Protein AF-A0A520IDB5-F1 (afdb_monomer_lite)

pLDDT: mean 89.93, std 11.18, range [34.56, 98.62]

Sequence (432 aa):
LSIPVAALWDGRGRLVVNTGCVPLAVQRFAISGLVLDPSRLTLCPVDGALVQINGARVSGGAKIAAAKLGGRLGTTPITLETAGATVRLADRGFAIDGVQTRIGAPERVTRLDFATVTGRMTGQGVAGAFTGGSGQIANVPLLLGEAAGDWTLVNGALNLTGAMGVSDAAPTPRFKPLAARTVTLELVNGTITAAGTLFEPTTNTKVADVTLTHALGAGAGKADLNVPAIAFAKDKLQPDALTPLTFGVIADVNGSVSGEGHIAWNPDGVTSTGVFRTAGTDLAAAFGPVTGIATEIRFTDLLNLQSAPGQVATIRTLNPGIPVTDGTIRYQTLPGARVIDMPTHAPDYAVTEATLEDAWDLALREGVLPRMLLLLNPNNPLGTVYPPHAVAAMVRWCRERNVHLVVDEIYANSVFEGEFNALHFGSQKIVP

Foldseek 3Di:
DDKDWDWDDPVPKKIFIAQAKIKDWDCWDDALQWIWHTDIWIWGKDPRGCWITGHPAIWIWTKTAWDWIWTDRNPKTKIWTFRMKIAIPRQQKIKTAFIWMWIHDPQWTWIWTFGMWMWHQDPFFIKTKTFFIKTDQTPPQKIKTGWIWIWTQGPRKIKTFTKIKIFGNDPQGFWDIWIWHRWIWIDHNQKIWIWTWTALPPQRFTAWTKIKIARRNFSKIKMKTWGPKGFDAQPGDDCCSTGVQCPQFKHGKGWIKTWMKMWIAGPVGIWIKMKMWTFWIWIAGPLGTWTGKTWIFIARGVSQPWTDFFTKIWTQWDCSQHIDGGDIDGDTDDGPDDDQDQDADPDPSDDDPVSVVVSCVVCVVSVHHAAEDEAEAVDPPVSDHHDPVSVVRVVVVCVVSNHHYDYHCVCVVVDDPDDDDFPDDDPDGRDD

Secondary structure (DSSP, 8-state):
-B----EEE-SSSEEEE-SS-EEEEES-EEETTEEEPPEEEEEEEETTBSEEEETTEEE-EEEE-SEEEEEEETTEEEEEEESEEEEETTTTEEEEEEEEEEEEETTEEEEEEEEEEEEEE-SSSEEEEEEEEEEE-TT-SEEEEEEEEEEEEETTEEEEEEEEEEEE-SSS-SS--EEEEEEEEEEETTEEEEEEEEE-TTT--EEEEEEEEEETTTTEEEEEEEEEEEEE-TTS--GGGT-GGGTTTEEEEEEEEEEEEEEEE-SS-EEEEEEEEEEEEEEEETTEEEEEEEEEEEEEETTTTEEPTTEEEEEEEE-SSS-EEEEEEEE---TT---------TTT----HHHHHHHHHHHHHTT----EEEEESS-TTT-PPPPHHHHHHHHHHHHHHTPEEEEE-TTTT----S-----EETTEE---

Radius of gyration: 31.16 Å; chains: 1; bounding box: 77×44×93 Å

Structure (mmCIF, N/CA/C/O backbone):
data_AF-A0A520IDB5-F1
#
_entry.id   AF-A0A520IDB5-F1
#
loop_
_atom_site.group_PDB
_atom_site.id
_atom_site.type_symbol
_atom_site.label_atom_id
_atom_site.label_alt_id
_atom_site.label_comp_id
_atom_site.label_asym_id
_atom_site.label_entity_id
_atom_site.label_seq_id
_atom_site.pdbx_PDB_ins_code
_atom_site.Cartn_x
_atom_site.Cartn_y
_atom_site.Cartn_z
_atom_site.occupancy
_atom_site.B_iso_or_equiv
_atom_site.auth_seq_id
_atom_site.auth_comp_id
_atom_site.auth_asym_id
_atom_site.auth_atom_id
_atom_site.pdbx_PDB_model_num
ATOM 1 N N . LEU A 1 1 ? 11.346 -4.351 -38.348 1.00 87.62 1 LEU A N 1
ATOM 2 C CA . LEU A 1 1 ? 12.115 -3.165 -37.897 1.00 87.62 1 LEU A CA 1
ATOM 3 C C . LEU A 1 1 ? 12.699 -2.498 -39.132 1.00 87.62 1 LEU A C 1
ATOM 5 O O . LEU A 1 1 ? 13.167 -3.229 -39.993 1.00 87.62 1 LEU A O 1
ATOM 9 N N . SER A 1 2 ? 12.665 -1.171 -39.239 1.00 93.12 2 SER A N 1
ATOM 10 C CA . SER A 1 2 ? 13.283 -0.433 -40.347 1.00 93.12 2 SER A CA 1
ATOM 11 C C . SER A 1 2 ? 14.028 0.790 -39.820 1.00 93.12 2 SER A C 1
ATOM 13 O O . SER A 1 2 ? 13.453 1.584 -39.076 1.00 93.12 2 SER A O 1
ATOM 15 N N . ILE A 1 3 ? 15.291 0.934 -40.222 1.00 93.50 3 ILE A N 1
ATOM 16 C CA . ILE A 1 3 ? 16.187 2.032 -39.850 1.00 93.50 3 ILE A CA 1
ATOM 17 C C . ILE A 1 3 ? 17.086 2.376 -41.051 1.00 93.50 3 ILE A C 1
ATOM 19 O O . ILE A 1 3 ? 17.694 1.468 -41.620 1.00 93.50 3 ILE A O 1
ATOM 23 N N . PRO A 1 4 ? 17.188 3.650 -41.466 1.00 93.50 4 PRO A N 1
ATOM 24 C CA . PRO A 1 4 ? 18.184 4.069 -42.448 1.00 93.50 4 PRO A CA 1
ATOM 25 C C . PRO A 1 4 ? 19.602 3.946 -41.881 1.00 93.50 4 PRO A C 1
ATOM 27 O O . PRO A 1 4 ? 19.858 4.334 -40.739 1.00 93.50 4 PRO A O 1
ATOM 30 N N . VAL A 1 5 ? 20.534 3.431 -42.682 1.00 94.06 5 VAL A N 1
ATOM 31 C CA . VAL A 1 5 ? 21.932 3.224 -42.281 1.00 94.06 5 VAL A CA 1
ATOM 32 C C . VAL A 1 5 ? 22.854 3.979 -43.234 1.00 94.06 5 VAL A C 1
ATOM 34 O O . VAL A 1 5 ? 22.904 3.679 -44.422 1.00 94.06 5 VAL A O 1
ATOM 37 N N . ALA A 1 6 ? 23.602 4.936 -42.695 1.00 95.06 6 ALA A N 1
ATOM 38 C CA . ALA A 1 6 ? 24.723 5.606 -43.335 1.00 95.06 6 ALA A CA 1
ATOM 39 C C . ALA A 1 6 ? 26.004 5.221 -42.588 1.00 95.06 6 ALA A C 1
ATOM 41 O O . ALA A 1 6 ? 26.115 5.451 -41.383 1.00 95.06 6 ALA A O 1
ATOM 42 N N . ALA A 1 7 ? 26.961 4.619 -43.291 1.00 95.12 7 ALA A N 1
ATOM 43 C CA . ALA A 1 7 ? 28.196 4.118 -42.702 1.00 95.12 7 ALA A CA 1
ATOM 44 C C . ALA A 1 7 ? 29.429 4.698 -43.406 1.00 95.12 7 ALA A C 1
ATOM 46 O O . ALA A 1 7 ? 29.473 4.779 -44.631 1.00 95.12 7 ALA A O 1
ATOM 47 N N . LEU A 1 8 ? 30.438 5.067 -42.619 1.00 94.50 8 LEU A N 1
ATOM 48 C CA . LEU A 1 8 ? 31.751 5.512 -43.075 1.00 94.50 8 LEU A CA 1
ATOM 49 C C . LEU A 1 8 ? 32.803 4.514 -42.590 1.00 94.50 8 LEU A C 1
ATOM 51 O O . LEU A 1 8 ? 32.948 4.311 -41.383 1.00 94.50 8 LEU A O 1
ATOM 55 N N . TRP A 1 9 ? 33.537 3.905 -43.521 1.00 94.00 9 TRP A N 1
ATOM 56 C CA . TRP A 1 9 ? 34.619 2.963 -43.234 1.00 94.00 9 TRP A CA 1
ATOM 57 C C . TRP A 1 9 ? 35.945 3.499 -43.772 1.00 94.00 9 TRP A C 1
ATOM 59 O O . TRP A 1 9 ? 36.012 3.965 -44.906 1.00 94.00 9 TRP A O 1
ATOM 69 N N . ASP A 1 10 ? 37.003 3.436 -42.964 1.00 92.62 10 ASP A N 1
ATOM 70 C CA . ASP A 1 10 ? 38.340 3.917 -43.342 1.00 92.62 10 ASP A CA 1
ATOM 71 C C . ASP A 1 10 ? 39.193 2.886 -44.104 1.00 92.62 10 ASP A C 1
ATOM 73 O O . ASP A 1 10 ? 40.361 3.146 -44.396 1.00 92.62 10 ASP A O 1
ATOM 77 N N . GLY A 1 11 ? 38.638 1.705 -44.390 1.00 88.19 11 GLY A N 1
ATOM 78 C CA . GLY A 1 11 ? 39.333 0.618 -45.080 1.00 88.19 11 GLY A CA 1
ATOM 79 C C . GLY A 1 11 ? 40.356 -0.140 -44.225 1.00 88.19 11 GLY A C 1
ATOM 80 O O . GLY A 1 11 ? 41.033 -1.021 -44.747 1.00 88.19 11 GLY A O 1
ATOM 81 N N . ARG A 1 12 ? 40.499 0.180 -42.930 1.00 87.12 12 ARG A N 1
ATOM 82 C CA . ARG A 1 12 ? 41.463 -0.471 -42.023 1.00 87.12 12 ARG A CA 1
ATOM 83 C C . ARG A 1 12 ? 40.782 -1.115 -40.828 1.00 87.12 12 ARG A C 1
ATOM 85 O O . ARG A 1 12 ? 40.911 -2.313 -40.610 1.00 87.12 12 ARG A O 1
ATOM 92 N N . GLY A 1 13 ? 40.062 -0.323 -40.044 1.00 87.56 13 GLY A N 1
ATOM 93 C CA . GLY A 1 13 ? 39.527 -0.783 -38.763 1.00 87.56 13 GLY A CA 1
ATOM 94 C C . GLY A 1 13 ? 38.606 0.202 -38.057 1.00 87.56 13 GLY A C 1
ATOM 95 O O . GLY A 1 13 ? 38.203 -0.077 -36.928 1.00 87.56 13 GLY A O 1
ATOM 96 N N . ARG A 1 14 ? 38.275 1.336 -38.691 1.00 94.06 14 ARG A N 1
ATOM 97 C CA . ARG A 1 14 ? 37.324 2.314 -38.166 1.00 94.06 14 ARG A CA 1
ATOM 98 C C . ARG A 1 14 ? 36.040 2.314 -38.981 1.00 94.06 14 ARG A C 1
ATOM 100 O O . ARG A 1 14 ? 36.054 2.709 -40.145 1.00 94.06 14 ARG A O 1
ATOM 107 N N . LEU A 1 15 ? 34.935 1.940 -38.343 1.00 95.44 15 LEU A N 1
ATOM 108 C CA . LEU A 1 15 ? 33.579 2.052 -38.884 1.00 95.44 15 LEU A CA 1
ATOM 109 C C . LEU A 1 15 ? 32.773 3.024 -38.021 1.00 95.44 15 LEU A C 1
ATOM 111 O O . LEU A 1 15 ? 32.737 2.874 -36.803 1.00 95.44 15 LEU A O 1
ATOM 115 N N . VAL A 1 16 ? 32.110 3.993 -38.645 1.00 96.75 16 VAL A N 1
ATOM 116 C CA . VAL A 1 16 ? 31.193 4.927 -37.979 1.00 96.75 16 VAL A CA 1
ATOM 117 C C . VAL A 1 16 ? 29.841 4.843 -38.669 1.00 96.75 16 VAL A C 1
ATOM 119 O O . VAL A 1 16 ? 29.758 5.040 -39.878 1.00 96.75 16 VAL A O 1
ATOM 122 N N . VAL A 1 17 ? 28.787 4.548 -37.916 1.00 97.00 17 VAL A N 1
ATOM 123 C CA . VAL A 1 17 ? 27.424 4.396 -38.432 1.00 97.00 17 VAL A CA 1
ATOM 124 C C . VAL A 1 17 ? 26.522 5.455 -37.819 1.00 97.00 17 VAL A C 1
ATOM 126 O O . VAL A 1 17 ? 26.429 5.544 -36.597 1.00 97.00 17 VAL A O 1
ATOM 129 N N . ASN A 1 18 ? 25.820 6.198 -38.676 1.00 96.38 18 ASN A N 1
ATOM 130 C CA . ASN A 1 18 ? 24.804 7.191 -38.330 1.00 96.38 18 ASN A CA 1
ATOM 131 C C . ASN A 1 18 ? 25.283 8.209 -37.280 1.00 96.38 18 ASN A C 1
ATOM 133 O O . ASN A 1 18 ? 25.067 8.047 -36.080 1.00 96.38 18 ASN A O 1
ATOM 137 N N . THR A 1 19 ? 25.909 9.289 -37.749 1.00 96.44 19 THR A N 1
ATOM 138 C CA . THR A 1 19 ? 26.368 10.419 -36.917 1.00 96.44 19 THR A CA 1
ATOM 139 C C . THR A 1 19 ? 25.282 11.462 -36.638 1.00 96.44 19 THR A C 1
ATOM 141 O O . THR A 1 19 ? 25.468 12.342 -35.801 1.00 96.44 19 THR A O 1
ATOM 144 N N . GLY A 1 20 ? 24.133 11.360 -37.312 1.00 95.81 20 GLY A N 1
ATOM 145 C CA . GLY A 1 20 ? 22.938 12.171 -37.078 1.00 95.81 20 GLY A CA 1
ATOM 146 C C . GLY A 1 20 ? 21.752 11.326 -36.613 1.00 95.81 20 GLY A C 1
ATOM 147 O O . GLY A 1 20 ? 21.796 10.096 -36.654 1.00 95.81 20 GLY A O 1
ATOM 148 N N . CYS A 1 21 ? 20.681 11.990 -36.172 1.00 97.19 21 CYS A N 1
ATOM 149 C CA . CYS A 1 21 ? 19.453 11.299 -35.793 1.00 97.19 21 CYS A CA 1
ATOM 150 C C . CYS A 1 21 ? 18.780 10.654 -37.013 1.00 97.19 21 CYS A C 1
ATOM 152 O O . CYS A 1 21 ? 18.707 11.262 -38.081 1.00 97.19 21 CYS A O 1
ATOM 154 N N . VAL A 1 22 ? 18.245 9.446 -36.842 1.00 97.12 22 VAL A N 1
ATOM 155 C CA . VAL A 1 22 ? 17.566 8.687 -37.901 1.00 97.12 22 VAL A CA 1
ATOM 156 C C . VAL A 1 22 ? 16.197 8.190 -37.433 1.00 97.12 22 VAL A C 1
ATOM 158 O O . VAL A 1 22 ? 16.025 7.879 -36.249 1.00 97.12 22 VAL A O 1
ATOM 161 N N . PRO A 1 23 ? 15.204 8.087 -38.334 1.00 96.75 23 PRO A N 1
ATOM 162 C CA . PRO A 1 23 ? 13.916 7.507 -37.990 1.00 96.75 23 PRO A CA 1
ATOM 163 C C . PRO A 1 23 ? 14.040 5.994 -37.768 1.00 96.75 23 PRO A C 1
ATOM 165 O O . PRO A 1 23 ? 14.716 5.286 -38.515 1.00 96.75 23 PRO A O 1
ATOM 168 N N . LEU A 1 24 ? 13.324 5.493 -36.768 1.00 95.25 24 LEU A N 1
ATOM 169 C CA . LEU A 1 24 ? 13.156 4.083 -36.452 1.00 95.25 24 LEU A CA 1
ATOM 170 C C . LEU A 1 24 ? 11.683 3.719 -36.595 1.00 95.25 24 LEU A C 1
ATOM 172 O O . LEU A 1 24 ? 10.838 4.255 -35.886 1.00 95.25 24 LEU A O 1
ATOM 176 N N . ALA A 1 25 ? 11.373 2.779 -37.481 1.00 95.12 25 ALA A N 1
ATOM 177 C CA . ALA A 1 25 ? 10.036 2.210 -37.588 1.00 95.12 25 ALA A CA 1
ATOM 178 C C . ALA A 1 25 ? 10.019 0.790 -37.012 1.00 95.12 25 ALA A C 1
ATOM 180 O O . ALA A 1 25 ? 10.685 -0.127 -37.510 1.00 95.12 25 ALA A O 1
ATOM 181 N N . VAL A 1 26 ? 9.221 0.596 -35.968 1.00 92.81 26 VAL A N 1
ATOM 182 C CA . VAL A 1 26 ? 8.969 -0.702 -35.346 1.00 92.81 26 VAL A CA 1
ATOM 183 C C . VAL A 1 26 ? 7.606 -1.171 -35.837 1.00 92.81 26 VAL A C 1
ATOM 185 O O . VAL A 1 26 ? 6.590 -0.601 -35.477 1.00 92.81 26 VAL A O 1
ATOM 188 N N . GLN A 1 27 ? 7.568 -2.185 -36.702 1.00 91.38 27 GLN A N 1
ATOM 189 C CA . GLN A 1 27 ? 6.296 -2.724 -37.211 1.00 91.38 27 GLN A CA 1
ATOM 190 C C . GLN A 1 27 ? 5.596 -3.628 -36.196 1.00 91.38 27 GLN A C 1
ATOM 192 O O . GLN A 1 27 ? 4.378 -3.723 -36.187 1.00 91.38 27 GLN A O 1
ATOM 197 N N . ARG A 1 28 ? 6.380 -4.332 -35.381 1.00 88.62 28 ARG A N 1
ATOM 198 C CA . ARG A 1 28 ? 5.905 -5.213 -34.322 1.00 88.62 28 ARG A CA 1
ATOM 199 C C . ARG A 1 28 ? 7.054 -5.443 -33.357 1.00 88.62 28 ARG A C 1
ATOM 201 O O . ARG A 1 28 ? 8.171 -5.722 -33.795 1.00 88.62 28 ARG A O 1
ATOM 208 N N . PHE A 1 29 ? 6.770 -5.349 -32.068 1.00 88.94 29 PHE A N 1
ATOM 209 C CA . PHE A 1 29 ? 7.663 -5.792 -31.004 1.00 88.94 29 PHE A CA 1
ATOM 210 C C . PHE A 1 29 ? 6.879 -6.743 -30.110 1.00 88.94 29 PHE A C 1
ATOM 212 O O . PHE A 1 29 ? 5.757 -6.419 -29.728 1.00 88.94 29 PHE A O 1
ATOM 219 N N . ALA A 1 30 ? 7.429 -7.924 -29.830 1.00 86.56 30 ALA A N 1
ATOM 220 C CA . ALA A 1 30 ? 6.762 -8.920 -29.005 1.00 86.56 30 ALA A CA 1
ATOM 221 C C . ALA A 1 30 ? 7.751 -9.603 -28.057 1.00 86.56 30 ALA A C 1
ATOM 223 O O . ALA A 1 30 ? 8.787 -10.090 -28.507 1.00 86.56 30 ALA A O 1
ATOM 224 N N . ILE A 1 31 ? 7.427 -9.644 -26.763 1.00 77.50 31 ILE A N 1
ATOM 225 C CA . ILE A 1 31 ? 8.242 -10.287 -25.724 1.00 77.50 31 ILE A CA 1
ATOM 226 C C . ILE A 1 31 ? 7.355 -10.782 -24.578 1.00 77.50 31 ILE A C 1
ATOM 228 O O . ILE A 1 31 ? 6.526 -10.027 -24.087 1.00 77.50 31 ILE A O 1
ATOM 232 N N . SER A 1 32 ? 7.501 -12.045 -24.163 1.00 70.31 32 SER A N 1
ATOM 233 C CA . SER A 1 32 ? 6.821 -12.630 -22.987 1.00 70.31 32 SER A CA 1
ATOM 234 C C . SER A 1 32 ? 5.332 -12.242 -22.820 1.00 70.31 32 SER A C 1
ATOM 236 O O . SER A 1 32 ? 4.884 -11.920 -21.724 1.00 70.31 32 SER A O 1
ATOM 238 N N . GLY A 1 33 ? 4.557 -12.244 -23.914 1.00 74.56 33 GLY A N 1
ATOM 239 C CA . GLY A 1 33 ? 3.121 -11.912 -23.923 1.00 74.56 33 GLY A CA 1
ATOM 240 C C . GLY A 1 33 ? 2.771 -10.437 -24.173 1.00 74.56 33 GLY A C 1
ATOM 241 O O . GLY A 1 33 ? 1.615 -10.141 -24.476 1.00 74.56 33 GLY A O 1
ATOM 242 N N . LEU A 1 34 ? 3.743 -9.523 -24.113 1.00 84.44 34 LEU A N 1
ATOM 243 C CA . LEU A 1 34 ? 3.610 -8.143 -24.580 1.00 84.44 34 LEU A CA 1
ATOM 244 C C . LEU A 1 34 ? 3.713 -8.110 -26.106 1.00 84.44 34 LEU A C 1
ATOM 246 O O . LEU A 1 34 ? 4.654 -8.666 -26.669 1.00 84.44 34 LEU A O 1
ATOM 250 N N . VAL A 1 35 ? 2.787 -7.424 -26.768 1.00 91.69 35 VAL A N 1
ATOM 251 C CA . VAL A 1 35 ? 2.831 -7.097 -28.195 1.00 91.69 35 VAL A CA 1
ATOM 252 C C . VAL A 1 35 ? 2.554 -5.608 -28.344 1.00 91.69 35 VAL A C 1
ATOM 254 O O . VAL A 1 35 ? 1.466 -5.152 -28.009 1.00 91.69 35 VAL A O 1
ATOM 257 N N . LEU A 1 36 ? 3.528 -4.851 -28.840 1.00 94.25 36 LEU A N 1
ATOM 258 C CA . LEU A 1 36 ? 3.369 -3.422 -29.101 1.00 94.25 36 LEU A CA 1
ATOM 259 C C . LEU A 1 36 ? 2.875 -3.174 -30.522 1.00 94.25 36 LEU A C 1
ATOM 261 O O . LEU A 1 36 ? 3.291 -3.859 -31.467 1.00 94.25 36 LEU A O 1
ATOM 265 N N . ASP A 1 37 ? 2.025 -2.162 -30.643 1.00 95.00 37 ASP A N 1
ATOM 266 C CA . ASP A 1 37 ? 1.517 -1.665 -31.912 1.00 95.00 37 ASP A CA 1
ATOM 267 C C . ASP A 1 37 ? 2.653 -1.054 -32.752 1.00 95.00 37 ASP A C 1
ATOM 269 O O . ASP A 1 37 ? 3.706 -0.673 -32.216 1.00 95.00 37 ASP A O 1
ATOM 273 N N . PRO A 1 38 ? 2.469 -0.938 -34.080 1.00 95.12 38 PRO A N 1
ATOM 274 C CA . PRO A 1 38 ? 3.435 -0.264 -34.928 1.00 95.12 38 PRO A CA 1
ATOM 275 C C . PRO A 1 38 ? 3.738 1.154 -34.427 1.00 95.12 38 PRO A C 1
ATOM 277 O O . PRO A 1 38 ? 2.831 1.956 -34.211 1.00 95.12 38 PRO A O 1
ATOM 280 N N . SER A 1 39 ? 5.020 1.489 -34.291 1.00 94.06 39 SER A N 1
ATOM 281 C CA . SER A 1 39 ? 5.464 2.787 -33.781 1.00 94.06 39 SER A CA 1
ATOM 282 C C . SER A 1 39 ? 6.595 3.380 -34.617 1.00 94.06 39 SER A C 1
ATOM 284 O O . SER A 1 39 ? 7.355 2.680 -35.298 1.00 94.06 39 SER A O 1
ATOM 286 N N . ARG A 1 40 ? 6.686 4.712 -34.592 1.00 95.00 40 ARG A N 1
ATOM 287 C CA . ARG A 1 40 ? 7.774 5.481 -35.198 1.00 95.00 40 ARG A CA 1
ATOM 288 C C . ARG A 1 40 ? 8.467 6.280 -34.110 1.00 95.00 40 ARG A C 1
ATOM 290 O O . ARG A 1 40 ? 7.823 7.038 -33.396 1.00 95.00 40 ARG A O 1
ATOM 297 N N . LEU A 1 41 ? 9.772 6.094 -34.009 1.00 95.56 41 LEU A N 1
ATOM 298 C CA . LEU A 1 41 ? 10.647 6.739 -33.041 1.00 95.56 41 LEU A CA 1
ATOM 299 C C . LEU A 1 41 ? 11.799 7.413 -33.789 1.00 95.56 41 LEU A C 1
ATOM 301 O O . LEU A 1 41 ? 12.029 7.147 -34.969 1.00 95.56 41 LEU A O 1
ATOM 305 N N . THR A 1 42 ? 12.553 8.253 -33.093 1.00 96.69 42 THR A N 1
ATOM 306 C CA . THR A 1 42 ? 13.788 8.843 -33.615 1.00 96.69 42 THR A CA 1
ATOM 307 C C . THR A 1 42 ? 14.944 8.372 -32.750 1.00 96.69 42 THR A C 1
ATOM 309 O O . THR A 1 42 ? 14.926 8.582 -31.538 1.00 96.69 42 THR A O 1
ATOM 312 N N . LEU A 1 43 ? 15.942 7.735 -33.366 1.00 96.50 43 LEU A N 1
ATOM 313 C CA . LEU A 1 43 ? 17.192 7.380 -32.701 1.00 96.50 43 LEU A CA 1
ATOM 314 C C . LEU A 1 43 ? 18.203 8.487 -32.941 1.00 96.50 43 LEU A C 1
ATOM 316 O O . LEU A 1 43 ? 18.587 8.735 -34.082 1.00 96.50 43 LEU A O 1
ATOM 320 N N . CYS A 1 44 ? 18.661 9.121 -31.873 1.00 97.69 44 CYS A N 1
ATOM 321 C CA . CYS A 1 44 ? 19.757 10.073 -31.935 1.00 97.69 44 CYS A CA 1
ATOM 322 C C . CYS A 1 44 ? 21.042 9.440 -31.392 1.00 97.69 44 CYS A C 1
ATOM 324 O O . CYS A 1 44 ? 20.987 8.752 -30.374 1.00 97.69 44 CYS A O 1
ATOM 326 N N . PRO A 1 45 ? 22.195 9.667 -32.033 1.00 97.12 45 PRO A N 1
ATOM 327 C CA . PRO A 1 45 ? 23.454 9.090 -31.595 1.00 97.12 45 PRO A CA 1
ATOM 328 C C . PRO A 1 45 ? 23.902 9.616 -30.237 1.00 97.12 45 PRO A C 1
ATOM 330 O O . PRO A 1 45 ? 23.677 10.774 -29.876 1.00 97.12 45 PRO A O 1
ATOM 333 N N . VAL A 1 46 ? 24.572 8.733 -29.508 1.00 94.56 46 VAL A N 1
ATOM 334 C CA . VAL A 1 46 ? 25.287 9.017 -28.267 1.00 94.56 46 VAL A CA 1
ATOM 335 C C . VAL A 1 46 ? 26.776 8.883 -28.561 1.00 94.56 46 VAL A C 1
ATOM 337 O O . VAL A 1 46 ? 27.182 8.007 -29.316 1.00 94.56 46 VAL A O 1
ATOM 340 N N . ASP A 1 47 ? 27.593 9.775 -28.004 1.00 89.69 47 ASP A N 1
ATOM 341 C CA . ASP A 1 47 ? 29.043 9.811 -28.243 1.00 89.69 47 ASP A CA 1
ATOM 342 C C . ASP A 1 47 ? 29.416 9.952 -29.742 1.00 89.69 47 ASP A C 1
ATOM 344 O O . ASP A 1 47 ? 30.441 9.457 -30.200 1.00 89.69 47 ASP A O 1
ATOM 348 N N . GLY A 1 48 ? 28.572 10.648 -30.517 1.00 91.94 48 GLY A N 1
ATOM 349 C CA . GLY A 1 48 ? 28.846 11.058 -31.902 1.00 91.94 48 GLY A CA 1
ATOM 350 C C . GLY A 1 48 ? 28.402 10.088 -33.004 1.00 91.94 48 GLY A C 1
ATOM 351 O O . GLY A 1 48 ? 28.349 10.499 -34.162 1.00 91.94 48 GLY A O 1
ATOM 352 N N . ALA A 1 49 ? 28.039 8.842 -32.681 1.00 96.44 49 ALA A N 1
ATOM 353 C CA . ALA A 1 49 ? 27.527 7.869 -33.653 1.00 96.44 49 ALA A CA 1
ATOM 354 C C . ALA A 1 49 ? 26.629 6.805 -33.003 1.00 96.44 49 ALA A C 1
ATOM 356 O O . ALA A 1 49 ? 26.795 6.482 -31.827 1.00 96.44 49 ALA A O 1
ATOM 357 N N . LEU A 1 50 ? 25.703 6.210 -33.768 1.00 96.56 50 LEU A N 1
ATOM 358 C CA . LEU A 1 50 ? 24.914 5.076 -33.267 1.00 96.56 50 LEU A CA 1
ATOM 359 C C . LEU A 1 50 ? 25.797 3.861 -32.994 1.00 96.56 50 LEU A C 1
ATOM 361 O O . LEU A 1 50 ? 25.617 3.178 -31.991 1.00 96.56 50 LEU A O 1
ATOM 365 N N . VAL A 1 51 ? 26.750 3.601 -33.891 1.00 96.56 51 VAL A N 1
ATOM 366 C CA . VAL A 1 51 ? 27.755 2.550 -33.731 1.00 96.56 51 VAL A CA 1
ATOM 367 C C . VAL A 1 51 ? 29.099 3.100 -34.173 1.00 96.56 51 VAL A C 1
ATOM 369 O O . VAL A 1 51 ? 29.226 3.640 -35.272 1.00 96.56 51 VAL A O 1
ATOM 372 N N . GLN A 1 52 ? 30.115 2.910 -33.342 1.00 96.12 52 GLN A N 1
ATOM 373 C CA . GLN A 1 52 ? 31.501 3.127 -33.713 1.00 96.12 52 GLN A CA 1
ATOM 374 C C . GLN A 1 52 ? 32.311 1.871 -33.406 1.00 96.12 52 GLN A C 1
ATOM 376 O O . GLN A 1 52 ? 32.246 1.330 -32.305 1.00 96.12 52 GLN A O 1
ATOM 381 N N . ILE A 1 53 ? 33.085 1.415 -34.384 1.00 95.25 53 ILE A N 1
ATOM 382 C CA . ILE A 1 53 ? 34.033 0.313 -34.235 1.00 95.25 53 ILE A CA 1
ATOM 383 C C . ILE A 1 53 ? 35.422 0.885 -34.478 1.00 95.25 53 ILE A C 1
ATOM 385 O O . ILE A 1 53 ? 35.645 1.493 -35.520 1.00 95.25 53 ILE A O 1
ATOM 389 N N . ASN A 1 54 ? 36.335 0.703 -33.524 1.00 93.31 54 ASN A N 1
ATOM 390 C CA . ASN A 1 54 ? 37.753 1.040 -33.655 1.00 93.31 54 ASN A CA 1
ATOM 391 C C . ASN A 1 54 ? 38.576 -0.203 -33.282 1.00 93.31 54 ASN A C 1
ATOM 393 O O . ASN A 1 54 ? 38.776 -0.493 -32.098 1.00 93.31 54 ASN A O 1
ATOM 397 N N . GLY A 1 55 ? 39.018 -0.968 -34.281 1.00 90.31 55 GLY A N 1
ATOM 398 C CA . GLY A 1 55 ? 39.621 -2.283 -34.052 1.00 90.31 55 GLY A CA 1
ATOM 399 C C . GLY A 1 55 ? 38.621 -3.233 -33.382 1.00 90.31 55 GLY A C 1
ATOM 400 O O . GLY A 1 55 ? 37.529 -3.441 -33.897 1.00 90.31 55 GLY A O 1
ATOM 401 N N . ALA A 1 56 ? 38.969 -3.783 -32.215 1.00 88.75 56 ALA A N 1
ATOM 402 C CA . ALA A 1 56 ? 38.083 -4.664 -31.441 1.00 88.75 56 ALA A CA 1
ATOM 403 C C . ALA A 1 56 ? 37.080 -3.916 -30.538 1.00 88.75 56 ALA A C 1
ATOM 405 O O . ALA A 1 56 ? 36.201 -4.536 -29.939 1.00 88.75 56 ALA A O 1
ATOM 406 N N . ARG A 1 57 ? 37.214 -2.591 -30.392 1.00 92.69 57 ARG A N 1
ATOM 407 C CA . ARG A 1 57 ? 36.374 -1.800 -29.488 1.00 92.69 57 ARG A CA 1
ATOM 408 C C . ARG A 1 57 ? 35.101 -1.352 -30.194 1.00 92.69 57 ARG A C 1
ATOM 410 O O . ARG A 1 57 ? 35.179 -0.689 -31.225 1.00 92.69 57 ARG A O 1
ATOM 417 N N . VAL A 1 58 ? 33.955 -1.639 -29.580 1.00 93.94 58 VAL A N 1
ATOM 418 C CA . VAL A 1 58 ? 32.645 -1.111 -29.981 1.00 93.94 58 VAL A CA 1
ATOM 419 C C . VAL A 1 58 ? 32.227 -0.013 -29.002 1.00 93.94 58 VAL A C 1
ATOM 421 O O . VAL A 1 58 ? 32.337 -0.179 -27.788 1.00 93.94 58 VAL A O 1
ATOM 424 N N . SER A 1 59 ? 31.778 1.122 -29.524 1.00 95.44 59 SER A N 1
ATOM 425 C CA . SER A 1 59 ? 31.279 2.271 -28.765 1.00 95.44 59 SER A CA 1
ATOM 426 C C . SER A 1 59 ? 30.130 2.960 -29.506 1.00 95.44 59 SER A C 1
ATOM 428 O O . SER A 1 59 ? 29.676 2.484 -30.548 1.00 95.44 59 SER A O 1
ATOM 430 N N . GLY A 1 60 ? 29.656 4.077 -28.960 1.00 96.19 60 GLY A N 1
ATOM 431 C CA . GLY A 1 60 ? 28.455 4.758 -29.428 1.00 96.19 60 GLY A CA 1
ATOM 432 C C . GLY A 1 60 ? 27.212 4.269 -28.695 1.00 96.19 60 GLY A C 1
ATOM 433 O O . GLY A 1 60 ? 27.283 3.570 -27.675 1.00 96.19 60 GLY A O 1
ATOM 434 N N . GLY A 1 61 ? 26.062 4.654 -29.220 1.00 97.06 61 GLY A N 1
ATOM 435 C CA . GLY A 1 61 ? 24.781 4.331 -28.622 1.00 97.06 61 GLY A CA 1
ATOM 436 C C . GLY A 1 61 ? 23.653 5.145 -29.221 1.00 97.06 61 GLY A C 1
ATOM 437 O O . GLY A 1 61 ? 23.853 5.964 -30.118 1.00 97.06 61 GLY A O 1
ATOM 438 N N . ALA A 1 62 ? 22.455 4.935 -28.697 1.00 97.25 62 ALA A N 1
ATOM 439 C CA . ALA A 1 62 ? 21.264 5.621 -29.159 1.00 97.25 62 ALA A CA 1
ATOM 440 C C . ALA A 1 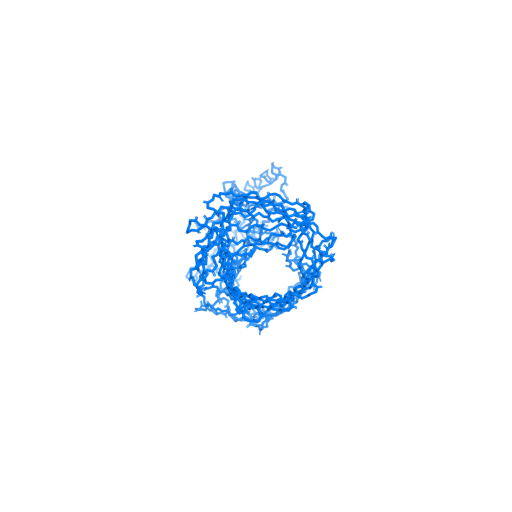62 ? 20.497 6.206 -27.979 1.00 97.25 62 ALA A C 1
ATOM 442 O O . ALA A 1 62 ? 20.371 5.565 -26.938 1.00 97.25 62 ALA A O 1
ATOM 443 N N . LYS A 1 63 ? 19.942 7.399 -28.172 1.00 97.56 63 LYS A N 1
ATOM 444 C CA . LYS A 1 63 ? 18.926 7.980 -27.305 1.00 97.56 63 LYS A CA 1
ATOM 445 C C . LYS A 1 63 ? 17.611 8.133 -28.058 1.00 97.56 63 LYS A C 1
ATOM 447 O O . LYS A 1 63 ? 17.602 8.479 -29.242 1.00 97.56 63 LYS A O 1
ATOM 452 N N . ILE A 1 64 ? 16.521 7.905 -27.347 1.00 96.75 64 ILE A N 1
ATOM 453 C CA . ILE A 1 64 ? 15.145 8.154 -27.764 1.00 96.75 64 ILE A CA 1
ATOM 454 C C . ILE A 1 64 ? 14.610 9.233 -26.826 1.00 96.75 64 ILE A C 1
ATOM 456 O O . ILE A 1 64 ? 14.850 9.177 -25.620 1.00 96.75 64 ILE A O 1
ATOM 460 N N . ALA A 1 65 ? 13.934 10.235 -27.386 1.00 96.12 65 ALA A N 1
ATOM 461 C CA . ALA A 1 65 ? 13.222 11.241 -26.600 1.00 96.12 65 ALA A CA 1
ATOM 462 C C . ALA A 1 65 ? 11.968 10.633 -25.942 1.00 96.12 65 ALA A C 1
ATOM 464 O O . ALA A 1 65 ? 11.765 9.419 -25.977 1.00 96.12 65 ALA A O 1
ATOM 465 N N . ALA A 1 66 ? 11.107 11.472 -25.372 1.00 96.75 66 ALA A N 1
ATOM 466 C CA . ALA A 1 66 ? 9.839 11.006 -24.836 1.00 96.75 66 ALA A CA 1
ATOM 467 C C . ALA A 1 66 ? 9.040 10.224 -25.892 1.00 96.75 66 ALA A C 1
ATOM 469 O O . ALA A 1 66 ? 8.957 10.625 -27.058 1.00 96.75 66 ALA A O 1
ATOM 470 N N . ALA A 1 67 ? 8.472 9.094 -25.482 1.00 95.88 67 ALA A N 1
ATOM 471 C CA . ALA A 1 67 ? 7.755 8.191 -26.370 1.00 95.88 67 ALA A CA 1
ATOM 472 C C . ALA A 1 67 ? 6.514 7.628 -25.683 1.00 95.88 67 ALA A C 1
ATOM 474 O O . ALA A 1 67 ? 6.519 7.360 -24.484 1.00 95.88 67 ALA A O 1
ATOM 475 N N . LYS A 1 68 ? 5.466 7.411 -26.481 1.00 96.31 68 LYS A N 1
ATOM 476 C CA . LYS A 1 68 ? 4.226 6.751 -26.080 1.00 96.31 68 LYS A CA 1
ATOM 477 C C . LYS A 1 68 ? 3.969 5.574 -27.007 1.00 96.31 68 LYS A C 1
ATOM 479 O O . LYS A 1 68 ? 3.925 5.740 -28.225 1.00 96.31 68 LYS A O 1
ATOM 484 N N . LEU A 1 69 ? 3.820 4.391 -26.428 1.00 95.44 69 LEU A N 1
ATOM 485 C CA . LEU A 1 69 ? 3.652 3.126 -27.128 1.00 95.44 69 LEU A CA 1
ATOM 486 C C . LEU A 1 69 ? 2.346 2.476 -26.668 1.00 95.44 69 LEU A C 1
ATOM 488 O O . LEU A 1 69 ? 2.127 2.277 -25.475 1.00 95.44 69 LEU A O 1
ATOM 492 N N . GLY A 1 70 ? 1.483 2.156 -27.628 1.00 95.38 70 GLY A N 1
ATOM 493 C CA . GLY A 1 70 ? 0.301 1.327 -27.411 1.00 95.38 70 GLY A CA 1
ATOM 494 C C . GLY A 1 70 ? 0.612 -0.146 -27.658 1.00 95.38 70 GLY A C 1
ATOM 495 O O . GLY A 1 70 ? 1.587 -0.489 -28.335 1.00 95.38 70 GLY A O 1
ATOM 496 N N . GLY A 1 71 ? -0.209 -1.023 -27.098 1.00 94.00 71 GLY A N 1
ATOM 497 C CA . GLY A 1 71 ? -0.144 -2.441 -27.394 1.00 94.00 71 GLY A CA 1
ATOM 498 C C . GLY A 1 71 ? -1.109 -3.269 -26.566 1.00 94.00 71 GLY A C 1
ATOM 499 O O . GLY A 1 71 ? -2.103 -2.784 -26.017 1.00 94.00 71 GLY A O 1
ATOM 500 N N . ARG A 1 72 ? -0.783 -4.556 -26.455 1.00 90.56 72 ARG A N 1
ATOM 501 C CA . ARG A 1 72 ? -1.522 -5.535 -25.661 1.00 90.56 72 ARG A CA 1
ATOM 502 C C . ARG A 1 72 ? -0.576 -6.405 -24.843 1.00 90.56 72 ARG A C 1
ATOM 504 O O . ARG A 1 72 ? 0.503 -6.762 -25.303 1.00 90.56 72 ARG A O 1
ATOM 511 N N . LEU A 1 73 ? -1.014 -6.780 -23.651 1.00 83.81 73 LEU A N 1
ATOM 512 C CA . LEU A 1 73 ? -0.399 -7.784 -22.793 1.00 83.81 73 LEU A CA 1
ATOM 513 C C . LEU A 1 73 ? -1.379 -8.958 -22.694 1.00 83.81 73 LEU A C 1
ATOM 515 O O . LEU A 1 73 ? -2.405 -8.873 -22.019 1.00 83.81 73 LEU A O 1
ATOM 519 N N . GLY A 1 74 ? -1.127 -10.018 -23.466 1.00 80.62 74 GLY A N 1
ATOM 520 C CA . GLY A 1 74 ? -2.153 -11.015 -23.775 1.00 80.62 74 GLY A CA 1
ATOM 521 C C . GLY A 1 74 ? -3.343 -10.369 -24.498 1.00 80.62 74 GLY A C 1
ATOM 522 O O . GLY A 1 74 ? -3.194 -9.768 -25.563 1.00 80.62 74 GLY A O 1
ATOM 523 N N . THR A 1 75 ? -4.536 -10.462 -23.915 1.00 79.81 75 THR A N 1
ATOM 524 C CA . THR A 1 75 ? -5.756 -9.804 -24.412 1.00 79.81 75 THR A CA 1
ATOM 525 C C . THR A 1 75 ? -5.963 -8.403 -23.839 1.00 79.81 75 THR A C 1
ATOM 527 O O . THR A 1 75 ? -6.842 -7.691 -24.322 1.00 79.81 75 THR A O 1
ATOM 530 N N . THR A 1 76 ? -5.170 -7.978 -22.860 1.00 82.19 76 THR A N 1
ATOM 531 C CA . THR A 1 76 ? -5.397 -6.746 -22.098 1.00 82.19 76 THR A CA 1
ATOM 532 C C . THR A 1 76 ? -4.694 -5.553 -22.757 1.00 82.19 76 THR A C 1
ATOM 534 O O . THR A 1 76 ? -3.506 -5.663 -23.059 1.00 82.19 76 THR A O 1
ATOM 537 N N . PRO A 1 77 ? -5.366 -4.411 -23.000 1.00 90.31 77 PRO A N 1
ATOM 538 C CA . PRO A 1 77 ? -4.709 -3.207 -23.510 1.00 90.31 77 PRO A CA 1
ATOM 539 C C . PRO A 1 77 ? -3.614 -2.708 -22.564 1.00 90.31 77 PRO A C 1
ATOM 541 O O . PRO A 1 77 ? -3.782 -2.738 -21.343 1.00 90.31 77 PRO A O 1
ATOM 544 N N . ILE A 1 78 ? -2.512 -2.223 -23.133 1.00 92.25 78 ILE A N 1
ATOM 545 C CA . ILE A 1 78 ? -1.424 -1.589 -22.389 1.00 92.25 78 ILE A CA 1
ATOM 546 C C . ILE A 1 78 ? -0.971 -0.312 -23.094 1.00 92.25 78 ILE A C 1
ATOM 548 O O . ILE A 1 78 ? -0.882 -0.254 -24.319 1.00 92.25 78 ILE A O 1
ATOM 552 N N . THR A 1 79 ? -0.682 0.719 -22.308 1.00 95.50 79 THR A N 1
ATOM 553 C CA . THR A 1 79 ? 0.025 1.921 -22.753 1.00 95.50 79 THR A CA 1
ATOM 554 C C . THR A 1 79 ? 1.308 2.057 -21.949 1.00 95.50 79 THR A C 1
ATOM 556 O O . THR A 1 79 ? 1.289 1.913 -20.726 1.00 95.50 79 THR A O 1
ATOM 559 N N . LEU A 1 80 ? 2.406 2.329 -22.647 1.00 95.75 80 LEU A N 1
ATOM 560 C CA . LEU A 1 80 ? 3.719 2.608 -22.082 1.00 95.75 80 LEU A CA 1
ATOM 561 C C . LEU A 1 80 ? 4.127 4.020 -22.487 1.00 95.75 80 LEU A C 1
ATOM 563 O O . LEU A 1 80 ? 4.161 4.338 -23.675 1.00 95.75 80 LEU A O 1
ATOM 567 N N . GLU A 1 81 ? 4.459 4.854 -21.518 1.00 97.50 81 GLU A N 1
ATOM 568 C CA . GLU A 1 81 ? 5.038 6.174 -21.739 1.00 97.50 81 GLU A CA 1
ATOM 569 C C . GLU A 1 81 ? 6.421 6.235 -21.091 1.00 97.50 81 GLU A C 1
ATOM 571 O O . GLU A 1 81 ? 6.685 5.571 -20.092 1.00 97.50 81 GLU A O 1
ATOM 576 N N . THR A 1 82 ? 7.334 6.987 -21.694 1.00 97.62 82 THR A N 1
ATOM 577 C CA . THR A 1 82 ? 8.678 7.229 -21.160 1.00 97.62 82 THR A CA 1
ATOM 578 C C . THR A 1 82 ? 9.086 8.666 -21.438 1.00 97.62 82 THR A C 1
ATOM 580 O O . THR A 1 82 ? 8.739 9.215 -22.486 1.00 97.62 82 THR A O 1
ATOM 583 N N . ALA A 1 83 ? 9.837 9.271 -20.519 1.00 98.06 83 ALA A N 1
ATOM 584 C CA . ALA A 1 83 ? 10.464 10.575 -20.715 1.00 98.06 83 ALA A CA 1
ATOM 585 C C . ALA A 1 83 ? 11.676 10.504 -21.663 1.00 98.06 83 ALA A C 1
ATOM 587 O O . ALA A 1 83 ? 12.025 11.494 -22.308 1.00 98.06 83 ALA A O 1
ATOM 588 N N . GLY A 1 84 ? 12.292 9.329 -21.785 1.00 97.56 84 GLY A N 1
ATOM 589 C CA . GLY A 1 84 ? 13.408 9.075 -22.681 1.00 97.56 84 GLY A CA 1
ATOM 590 C C . GLY A 1 84 ? 14.097 7.751 -22.376 1.00 97.56 84 GLY A C 1
ATOM 591 O O . GLY A 1 84 ? 13.962 7.188 -21.294 1.00 97.56 84 GLY A O 1
ATOM 592 N N . ALA A 1 85 ? 14.859 7.253 -23.343 1.00 97.56 85 ALA A N 1
ATOM 593 C CA . ALA A 1 85 ? 15.659 6.048 -23.176 1.00 97.56 85 ALA A CA 1
ATOM 594 C C . ALA A 1 85 ? 17.040 6.236 -23.794 1.00 97.56 85 ALA A C 1
ATOM 596 O O . ALA A 1 85 ? 17.169 6.830 -24.862 1.00 97.56 85 ALA A O 1
ATOM 597 N N . THR A 1 86 ? 18.069 5.696 -23.153 1.00 97.75 86 THR A N 1
ATOM 598 C CA . THR A 1 86 ? 19.446 5.699 -23.645 1.00 97.75 86 THR A CA 1
ATOM 599 C C . THR A 1 86 ? 19.997 4.284 -23.624 1.00 97.75 86 THR A C 1
ATOM 601 O O . THR A 1 86 ? 19.877 3.589 -22.623 1.00 97.75 86 THR A O 1
ATOM 604 N N . VAL A 1 87 ? 20.644 3.872 -24.710 1.00 96.56 87 VAL A N 1
ATOM 605 C CA . VAL A 1 87 ? 21.406 2.626 -24.822 1.00 96.56 87 VAL A CA 1
ATOM 606 C C . VAL A 1 87 ? 22.849 2.981 -25.148 1.00 96.56 87 VAL A C 1
ATOM 608 O O . VAL A 1 87 ? 23.095 3.758 -26.072 1.00 96.56 87 VAL A O 1
ATOM 611 N N . ARG A 1 88 ? 23.803 2.392 -24.427 1.00 96.12 88 ARG A N 1
ATOM 612 C CA . ARG A 1 88 ? 25.240 2.521 -24.684 1.00 96.12 88 ARG A CA 1
ATOM 613 C C . ARG A 1 88 ? 25.820 1.165 -25.066 1.00 96.12 88 ARG A C 1
ATOM 615 O O . ARG A 1 88 ? 25.567 0.144 -24.435 1.00 96.12 88 ARG A O 1
ATOM 622 N N . LEU A 1 89 ? 26.597 1.144 -26.147 1.00 94.31 89 LEU A N 1
ATOM 623 C CA . LEU A 1 89 ? 27.151 -0.104 -26.682 1.00 94.31 89 LEU A CA 1
ATOM 624 C C . LEU A 1 89 ? 28.431 -0.536 -25.964 1.00 94.31 89 LEU A C 1
ATOM 626 O O . LEU A 1 89 ? 28.721 -1.729 -25.912 1.00 94.31 89 LEU A O 1
ATOM 630 N N . ALA A 1 90 ? 29.182 0.421 -25.412 1.00 91.81 90 ALA A N 1
ATOM 631 C CA . ALA A 1 90 ? 30.474 0.163 -24.778 1.00 91.81 90 ALA A CA 1
ATOM 632 C C . ALA A 1 90 ? 30.356 -0.734 -23.533 1.00 91.81 90 ALA A C 1
ATOM 634 O O . ALA A 1 90 ? 31.180 -1.621 -23.332 1.00 91.81 90 ALA A O 1
ATOM 635 N N . ASP A 1 91 ? 29.319 -0.522 -22.725 1.00 89.94 91 ASP A N 1
ATOM 636 C CA . ASP A 1 91 ? 29.001 -1.279 -21.509 1.00 89.94 91 ASP A CA 1
ATOM 637 C C . ASP A 1 91 ? 27.790 -2.213 -21.687 1.00 89.94 91 ASP A C 1
ATOM 639 O O . ASP A 1 91 ? 27.441 -2.958 -20.770 1.00 89.94 91 ASP A O 1
ATOM 643 N N . ARG A 1 92 ? 27.167 -2.206 -22.876 1.00 93.62 92 ARG A N 1
ATOM 644 C CA . ARG A 1 92 ? 25.920 -2.927 -23.189 1.00 93.62 92 ARG A CA 1
ATOM 645 C C . ARG A 1 92 ? 24.789 -2.578 -22.214 1.00 93.62 92 ARG A C 1
ATOM 647 O O . ARG A 1 92 ? 23.950 -3.433 -21.909 1.00 93.62 92 ARG A O 1
ATOM 654 N N . GLY A 1 93 ? 24.807 -1.347 -21.708 1.00 96.62 93 GLY A N 1
ATOM 655 C CA . GLY A 1 93 ? 23.861 -0.819 -20.742 1.00 96.62 93 GLY A CA 1
ATOM 656 C C . GLY A 1 93 ? 22.737 -0.018 -21.390 1.00 96.62 93 GLY A C 1
ATOM 657 O O . GLY A 1 93 ? 22.855 0.492 -22.508 1.00 96.62 93 GLY A O 1
ATOM 658 N N . PHE A 1 94 ? 21.641 0.124 -20.659 1.00 97.44 94 PHE A N 1
ATOM 659 C CA . PHE A 1 94 ? 20.570 1.049 -20.975 1.00 97.44 94 PHE A CA 1
ATOM 660 C C . PHE A 1 94 ? 19.977 1.677 -19.714 1.00 97.44 94 PHE A C 1
ATOM 662 O O . PHE A 1 94 ? 20.051 1.116 -18.620 1.00 97.44 94 PHE A O 1
ATOM 669 N N . ALA A 1 95 ? 19.355 2.835 -19.901 1.00 98.06 95 ALA A N 1
ATOM 670 C CA . ALA A 1 95 ? 18.533 3.518 -18.916 1.00 98.06 95 ALA A CA 1
ATOM 671 C C . ALA A 1 95 ? 17.262 4.028 -19.598 1.00 98.06 95 ALA A C 1
ATOM 673 O O . ALA A 1 95 ? 17.314 4.508 -20.732 1.00 98.06 95 ALA A O 1
ATOM 674 N N . ILE A 1 96 ? 16.130 3.894 -18.922 1.00 98.19 96 ILE A N 1
ATOM 675 C CA . ILE A 1 96 ? 14.829 4.403 -19.342 1.00 98.19 96 ILE A CA 1
ATOM 676 C C . ILE A 1 96 ? 14.313 5.281 -18.213 1.00 98.19 96 ILE A C 1
ATOM 678 O O . ILE A 1 96 ? 14.208 4.825 -17.075 1.00 98.19 96 ILE A O 1
ATOM 682 N N . ASP A 1 97 ? 13.985 6.520 -18.541 1.00 98.38 97 ASP A N 1
ATOM 683 C CA . ASP A 1 97 ? 13.543 7.526 -17.589 1.00 98.38 97 ASP A CA 1
ATOM 684 C C . ASP A 1 97 ? 12.030 7.729 -17.683 1.00 98.38 97 ASP A C 1
ATOM 686 O O . ASP A 1 97 ? 11.436 7.682 -18.769 1.00 98.38 97 ASP A O 1
ATOM 690 N N . GLY A 1 98 ? 11.404 7.965 -16.531 1.00 97.75 98 GLY A N 1
ATOM 691 C CA . GLY A 1 98 ? 9.987 8.291 -16.404 1.00 97.75 98 GLY A CA 1
ATOM 692 C C . GLY A 1 98 ? 9.075 7.256 -17.052 1.00 97.75 98 GLY A C 1
ATOM 693 O O . GLY A 1 98 ? 8.232 7.623 -17.866 1.00 97.75 98 GLY A O 1
ATOM 694 N N . VAL A 1 99 ? 9.274 5.974 -16.740 1.00 97.81 99 VAL A N 1
ATOM 695 C CA . VAL A 1 99 ? 8.442 4.886 -17.262 1.00 97.81 99 VAL A CA 1
ATOM 696 C C . VAL A 1 99 ? 7.065 4.981 -16.625 1.00 97.81 99 VAL A C 1
ATOM 698 O O . VAL A 1 99 ? 6.955 4.925 -15.406 1.00 97.81 99 VAL A O 1
ATOM 701 N N . GLN A 1 100 ? 6.017 5.076 -17.432 1.00 97.69 100 GLN A N 1
ATOM 702 C CA . GLN A 1 100 ? 4.638 5.004 -16.968 1.00 97.69 100 GLN A CA 1
ATOM 703 C C . GLN A 1 100 ? 3.896 3.905 -17.705 1.00 97.69 100 GLN A C 1
ATOM 705 O O . GLN A 1 100 ? 3.875 3.865 -18.935 1.00 97.69 100 GLN A O 1
ATOM 710 N N . THR A 1 101 ? 3.258 3.022 -16.950 1.00 95.00 101 THR A N 1
ATOM 711 C CA . THR A 1 101 ? 2.545 1.870 -17.499 1.00 95.00 101 THR A CA 1
ATOM 712 C C . THR A 1 101 ? 1.085 1.917 -17.084 1.00 95.00 101 THR A C 1
ATOM 714 O O . THR A 1 101 ? 0.756 2.078 -15.906 1.00 95.00 101 THR A O 1
ATOM 717 N N . ARG A 1 102 ? 0.186 1.770 -18.055 1.00 94.50 102 ARG A N 1
ATOM 718 C CA . ARG A 1 102 ? -1.265 1.682 -17.845 1.00 94.50 102 ARG A CA 1
ATOM 719 C C . ARG A 1 102 ? -1.750 0.374 -18.451 1.00 94.50 102 ARG A C 1
ATOM 721 O O . ARG A 1 102 ? -1.599 0.184 -19.653 1.00 94.50 102 ARG A O 1
ATOM 728 N N . ILE A 1 103 ? -2.300 -0.519 -17.634 1.00 88.62 103 ILE A N 1
ATOM 729 C CA . ILE A 1 103 ? -2.757 -1.854 -18.049 1.00 88.62 103 ILE A CA 1
ATOM 730 C C . ILE A 1 103 ? -4.241 -1.985 -17.720 1.00 88.62 103 ILE A C 1
ATOM 732 O O . ILE A 1 103 ? -4.630 -1.757 -16.577 1.00 88.62 103 ILE A O 1
ATOM 736 N N . GLY A 1 104 ? -5.058 -2.386 -18.691 1.00 85.00 104 GLY A N 1
ATOM 737 C CA . GLY A 1 104 ? -6.493 -2.605 -18.490 1.00 85.00 104 GLY A CA 1
ATOM 738 C C . GLY A 1 104 ? -7.388 -1.608 -19.222 1.00 85.00 104 GLY A C 1
ATOM 739 O O . GLY A 1 104 ? -6.937 -0.809 -20.042 1.00 85.00 104 GLY A O 1
ATOM 740 N N . ALA A 1 105 ? -8.690 -1.704 -18.955 1.00 80.00 105 ALA A N 1
ATOM 741 C CA . ALA A 1 105 ? -9.698 -0.805 -19.511 1.00 80.00 105 ALA A CA 1
ATOM 742 C C . ALA A 1 105 ? -9.699 0.547 -18.765 1.00 80.00 105 ALA A C 1
ATOM 744 O O . ALA A 1 105 ? -9.325 0.569 -17.595 1.00 80.00 105 ALA A O 1
ATOM 745 N N . PRO A 1 106 ? -10.162 1.656 -19.379 1.00 75.50 106 PRO A N 1
ATOM 746 C CA . PRO A 1 106 ? -10.128 2.997 -18.774 1.00 75.50 106 PRO A CA 1
ATOM 747 C C . PRO A 1 106 ? -10.750 3.096 -17.372 1.00 75.50 106 PRO A C 1
ATOM 749 O O . PRO A 1 106 ? -10.231 3.809 -16.521 1.00 75.50 106 PRO A O 1
ATOM 752 N N . GLU A 1 107 ? -11.813 2.332 -17.119 1.00 74.56 107 GLU A N 1
ATOM 753 C CA . GLU A 1 107 ? -12.528 2.306 -15.835 1.00 74.56 107 GLU A CA 1
ATOM 754 C C . GLU A 1 107 ? -11.745 1.581 -14.722 1.00 74.56 107 GLU A C 1
ATOM 756 O O . GLU A 1 107 ? -12.069 1.706 -13.544 1.00 74.56 107 GLU A O 1
ATOM 761 N N . ARG A 1 108 ? -10.764 0.742 -15.094 1.00 76.81 108 ARG A N 1
ATOM 762 C CA . ARG A 1 108 ? -10.047 -0.190 -14.206 1.00 76.81 108 ARG A CA 1
ATOM 763 C C . ARG A 1 108 ? -8.621 -0.392 -14.688 1.00 76.81 108 ARG A C 1
ATOM 765 O O . ARG A 1 108 ? -8.283 -1.388 -15.333 1.00 76.81 108 ARG A O 1
ATOM 772 N N . VAL A 1 109 ? -7.801 0.602 -14.381 1.00 84.88 109 VAL A N 1
ATOM 773 C CA . VAL A 1 109 ? -6.421 0.688 -14.848 1.00 84.88 109 VAL A CA 1
ATOM 774 C C . VAL A 1 109 ? -5.473 0.308 -13.723 1.00 84.88 109 VAL A C 1
ATOM 776 O O . VAL A 1 109 ? -5.395 1.004 -12.714 1.00 84.88 109 VAL A O 1
ATOM 779 N N . THR A 1 110 ? -4.686 -0.741 -13.937 1.00 88.62 110 THR A N 1
ATOM 780 C CA . THR A 1 110 ? -3.465 -0.969 -13.164 1.00 88.62 110 THR A CA 1
ATOM 781 C C . THR A 1 110 ? -2.401 0.025 -13.615 1.00 88.62 110 THR A C 1
ATOM 783 O O . THR A 1 110 ? -2.134 0.170 -14.813 1.00 88.62 110 THR A O 1
ATOM 786 N N . ARG A 1 111 ? -1.798 0.714 -12.647 1.00 92.62 111 ARG A N 1
ATOM 787 C CA . ARG A 1 111 ? -0.774 1.743 -12.851 1.00 92.62 111 ARG A CA 1
ATOM 788 C C . ARG A 1 111 ? 0.543 1.248 -12.278 1.00 92.62 111 ARG A C 1
ATOM 790 O O . ARG A 1 111 ? 0.556 0.794 -11.138 1.00 92.62 111 ARG A O 1
ATOM 797 N N . LEU A 1 112 ? 1.616 1.338 -13.057 1.00 94.75 112 LEU A N 1
ATOM 798 C CA . LEU A 1 112 ? 2.979 1.035 -12.618 1.00 94.75 112 LEU A CA 1
ATOM 799 C C . LEU A 1 112 ? 3.921 2.069 -13.228 1.00 94.75 112 LEU A C 1
ATOM 801 O O . LEU A 1 112 ? 4.143 2.067 -14.441 1.00 94.75 112 LEU A O 1
ATOM 805 N N . ASP A 1 113 ? 4.450 2.940 -12.385 1.00 97.44 113 ASP A N 1
ATOM 806 C CA . ASP A 1 113 ? 5.297 4.058 -12.775 1.00 97.44 113 ASP A CA 1
ATOM 807 C C . ASP A 1 113 ? 6.662 3.906 -12.111 1.00 97.44 113 ASP A C 1
ATOM 809 O O . ASP A 1 113 ? 6.738 3.458 -10.974 1.00 97.44 113 ASP A O 1
ATOM 813 N N . PHE A 1 114 ? 7.738 4.261 -12.808 1.00 98.06 114 PHE A N 1
ATOM 814 C CA . PHE A 1 114 ? 9.111 4.176 -12.317 1.00 98.06 114 PHE A CA 1
ATOM 815 C C . PHE A 1 114 ? 9.885 5.417 -12.750 1.00 98.06 114 PHE A C 1
ATOM 817 O O . PHE A 1 114 ? 9.840 5.811 -13.918 1.00 98.06 114 PHE A O 1
ATOM 824 N N . ALA A 1 115 ? 10.632 6.015 -11.823 1.00 98.25 115 ALA A N 1
ATOM 825 C CA . ALA A 1 115 ? 11.467 7.173 -12.125 1.00 98.25 115 ALA A CA 1
ATOM 826 C C . ALA A 1 115 ? 12.590 6.800 -13.099 1.00 98.25 115 ALA A C 1
ATOM 828 O O . ALA A 1 115 ? 12.770 7.468 -14.116 1.00 98.25 115 ALA A O 1
ATOM 829 N N . THR A 1 116 ? 13.284 5.694 -12.828 1.00 98.25 116 THR A N 1
ATOM 830 C CA . THR A 1 116 ? 14.324 5.167 -13.712 1.00 98.25 116 THR A CA 1
ATOM 831 C C . THR A 1 116 ? 14.301 3.644 -13.701 1.00 98.25 116 THR A C 1
ATOM 833 O O . THR A 1 116 ? 14.159 3.018 -12.651 1.00 98.25 116 THR A O 1
ATOM 836 N N . VAL A 1 117 ? 14.495 3.046 -14.875 1.00 98.25 117 VAL A N 1
ATOM 837 C CA . VAL A 1 117 ? 14.777 1.620 -15.058 1.00 98.25 117 VAL A CA 1
ATOM 838 C C . VAL A 1 117 ? 16.087 1.489 -15.819 1.00 98.25 117 VAL A C 1
ATOM 840 O O . VAL A 1 117 ? 16.214 1.935 -16.956 1.00 98.25 117 VAL A O 1
ATOM 843 N N . THR A 1 118 ? 17.071 0.862 -15.196 1.00 98.31 118 THR A N 1
ATOM 844 C CA . THR A 1 118 ? 18.377 0.576 -15.795 1.00 98.31 118 THR A CA 1
ATOM 845 C C . THR A 1 118 ? 18.502 -0.900 -16.106 1.00 98.31 118 THR A C 1
ATOM 847 O O . THR A 1 118 ? 17.853 -1.727 -15.468 1.00 98.31 118 THR A O 1
ATOM 850 N N . GLY A 1 119 ? 19.360 -1.251 -17.056 1.00 97.56 119 GLY A N 1
ATOM 851 C CA . GLY A 1 119 ? 19.694 -2.640 -17.322 1.00 97.56 119 GLY A CA 1
ATOM 852 C C . GLY A 1 119 ? 20.965 -2.798 -18.132 1.00 97.56 119 GLY A C 1
ATOM 853 O O . GLY A 1 119 ? 21.449 -1.865 -18.763 1.00 97.56 119 GLY A O 1
ATOM 854 N N . ARG A 1 120 ? 21.521 -4.003 -18.111 1.00 96.81 120 ARG A N 1
ATOM 855 C CA 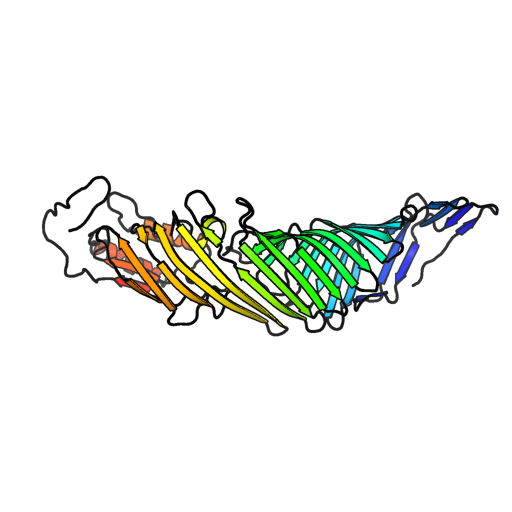. ARG A 1 120 ? 22.683 -4.400 -18.902 1.00 96.81 120 ARG A CA 1
ATOM 856 C C . ARG A 1 120 ? 22.484 -5.796 -19.462 1.00 96.81 120 ARG A C 1
ATOM 858 O O . ARG A 1 120 ? 21.958 -6.683 -18.786 1.00 96.81 120 ARG A O 1
ATOM 865 N N . MET A 1 121 ? 22.941 -5.998 -20.692 1.00 93.31 121 MET A N 1
ATOM 866 C CA . MET A 1 121 ? 22.963 -7.325 -21.301 1.00 93.31 121 MET A CA 1
ATOM 867 C C . MET A 1 121 ? 24.066 -8.164 -20.648 1.00 93.31 121 MET A C 1
ATOM 869 O O . MET A 1 121 ? 25.232 -7.771 -20.611 1.00 93.31 121 MET A O 1
ATOM 873 N N . THR A 1 122 ? 23.703 -9.339 -20.151 1.00 89.69 122 THR A N 1
ATOM 874 C CA . THR A 1 122 ? 24.606 -10.323 -19.543 1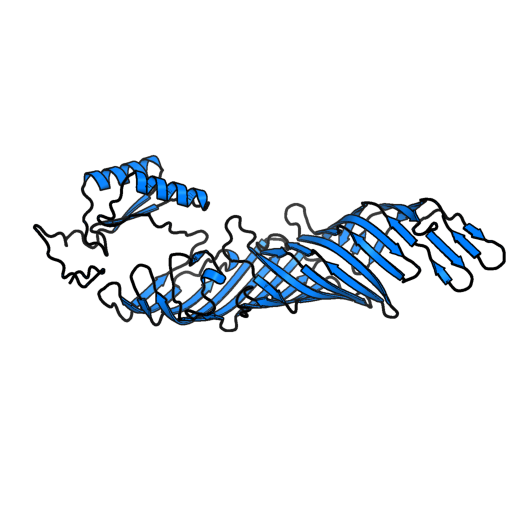.00 89.69 122 THR A CA 1
ATOM 875 C C . THR A 1 122 ? 24.711 -11.564 -20.432 1.00 89.69 122 THR A C 1
ATOM 877 O O . THR A 1 122 ? 23.995 -11.690 -21.423 1.00 89.69 122 THR A O 1
ATOM 880 N N . GLY A 1 123 ? 25.588 -12.511 -20.084 1.00 87.56 123 GLY A N 1
ATOM 881 C CA . GLY A 1 123 ? 25.676 -13.788 -20.804 1.00 87.56 123 GLY A CA 1
ATOM 882 C C . GLY A 1 123 ? 24.424 -14.671 -20.687 1.00 87.56 123 GLY A C 1
ATOM 883 O O . GLY A 1 123 ? 24.272 -15.586 -21.486 1.00 87.56 123 GLY A O 1
ATOM 884 N N . GLN A 1 124 ? 23.537 -14.407 -19.719 1.00 87.38 124 GLN A N 1
ATOM 885 C CA . GLN A 1 124 ? 22.359 -15.241 -19.432 1.00 87.38 124 GLN A CA 1
ATOM 886 C C . GLN A 1 124 ? 21.016 -14.539 -19.682 1.00 87.38 124 GLN A C 1
ATOM 888 O O . GLN A 1 124 ? 19.967 -15.165 -19.581 1.00 87.38 124 GLN A O 1
ATOM 893 N N . GLY A 1 125 ? 21.022 -13.251 -20.018 1.00 92.69 125 GLY A N 1
ATOM 894 C CA . GLY A 1 125 ? 19.807 -12.450 -20.152 1.00 92.69 125 GLY A CA 1
ATOM 895 C C . GLY A 1 125 ? 20.077 -10.988 -19.835 1.00 92.69 125 GLY A C 1
ATOM 896 O O . GLY A 1 125 ? 21.182 -10.494 -20.067 1.00 92.69 125 GLY A O 1
ATOM 897 N N . VAL A 1 126 ? 19.098 -10.294 -19.271 1.00 95.44 126 VAL A N 1
ATOM 898 C CA . VAL A 1 126 ? 19.212 -8.879 -18.890 1.00 95.44 126 VAL A CA 1
ATOM 899 C C . VAL A 1 126 ? 19.106 -8.749 -17.379 1.00 95.44 126 VAL A C 1
ATOM 901 O O . VAL A 1 126 ? 18.320 -9.460 -16.764 1.00 95.44 126 VAL A O 1
ATOM 904 N N . ALA A 1 127 ? 19.894 -7.866 -16.778 1.00 97.06 127 ALA A N 1
ATOM 905 C CA . ALA A 1 127 ? 19.811 -7.569 -15.351 1.00 97.06 127 ALA A CA 1
ATOM 906 C C . ALA A 1 127 ? 19.975 -6.071 -15.112 1.00 97.06 127 ALA A C 1
ATOM 908 O O . ALA A 1 127 ? 20.699 -5.412 -15.860 1.00 97.06 127 ALA A O 1
ATOM 909 N N . GLY A 1 128 ? 19.345 -5.537 -14.076 1.00 97.88 128 GLY A N 1
ATOM 910 C CA . GLY A 1 128 ? 19.389 -4.113 -13.787 1.00 97.88 128 GLY A CA 1
ATOM 911 C C . GLY A 1 128 ? 18.693 -3.735 -12.494 1.00 97.88 128 GLY A C 1
ATOM 912 O O . GLY A 1 128 ? 18.386 -4.601 -11.683 1.00 97.88 128 GLY A O 1
ATOM 913 N N . ALA A 1 129 ? 18.438 -2.440 -12.336 1.00 98.44 129 ALA A N 1
ATOM 914 C CA . ALA A 1 129 ? 17.780 -1.872 -11.167 1.00 98.44 129 ALA A CA 1
ATOM 915 C C . ALA A 1 129 ? 16.701 -0.861 -11.567 1.00 98.44 129 ALA A C 1
ATOM 917 O O . ALA A 1 129 ? 16.760 -0.277 -12.654 1.00 98.44 129 ALA A O 1
ATOM 918 N N . PHE A 1 130 ? 15.735 -0.637 -10.682 1.00 98.31 130 PHE A N 1
ATOM 919 C CA . PHE A 1 130 ? 14.694 0.378 -10.816 1.00 98.31 130 PHE A CA 1
ATOM 920 C C . PHE A 1 130 ? 14.583 1.230 -9.548 1.00 98.31 130 PHE A C 1
ATOM 922 O O . PHE A 1 130 ? 14.892 0.773 -8.445 1.00 98.31 130 PHE A O 1
ATOM 929 N N . THR A 1 131 ? 14.120 2.470 -9.702 1.00 98.38 131 THR A N 1
ATOM 930 C CA . THR A 1 131 ? 13.914 3.415 -8.595 1.00 98.38 131 THR A CA 1
ATOM 931 C C . THR A 1 131 ? 12.641 4.235 -8.780 1.00 98.38 131 THR A C 1
ATOM 933 O O . THR A 1 131 ? 12.118 4.369 -9.891 1.00 98.38 131 THR A O 1
ATOM 936 N N . GLY A 1 132 ? 12.145 4.807 -7.676 1.00 97.38 132 GLY A N 1
ATOM 937 C CA . GLY A 1 132 ? 10.981 5.697 -7.681 1.00 97.38 132 GLY A CA 1
ATOM 938 C C . GLY A 1 132 ? 9.715 5.016 -8.194 1.00 97.38 132 GLY A C 1
ATOM 939 O O . GLY A 1 132 ? 8.909 5.647 -8.873 1.00 97.38 132 GLY A O 1
ATOM 940 N N . GLY A 1 133 ? 9.586 3.716 -7.938 1.00 97.06 133 GLY A N 1
ATOM 941 C CA . GLY A 1 133 ? 8.447 2.933 -8.367 1.00 97.06 133 GLY A CA 1
ATOM 942 C C . GLY A 1 133 ? 7.188 3.310 -7.587 1.00 97.06 133 GLY A C 1
ATOM 943 O O . GLY A 1 133 ? 7.216 3.444 -6.366 1.00 97.06 133 GLY A O 1
ATOM 944 N N . SER A 1 134 ? 6.071 3.475 -8.276 1.00 97.12 134 SER A N 1
ATOM 945 C CA . SER A 1 134 ? 4.760 3.685 -7.668 1.00 97.12 134 SER A CA 1
ATOM 946 C C . SER A 1 134 ? 3.675 3.006 -8.491 1.00 97.12 134 SER A C 1
ATOM 948 O O . SER A 1 134 ? 3.887 2.641 -9.649 1.00 97.12 134 SER A O 1
ATOM 950 N N . GLY A 1 135 ? 2.510 2.774 -7.899 1.00 94.31 135 GLY A N 1
ATOM 951 C CA . GLY A 1 135 ? 1.455 2.085 -8.618 1.00 94.31 135 GLY A CA 1
ATOM 952 C C . GLY A 1 135 ? 0.206 1.783 -7.818 1.00 94.31 135 GLY A C 1
ATOM 953 O O . GLY A 1 135 ? 0.095 2.080 -6.633 1.00 94.31 135 GLY A O 1
ATOM 954 N N . GLN A 1 136 ? -0.744 1.170 -8.509 1.00 93.12 136 GLN A N 1
ATOM 955 C CA . GLN A 1 136 ? -1.997 0.683 -7.952 1.00 93.12 136 GLN A CA 1
ATOM 956 C C . GLN A 1 136 ? -2.509 -0.457 -8.831 1.00 93.12 136 GLN A C 1
ATOM 958 O O . GLN A 1 136 ? -2.437 -0.377 -10.060 1.00 93.12 136 GLN A O 1
ATOM 963 N N . ILE A 1 137 ? -3.025 -1.518 -8.211 1.00 88.19 137 ILE A N 1
ATOM 964 C CA . ILE A 1 137 ? -3.592 -2.667 -8.924 1.00 88.19 137 ILE A CA 1
ATOM 965 C C . ILE A 1 137 ? -5.094 -2.447 -9.083 1.00 88.19 137 ILE A C 1
ATOM 967 O O . ILE A 1 137 ? -5.836 -2.534 -8.106 1.00 88.19 137 ILE A O 1
ATOM 971 N N . ALA A 1 138 ? -5.536 -2.205 -10.320 1.00 82.19 138 ALA A N 1
ATOM 972 C CA . ALA A 1 138 ? -6.933 -1.944 -10.662 1.00 82.19 138 ALA A CA 1
ATOM 973 C C . ALA A 1 138 ? -7.623 -1.025 -9.627 1.00 82.19 138 ALA A C 1
ATOM 975 O O . ALA A 1 138 ? -7.154 0.081 -9.374 1.00 82.19 138 ALA A O 1
ATOM 976 N N . ASN A 1 139 ? -8.703 -1.506 -9.004 1.00 83.19 139 ASN A N 1
ATOM 977 C CA . ASN A 1 139 ? -9.488 -0.764 -8.015 1.00 83.19 139 ASN A CA 1
ATOM 978 C C . ASN A 1 139 ? -9.199 -1.213 -6.573 1.00 83.19 139 ASN A C 1
ATOM 980 O O . ASN A 1 139 ? -9.981 -0.915 -5.670 1.00 83.19 139 ASN A O 1
ATOM 984 N N . VAL A 1 140 ? -8.111 -1.955 -6.336 1.00 88.62 140 VAL A N 1
ATOM 985 C CA . VAL A 1 140 ? -7.689 -2.284 -4.970 1.00 88.62 140 VAL A CA 1
ATOM 986 C C . VAL A 1 140 ? -7.304 -0.966 -4.285 1.00 88.62 140 VAL A C 1
ATOM 988 O O . VAL A 1 140 ? -6.474 -0.227 -4.825 1.00 88.62 140 VAL A O 1
ATOM 991 N N . PRO A 1 141 ? -7.891 -0.624 -3.123 1.00 90.25 141 PRO A N 1
ATOM 992 C CA . PRO A 1 141 ? -7.715 0.681 -2.488 1.00 90.25 141 PRO A CA 1
ATOM 993 C C . PRO A 1 141 ? -6.390 0.763 -1.711 1.00 90.25 141 PRO A C 1
ATOM 995 O O . PRO A 1 141 ? -6.357 1.210 -0.569 1.00 90.25 141 PRO A O 1
ATOM 998 N N . LEU A 1 142 ? -5.301 0.302 -2.328 1.00 93.19 142 LEU A N 1
ATOM 999 C CA . LEU A 1 142 ? -3.947 0.315 -1.794 1.00 93.19 142 LEU A CA 1
ATOM 1000 C C . LEU A 1 142 ? -3.007 0.901 -2.847 1.00 93.19 142 LEU A C 1
ATOM 1002 O O . LEU A 1 142 ? -3.014 0.476 -4.005 1.00 93.19 142 LEU A O 1
ATOM 1006 N N . LEU A 1 143 ? -2.201 1.867 -2.430 1.00 95.75 143 LEU A N 1
ATOM 1007 C CA . LEU A 1 143 ? -1.190 2.512 -3.249 1.00 95.75 143 LEU A CA 1
ATOM 1008 C C . LEU A 1 143 ? 0.178 1.923 -2.930 1.00 95.75 143 LEU A C 1
ATOM 1010 O O . LEU A 1 143 ? 0.517 1.649 -1.780 1.00 95.75 143 LEU A O 1
ATOM 1014 N N . LEU A 1 144 ? 0.960 1.747 -3.981 1.00 96.38 144 LEU A N 1
ATOM 1015 C CA . LEU A 1 144 ? 2.346 1.320 -3.953 1.00 96.38 144 LEU A CA 1
ATOM 1016 C C . LEU A 1 144 ? 3.207 2.559 -4.194 1.00 96.38 144 LEU A C 1
ATOM 1018 O O . LEU A 1 144 ? 2.923 3.333 -5.111 1.00 96.38 144 LEU A O 1
ATOM 1022 N N . GLY A 1 145 ? 4.254 2.753 -3.402 1.00 96.69 145 GLY A N 1
ATOM 1023 C CA . GLY A 1 145 ? 5.109 3.934 -3.507 1.00 96.69 145 GLY A CA 1
ATOM 1024 C C . GLY A 1 145 ? 6.561 3.643 -3.175 1.00 96.69 145 GLY A C 1
ATOM 1025 O O . GLY A 1 145 ? 6.870 2.617 -2.574 1.00 96.69 145 GLY A O 1
ATOM 1026 N N . GLU A 1 146 ? 7.448 4.552 -3.582 1.00 95.38 146 GLU A N 1
ATOM 1027 C CA . GLU A 1 146 ? 8.882 4.527 -3.256 1.00 95.38 146 GLU A CA 1
ATOM 1028 C C . GLU A 1 146 ? 9.576 3.184 -3.545 1.00 95.38 146 GLU A C 1
ATOM 1030 O O . GLU A 1 146 ? 10.551 2.813 -2.894 1.00 95.38 146 GLU A O 1
ATOM 1035 N N . ALA A 1 147 ? 9.076 2.431 -4.525 1.00 97.50 147 ALA A N 1
ATOM 1036 C CA . ALA A 1 147 ? 9.598 1.113 -4.817 1.00 97.50 147 ALA A CA 1
ATOM 1037 C C . ALA A 1 147 ? 10.975 1.224 -5.479 1.00 97.50 147 ALA A C 1
ATOM 1039 O O . ALA A 1 147 ? 11.177 1.970 -6.443 1.00 97.50 147 ALA A O 1
ATOM 1040 N N . ALA A 1 148 ? 11.924 0.452 -4.973 1.00 98.25 148 ALA A N 1
ATOM 1041 C CA . ALA A 1 148 ? 13.262 0.363 -5.528 1.00 98.25 148 ALA A CA 1
ATOM 1042 C C . ALA A 1 148 ? 13.791 -1.058 -5.376 1.00 98.25 148 ALA A C 1
ATOM 1044 O O . ALA A 1 148 ? 13.459 -1.765 -4.418 1.00 98.25 148 ALA A O 1
ATOM 1045 N N . GLY A 1 149 ? 14.617 -1.476 -6.327 1.00 98.19 149 GLY A N 1
ATOM 1046 C CA . GLY A 1 149 ? 15.124 -2.833 -6.330 1.00 98.19 149 GLY A CA 1
ATOM 1047 C C . GLY A 1 149 ? 15.870 -3.220 -7.591 1.00 98.19 149 GLY A C 1
ATOM 1048 O O . GLY A 1 149 ? 16.089 -2.411 -8.493 1.00 98.19 149 GLY A O 1
ATOM 1049 N N . ASP A 1 150 ? 16.221 -4.495 -7.637 1.00 98.38 150 ASP A N 1
ATOM 1050 C CA . ASP A 1 150 ? 16.899 -5.142 -8.748 1.00 98.38 150 ASP A CA 1
ATOM 1051 C C . ASP A 1 150 ? 15.913 -5.984 -9.554 1.00 98.38 150 ASP A C 1
ATOM 1053 O O . ASP A 1 150 ? 14.888 -6.447 -9.044 1.00 98.38 150 ASP A O 1
ATOM 1057 N N . TRP A 1 151 ? 16.229 -6.204 -10.825 1.00 97.62 151 TRP A N 1
ATOM 1058 C CA . TRP A 1 151 ? 15.444 -7.052 -11.707 1.00 97.62 151 TRP A CA 1
ATOM 1059 C C . TRP A 1 151 ? 16.320 -7.854 -12.668 1.00 97.62 151 TRP A C 1
ATOM 1061 O O . TRP A 1 151 ? 17.428 -7.451 -13.034 1.00 97.62 151 TRP A O 1
ATOM 1071 N N . THR A 1 152 ? 15.804 -8.998 -13.110 1.00 97.19 152 THR A N 1
ATOM 1072 C CA . THR A 1 152 ? 16.417 -9.842 -14.137 1.00 97.19 152 THR A CA 1
ATOM 1073 C C . THR A 1 152 ? 15.371 -10.344 -15.123 1.00 97.19 152 THR A C 1
ATOM 1075 O O . THR A 1 152 ? 14.230 -10.595 -14.753 1.00 97.19 152 THR A O 1
ATOM 1078 N N . LEU A 1 153 ? 15.760 -10.498 -16.386 1.00 94.38 153 LEU A N 1
ATOM 1079 C CA . LEU A 1 153 ? 14.971 -11.140 -17.430 1.00 94.38 153 LEU A CA 1
ATOM 1080 C C . LEU A 1 153 ? 15.820 -12.236 -18.071 1.00 94.38 153 LEU A C 1
ATOM 1082 O O . LEU A 1 153 ? 16.709 -11.957 -18.881 1.00 94.38 153 LEU A O 1
ATOM 1086 N N . VAL A 1 154 ? 15.545 -13.481 -17.695 1.00 93.56 154 VAL A N 1
ATOM 1087 C CA . VAL A 1 154 ? 16.293 -14.672 -18.119 1.00 93.56 154 VAL A CA 1
ATOM 1088 C C . VAL A 1 154 ? 15.295 -15.690 -18.653 1.00 93.56 154 VAL A C 1
ATOM 1090 O O . VAL A 1 154 ? 14.307 -15.991 -17.995 1.00 93.56 154 VAL A O 1
ATOM 1093 N N . ASN A 1 155 ? 15.519 -16.203 -19.866 1.00 89.31 155 ASN A N 1
ATOM 1094 C CA . ASN A 1 155 ? 14.644 -17.199 -20.508 1.00 89.31 155 ASN A CA 1
ATOM 1095 C C . ASN A 1 155 ? 13.145 -16.820 -20.525 1.00 89.31 155 ASN A C 1
ATOM 1097 O O . ASN A 1 155 ? 12.276 -17.681 -20.437 1.00 89.31 155 ASN A O 1
ATOM 1101 N N . GLY A 1 156 ? 12.836 -15.523 -20.633 1.00 85.31 156 GLY A N 1
ATOM 1102 C CA . GLY A 1 156 ? 11.462 -15.010 -20.654 1.00 85.31 156 GLY A CA 1
ATOM 1103 C C . GLY A 1 156 ? 10.802 -14.836 -19.281 1.00 85.31 156 GLY A C 1
ATOM 1104 O O . GLY A 1 156 ? 9.688 -14.313 -19.246 1.00 85.31 156 GLY A O 1
ATOM 1105 N N . ALA A 1 157 ? 11.481 -15.207 -18.190 1.00 91.31 157 ALA A N 1
ATOM 1106 C CA . ALA A 1 157 ? 11.057 -14.985 -16.810 1.00 91.31 157 ALA A CA 1
ATOM 1107 C C . ALA A 1 157 ? 11.604 -13.651 -16.287 1.00 91.31 157 ALA A C 1
ATOM 1109 O O . ALA A 1 157 ? 12.821 -13.445 -16.266 1.00 91.31 157 ALA A O 1
ATOM 1110 N N . LEU A 1 158 ? 10.707 -12.752 -15.877 1.00 93.44 158 LEU A N 1
ATOM 1111 C CA . LEU A 1 158 ? 11.057 -11.486 -15.239 1.00 93.44 158 LEU A CA 1
ATOM 1112 C C . LEU A 1 158 ? 11.014 -11.673 -13.718 1.00 93.44 158 LEU A C 1
ATOM 1114 O O . LEU A 1 158 ? 9.957 -11.968 -13.177 1.00 93.44 158 LEU A O 1
ATOM 1118 N N . ASN A 1 159 ? 12.138 -11.474 -13.037 1.00 96.75 159 ASN A N 1
ATOM 1119 C CA . ASN A 1 159 ? 12.237 -11.535 -11.579 1.00 96.75 159 ASN A CA 1
ATOM 1120 C C . ASN A 1 159 ? 12.634 -10.172 -11.022 1.00 96.75 159 ASN A C 1
ATOM 1122 O O . ASN A 1 159 ? 13.513 -9.527 -11.590 1.00 96.75 159 ASN A O 1
ATOM 1126 N N . LEU A 1 160 ? 12.016 -9.744 -9.924 1.00 96.62 160 LEU A N 1
ATOM 1127 C CA . LEU A 1 160 ? 12.346 -8.515 -9.209 1.00 96.62 160 LEU A CA 1
ATOM 1128 C C . LEU A 1 160 ? 12.535 -8.810 -7.726 1.00 96.62 160 LEU A C 1
ATOM 1130 O O . LEU A 1 160 ? 11.834 -9.642 -7.146 1.00 96.62 160 LEU A O 1
ATOM 1134 N N . THR A 1 161 ? 13.440 -8.063 -7.107 1.00 98.25 161 THR A N 1
ATOM 1135 C CA . THR A 1 161 ? 13.624 -8.037 -5.658 1.00 98.25 161 THR A CA 1
ATOM 1136 C C . THR A 1 161 ? 13.741 -6.606 -5.183 1.00 98.25 161 THR A C 1
ATOM 1138 O O . THR A 1 161 ? 14.439 -5.821 -5.819 1.00 98.25 161 THR A O 1
ATOM 1141 N N . GLY A 1 162 ? 13.126 -6.252 -4.059 1.00 97.44 162 GLY A N 1
ATOM 1142 C CA . GLY A 1 162 ? 13.237 -4.886 -3.564 1.00 97.44 162 GLY A CA 1
ATOM 1143 C C . GLY A 1 162 ? 12.492 -4.598 -2.272 1.00 97.44 162 GLY A C 1
ATOM 1144 O O . GLY A 1 162 ? 12.188 -5.484 -1.467 1.00 97.44 162 GLY A O 1
ATOM 1145 N N . ALA A 1 163 ? 12.215 -3.315 -2.093 1.00 97.88 163 ALA A N 1
ATOM 1146 C CA . ALA A 1 163 ? 11.393 -2.774 -1.025 1.00 97.88 163 ALA A CA 1
ATOM 1147 C C . ALA A 1 163 ? 10.487 -1.677 -1.587 1.00 97.88 163 ALA A C 1
ATOM 1149 O O . ALA A 1 163 ? 10.755 -1.127 -2.657 1.00 97.88 163 ALA A O 1
ATOM 1150 N N . MET A 1 164 ? 9.406 -1.386 -0.872 1.00 97.88 164 MET A N 1
ATOM 1151 C CA . MET A 1 164 ? 8.418 -0.387 -1.270 1.00 97.88 164 MET A CA 1
ATOM 1152 C C . MET A 1 164 ? 7.554 0.047 -0.085 1.00 97.88 164 MET A C 1
ATOM 1154 O O . MET A 1 164 ? 7.441 -0.669 0.906 1.00 97.88 164 MET A O 1
ATOM 1158 N N . GLY A 1 165 ? 6.906 1.198 -0.203 1.00 97.81 165 GLY A N 1
ATOM 1159 C CA . GLY A 1 165 ? 5.815 1.619 0.667 1.00 97.81 165 GLY A CA 1
ATOM 1160 C C . GLY A 1 165 ? 4.463 1.094 0.182 1.00 97.81 165 GLY A C 1
ATOM 1161 O O . GLY A 1 165 ? 4.229 0.950 -1.022 1.00 97.81 165 GLY A O 1
ATOM 1162 N N . VAL A 1 166 ? 3.566 0.837 1.132 1.00 97.38 166 VAL A N 1
ATOM 1163 C CA . VAL A 1 166 ? 2.153 0.526 0.896 1.00 97.38 166 VAL A CA 1
ATOM 1164 C C . VAL A 1 166 ? 1.303 1.483 1.724 1.00 97.38 166 VAL A C 1
ATOM 1166 O O . VAL A 1 166 ? 1.496 1.587 2.935 1.00 97.38 166 VAL A O 1
ATOM 1169 N N . SER A 1 167 ? 0.361 2.180 1.094 1.00 96.94 167 SER A N 1
ATOM 1170 C CA . SER A 1 167 ? -0.536 3.129 1.761 1.00 96.94 167 SER A CA 1
ATOM 1171 C C . SER A 1 167 ? -1.996 2.924 1.362 1.00 96.94 167 SER A C 1
ATOM 1173 O O . SER A 1 167 ? -2.304 2.332 0.328 1.00 96.94 167 SER A O 1
ATOM 1175 N N . ASP A 1 168 ? -2.914 3.386 2.208 1.00 94.38 168 ASP A N 1
ATOM 1176 C CA . ASP A 1 168 ? -4.349 3.369 1.918 1.00 94.38 168 ASP A CA 1
ATOM 1177 C C . ASP A 1 168 ? -4.683 4.420 0.846 1.00 94.38 168 ASP A C 1
ATOM 1179 O O . ASP A 1 168 ? -4.224 5.559 0.925 1.00 94.38 168 ASP A O 1
ATOM 1183 N N . ALA A 1 169 ? -5.476 4.039 -0.157 1.00 92.75 169 ALA A N 1
ATOM 1184 C CA . ALA A 1 169 ? -5.904 4.943 -1.226 1.00 92.75 169 ALA A CA 1
ATOM 1185 C C . ALA A 1 169 ? -7.096 5.837 -0.833 1.00 92.75 169 ALA A C 1
ATOM 1187 O O . ALA A 1 169 ? -7.490 6.705 -1.613 1.00 92.75 169 ALA A O 1
ATOM 1188 N N . ALA A 1 170 ? -7.719 5.602 0.327 1.00 87.25 170 ALA A N 1
ATOM 1189 C CA . ALA A 1 170 ? -8.837 6.411 0.796 1.00 87.25 170 ALA A CA 1
ATOM 1190 C C . ALA A 1 170 ? -8.405 7.874 1.052 1.00 87.25 170 ALA A C 1
ATOM 1192 O O . ALA A 1 170 ? -7.345 8.089 1.640 1.00 87.25 170 ALA A O 1
ATOM 1193 N N . PRO A 1 171 ? -9.232 8.882 0.692 1.00 84.12 171 PRO A N 1
ATOM 1194 C CA . PRO A 1 171 ? -8.938 10.295 0.967 1.00 84.12 171 PRO A CA 1
ATOM 1195 C C . PRO A 1 171 ? -8.659 10.582 2.447 1.00 84.12 171 PRO A C 1
ATOM 1197 O O . PRO A 1 171 ? -7.775 11.372 2.764 1.00 84.12 171 PRO A O 1
ATOM 1200 N N . THR A 1 172 ? -9.384 9.888 3.329 1.00 83.81 172 THR A N 1
ATOM 1201 C CA . THR A 1 172 ? -9.095 9.790 4.762 1.00 83.81 172 THR A CA 1
ATOM 1202 C C . THR A 1 172 ? -8.555 8.380 5.028 1.00 83.81 172 THR A C 1
ATOM 1204 O O . THR A 1 172 ? -9.350 7.434 5.094 1.00 83.81 172 THR A O 1
ATOM 1207 N N . PRO A 1 173 ? -7.224 8.197 5.132 1.00 87.00 173 PRO A N 1
ATOM 1208 C CA . PRO A 1 173 ? -6.613 6.878 5.272 1.00 87.00 173 PRO A CA 1
ATOM 1209 C C . PRO A 1 173 ? -7.123 6.134 6.508 1.00 87.00 173 PRO A C 1
ATOM 1211 O O . PRO A 1 173 ? -7.122 6.674 7.613 1.00 87.00 173 PRO A O 1
ATOM 1214 N N . ARG A 1 174 ? -7.519 4.865 6.350 1.00 89.00 174 ARG A N 1
ATOM 1215 C CA . ARG A 1 174 ? -7.884 3.995 7.486 1.00 89.00 174 ARG A CA 1
ATOM 1216 C C . ARG A 1 174 ? -6.653 3.382 8.138 1.00 89.00 174 ARG A C 1
ATOM 1218 O O . ARG A 1 174 ? -6.721 2.972 9.291 1.00 89.00 174 ARG A O 1
ATOM 1225 N N . PHE A 1 175 ? -5.547 3.311 7.407 1.00 93.25 175 PHE A N 1
ATOM 1226 C CA . PHE A 1 175 ? -4.282 2.753 7.861 1.00 93.25 175 PHE A CA 1
ATOM 1227 C C . PHE A 1 175 ? -3.147 3.732 7.586 1.00 93.25 175 PHE A C 1
ATOM 1229 O O . PHE A 1 175 ? -3.151 4.438 6.573 1.00 93.25 175 PHE A O 1
ATOM 1236 N N . LYS A 1 176 ? -2.166 3.762 8.487 1.00 95.94 176 LYS A N 1
ATOM 1237 C CA . LYS A 1 176 ? -0.907 4.470 8.258 1.00 95.94 176 LYS A CA 1
ATOM 1238 C C . LYS A 1 176 ? -0.043 3.684 7.256 1.00 95.94 176 LYS A C 1
ATOM 1240 O O . LYS A 1 176 ? -0.201 2.466 7.147 1.00 95.94 176 LYS A O 1
ATOM 1245 N N . PRO A 1 177 ? 0.853 4.354 6.511 1.00 97.56 177 PRO A N 1
ATOM 1246 C CA . PRO A 1 177 ? 1.727 3.681 5.556 1.00 97.56 177 PRO A CA 1
ATOM 1247 C C . PRO A 1 177 ? 2.596 2.599 6.208 1.00 97.56 177 PRO A C 1
ATOM 1249 O O . PRO A 1 177 ? 3.136 2.794 7.296 1.00 97.56 177 PRO A O 1
ATOM 1252 N N . LEU A 1 178 ? 2.768 1.478 5.508 1.00 98.19 178 LEU A N 1
ATOM 1253 C CA . LEU A 1 178 ? 3.635 0.370 5.906 1.00 98.19 178 LEU A CA 1
ATOM 1254 C C . LEU A 1 178 ? 4.802 0.223 4.929 1.00 98.19 178 LEU A C 1
ATOM 1256 O O . LEU A 1 178 ? 4.673 0.494 3.736 1.00 98.19 178 LEU A O 1
ATOM 1260 N N . ALA A 1 179 ? 5.935 -0.261 5.431 1.00 98.31 179 ALA A N 1
ATOM 1261 C CA . ALA A 1 179 ? 7.093 -0.597 4.616 1.00 98.31 179 ALA A CA 1
ATOM 1262 C C . ALA A 1 179 ? 7.060 -2.087 4.253 1.00 98.31 179 ALA A C 1
ATOM 1264 O O . ALA A 1 179 ? 7.194 -2.946 5.123 1.00 98.31 179 ALA A O 1
ATOM 1265 N N . ALA A 1 180 ? 6.919 -2.404 2.971 1.00 98.12 180 ALA A N 1
ATOM 1266 C CA . ALA A 1 180 ? 7.116 -3.746 2.450 1.00 98.12 180 ALA A CA 1
ATOM 1267 C C . ALA A 1 180 ? 8.605 -3.985 2.172 1.00 98.12 180 ALA A C 1
ATOM 1269 O O . ALA A 1 180 ? 9.266 -3.225 1.459 1.00 98.12 180 ALA A O 1
ATOM 1270 N N . ARG A 1 181 ? 9.140 -5.061 2.742 1.00 97.62 181 ARG A N 1
ATOM 1271 C CA . ARG A 1 181 ? 10.537 -5.479 2.597 1.00 97.62 181 ARG A CA 1
ATOM 1272 C C . ARG A 1 181 ? 10.608 -6.918 2.131 1.00 97.62 181 ARG A C 1
ATOM 1274 O O . ARG A 1 181 ? 9.598 -7.624 2.140 1.00 97.62 181 ARG A O 1
ATOM 1281 N N . THR A 1 182 ? 11.814 -7.316 1.717 1.00 95.06 182 THR A N 1
ATOM 1282 C CA . THR A 1 182 ? 12.080 -8.637 1.128 1.00 95.06 182 THR A CA 1
ATOM 1283 C C . THR A 1 182 ? 11.059 -8.964 0.042 1.00 95.06 182 THR A C 1
ATOM 1285 O O . THR A 1 182 ? 10.569 -10.087 -0.039 1.00 95.06 182 THR A O 1
ATOM 1288 N N . VAL A 1 183 ? 10.689 -7.943 -0.740 1.00 98.00 183 VAL A N 1
ATOM 1289 C CA . VAL A 1 183 ? 9.686 -8.080 -1.784 1.00 98.00 183 VAL A CA 1
ATOM 1290 C C . VAL A 1 183 ? 10.316 -8.874 -2.906 1.00 98.00 183 VAL A C 1
ATOM 1292 O O . VAL A 1 183 ? 11.387 -8.507 -3.390 1.00 98.00 183 VAL A O 1
ATOM 1295 N N . THR A 1 184 ? 9.652 -9.941 -3.317 1.00 98.12 184 THR A N 1
ATOM 1296 C CA . THR A 1 184 ? 9.976 -10.704 -4.514 1.00 98.12 184 THR A CA 1
ATOM 1297 C C . THR A 1 184 ? 8.799 -10.637 -5.470 1.00 98.12 184 THR A C 1
ATOM 1299 O O . THR A 1 184 ? 7.641 -10.624 -5.052 1.00 98.12 184 THR A O 1
ATOM 1302 N N . LEU A 1 185 ? 9.095 -10.575 -6.763 1.00 96.69 185 LEU A N 1
ATOM 1303 C CA . LEU A 1 185 ? 8.104 -10.693 -7.820 1.00 96.69 185 LEU A CA 1
ATOM 1304 C C . LEU A 1 185 ? 8.677 -11.555 -8.932 1.00 96.69 185 LEU A C 1
ATOM 1306 O O . LEU A 1 185 ? 9.799 -11.328 -9.372 1.00 96.69 185 LEU A O 1
ATOM 1310 N N . GLU A 1 186 ? 7.885 -12.493 -9.423 1.00 95.88 186 GLU A N 1
ATOM 1311 C CA . GLU A 1 186 ? 8.179 -13.280 -10.608 1.00 95.88 186 GLU A CA 1
ATOM 1312 C C . GLU A 1 186 ? 7.021 -13.134 -11.600 1.00 95.88 186 GLU A C 1
ATOM 1314 O O . GLU A 1 186 ? 5.851 -13.254 -11.245 1.00 95.88 186 GLU A O 1
ATOM 1319 N N . LEU A 1 187 ? 7.348 -12.855 -12.859 1.00 91.19 187 LEU A N 1
ATOM 1320 C CA . LEU A 1 187 ? 6.423 -12.873 -13.982 1.00 91.19 187 LEU A CA 1
ATOM 1321 C C . LEU A 1 187 ? 6.878 -13.931 -14.985 1.00 91.19 187 LEU A C 1
ATOM 1323 O O . LEU A 1 187 ? 7.889 -13.769 -15.675 1.00 91.19 187 LEU A O 1
ATOM 1327 N N . VAL A 1 188 ? 6.078 -14.990 -15.101 1.00 90.69 188 VAL A N 1
ATOM 1328 C CA . VAL A 1 188 ? 6.291 -16.108 -16.026 1.00 90.69 188 VAL A CA 1
ATOM 1329 C C . VAL A 1 188 ? 4.968 -16.442 -16.704 1.00 90.69 188 VAL A C 1
ATOM 1331 O O . VAL A 1 188 ? 3.936 -16.570 -16.052 1.00 90.69 188 VAL A O 1
ATOM 1334 N N . ASN A 1 189 ? 4.981 -16.571 -18.034 1.00 85.00 189 ASN A N 1
ATOM 1335 C CA . ASN A 1 189 ? 3.817 -16.984 -18.833 1.00 85.00 189 ASN A CA 1
ATOM 1336 C C . ASN A 1 189 ? 2.524 -16.180 -18.566 1.00 85.00 189 ASN A C 1
ATOM 1338 O O . ASN A 1 189 ? 1.422 -16.714 -18.656 1.00 85.00 189 ASN A O 1
ATOM 1342 N N . GLY A 1 190 ? 2.646 -14.885 -18.253 1.00 79.88 190 GLY A N 1
ATOM 1343 C CA . GLY A 1 190 ? 1.496 -14.013 -17.988 1.00 79.88 190 GLY A CA 1
ATOM 1344 C C . GLY A 1 190 ? 0.937 -14.090 -16.562 1.00 79.88 190 GLY A C 1
ATOM 1345 O O . GLY A 1 190 ? -0.065 -13.430 -16.277 1.00 79.88 190 GLY A O 1
ATOM 1346 N N . THR A 1 191 ? 1.576 -14.846 -15.669 1.00 89.31 191 THR A N 1
ATOM 1347 C CA . THR A 1 191 ? 1.243 -14.906 -14.244 1.00 89.31 191 THR A CA 1
ATOM 1348 C C . THR A 1 191 ? 2.308 -14.186 -13.436 1.00 89.31 191 THR A C 1
ATOM 1350 O O . THR A 1 191 ? 3.492 -14.482 -13.563 1.00 89.31 191 THR A O 1
ATOM 1353 N N . ILE A 1 192 ? 1.865 -13.253 -12.601 1.00 91.38 192 ILE A N 1
ATOM 1354 C CA . ILE A 1 192 ? 2.666 -12.605 -11.572 1.00 91.38 192 ILE A CA 1
ATOM 1355 C C . ILE A 1 192 ? 2.475 -13.381 -10.272 1.00 91.38 192 ILE A C 1
ATOM 1357 O O . ILE A 1 192 ? 1.340 -13.573 -9.833 1.00 91.38 192 ILE A O 1
ATOM 1361 N N . THR A 1 193 ? 3.566 -13.782 -9.641 1.00 96.75 193 THR A N 1
ATOM 1362 C CA . THR A 1 193 ? 3.614 -14.206 -8.242 1.00 96.75 193 THR A CA 1
ATOM 1363 C C . THR A 1 193 ? 4.466 -13.200 -7.484 1.00 96.75 193 THR A C 1
ATOM 1365 O O . THR A 1 193 ? 5.481 -12.728 -7.987 1.00 96.75 193 THR A O 1
ATOM 1368 N N . ALA A 1 194 ? 4.037 -12.803 -6.294 1.00 96.81 194 ALA A N 1
ATOM 1369 C CA . ALA A 1 194 ? 4.807 -11.893 -5.463 1.00 96.81 194 ALA A CA 1
ATOM 1370 C C . ALA A 1 194 ? 4.674 -12.260 -3.992 1.00 96.81 194 ALA A C 1
ATOM 1372 O O . ALA A 1 194 ? 3.659 -12.810 -3.561 1.00 96.81 194 ALA A O 1
ATOM 1373 N N . ALA A 1 195 ? 5.703 -11.943 -3.223 1.00 98.38 195 ALA A N 1
ATOM 1374 C CA . ALA A 1 195 ? 5.693 -12.090 -1.781 1.00 98.38 195 ALA A CA 1
ATOM 1375 C C . ALA A 1 195 ? 6.444 -10.931 -1.135 1.00 98.38 195 ALA A C 1
ATOM 1377 O O . ALA A 1 195 ? 7.288 -10.297 -1.763 1.00 98.38 195 ALA A O 1
ATOM 1378 N N . GLY A 1 196 ? 6.139 -10.648 0.122 1.00 98.06 196 GLY A N 1
ATOM 1379 C CA . GLY A 1 196 ? 6.855 -9.648 0.900 1.00 98.06 196 GLY A CA 1
ATOM 1380 C C . GLY A 1 196 ? 6.374 -9.615 2.339 1.00 98.06 196 GLY A C 1
ATOM 1381 O O . GLY A 1 196 ? 5.349 -10.204 2.679 1.00 98.06 196 GLY A O 1
ATOM 1382 N N . THR A 1 197 ? 7.105 -8.898 3.182 1.00 98.56 197 THR A N 1
ATOM 1383 C CA . THR A 1 197 ? 6.739 -8.717 4.588 1.00 98.56 197 THR A CA 1
ATOM 1384 C C . THR A 1 197 ? 6.519 -7.236 4.866 1.00 98.56 197 THR A C 1
ATOM 1386 O O . THR A 1 197 ? 7.370 -6.404 4.549 1.00 98.56 197 THR A O 1
ATOM 1389 N N . LEU A 1 198 ? 5.370 -6.910 5.452 1.00 98.31 198 LEU A N 1
ATOM 1390 C CA . LEU A 1 198 ? 4.982 -5.567 5.865 1.00 98.31 198 LEU A CA 1
ATOM 1391 C C . LEU A 1 198 ? 5.504 -5.266 7.269 1.00 98.31 198 LEU A C 1
ATOM 1393 O O . LEU A 1 198 ? 5.364 -6.081 8.184 1.00 98.31 198 LEU A O 1
ATOM 1397 N N . PHE A 1 199 ? 6.049 -4.067 7.437 1.00 98.44 199 PHE A N 1
ATOM 1398 C CA . PHE A 1 199 ? 6.570 -3.542 8.692 1.00 98.44 199 PHE A CA 1
ATOM 1399 C C . PHE A 1 199 ? 5.975 -2.171 8.994 1.00 98.44 199 PHE A C 1
ATOM 1401 O O . PHE A 1 199 ? 5.805 -1.348 8.091 1.00 98.44 199 PHE A O 1
ATOM 1408 N N . GLU A 1 200 ? 5.726 -1.902 10.274 1.00 97.56 200 GLU A N 1
ATOM 1409 C CA . GLU A 1 200 ? 5.518 -0.535 10.740 1.00 97.56 200 GLU A CA 1
ATOM 1410 C C . GLU A 1 200 ? 6.863 0.220 10.659 1.00 97.56 200 GLU A C 1
ATOM 1412 O O . GLU A 1 200 ? 7.868 -0.287 11.175 1.00 97.56 200 GLU A O 1
ATOM 1417 N N . PRO A 1 201 ? 6.935 1.379 9.975 1.00 95.94 201 PRO A N 1
ATOM 1418 C CA . PRO A 1 201 ? 8.216 1.996 9.621 1.00 95.94 201 PRO A CA 1
ATOM 1419 C C . PRO A 1 201 ? 9.073 2.477 10.800 1.00 95.94 201 PRO A C 1
ATOM 1421 O O . PRO A 1 201 ? 10.298 2.458 10.691 1.00 95.94 201 PRO A O 1
ATOM 1424 N N . THR A 1 202 ? 8.463 2.904 11.906 1.00 94.69 202 THR A N 1
ATOM 1425 C CA . THR A 1 202 ? 9.146 3.603 13.009 1.00 94.69 202 THR A CA 1
ATOM 1426 C C . THR A 1 202 ? 9.803 2.630 13.982 1.00 94.69 202 THR A C 1
ATOM 1428 O O . THR A 1 202 ? 10.995 2.709 14.266 1.00 94.69 202 THR A O 1
ATOM 1431 N N . THR A 1 203 ? 9.019 1.682 14.489 1.00 94.88 203 THR A N 1
ATOM 1432 C CA . THR A 1 203 ? 9.437 0.646 15.443 1.00 94.88 203 THR A CA 1
ATOM 1433 C C . THR A 1 203 ? 10.029 -0.575 14.752 1.00 94.88 203 THR A C 1
ATOM 1435 O O . THR A 1 203 ? 10.576 -1.455 15.415 1.00 94.88 203 THR A O 1
ATOM 1438 N N . ASN A 1 204 ? 9.910 -0.646 13.422 1.00 95.56 204 ASN A N 1
ATOM 1439 C CA . ASN A 1 204 ? 10.314 -1.791 12.619 1.00 95.56 204 ASN A CA 1
ATOM 1440 C C . ASN A 1 204 ? 9.601 -3.098 13.017 1.00 95.56 204 ASN A C 1
ATOM 1442 O O . ASN A 1 204 ? 10.140 -4.198 12.864 1.00 95.56 204 ASN A O 1
ATOM 1446 N N . THR A 1 205 ? 8.384 -2.987 13.548 1.00 96.94 205 THR A N 1
ATOM 1447 C CA . THR A 1 205 ? 7.597 -4.146 13.966 1.00 96.94 205 THR A CA 1
ATOM 1448 C C . THR A 1 205 ? 7.015 -4.848 12.746 1.00 96.94 205 THR A C 1
ATOM 1450 O O . THR A 1 205 ? 6.399 -4.214 11.890 1.00 96.94 205 THR A O 1
ATOM 1453 N N . LYS A 1 206 ? 7.195 -6.170 12.665 1.00 97.62 206 LYS A N 1
ATOM 1454 C CA . LYS A 1 206 ? 6.569 -7.006 11.635 1.00 97.62 206 LYS A CA 1
ATOM 1455 C C . LYS A 1 206 ? 5.047 -6.987 11.808 1.00 97.62 206 LYS A C 1
ATOM 1457 O O . LYS A 1 206 ? 4.548 -7.331 12.875 1.00 97.62 206 LYS A O 1
ATOM 1462 N N . VAL A 1 207 ? 4.332 -6.623 10.745 1.00 98.06 207 VAL A N 1
ATOM 1463 C CA . VAL A 1 207 ? 2.864 -6.535 10.709 1.00 98.06 207 VAL A CA 1
ATOM 1464 C C . VAL A 1 207 ? 2.260 -7.765 10.038 1.00 98.06 207 VAL A C 1
ATOM 1466 O O . VAL A 1 207 ? 1.428 -8.437 10.639 1.00 98.06 207 VAL A O 1
ATOM 1469 N N . ALA A 1 208 ? 2.682 -8.091 8.815 1.00 98.19 208 ALA A N 1
ATOM 1470 C CA . ALA A 1 208 ? 2.114 -9.210 8.065 1.00 98.19 208 ALA A CA 1
ATOM 1471 C C . ALA A 1 208 ? 3.096 -9.775 7.038 1.00 98.19 208 ALA A C 1
ATOM 1473 O O . ALA A 1 208 ? 3.890 -9.031 6.469 1.00 98.19 208 ALA A O 1
ATOM 1474 N N . ASP A 1 209 ? 2.994 -11.069 6.753 1.00 98.56 209 ASP A N 1
ATOM 1475 C CA . ASP A 1 209 ? 3.513 -11.636 5.508 1.00 98.56 209 ASP A CA 1
ATOM 1476 C C . ASP A 1 209 ? 2.416 -11.586 4.446 1.00 98.56 209 ASP A C 1
ATOM 1478 O O . ASP A 1 209 ? 1.252 -11.858 4.738 1.00 98.56 209 ASP A O 1
ATOM 1482 N N . VAL A 1 210 ? 2.783 -11.232 3.219 1.00 98.25 210 VAL A N 1
ATOM 1483 C CA . VAL A 1 210 ? 1.860 -11.101 2.093 1.00 98.25 210 VAL A CA 1
ATOM 1484 C C . VAL A 1 210 ? 2.324 -12.007 0.969 1.00 98.25 210 VAL A C 1
ATOM 1486 O O . VAL A 1 210 ? 3.496 -11.990 0.592 1.00 98.25 210 VAL A O 1
ATOM 1489 N N . THR A 1 211 ? 1.392 -12.763 0.403 1.00 98.44 211 THR A N 1
ATOM 1490 C CA . THR A 1 211 ? 1.586 -13.461 -0.871 1.00 98.44 211 THR A CA 1
ATOM 1491 C C . THR A 1 211 ? 0.539 -12.993 -1.863 1.00 98.44 211 THR A C 1
ATOM 1493 O O . THR A 1 211 ? -0.588 -12.681 -1.488 1.00 98.44 211 THR A O 1
ATOM 1496 N N . LEU A 1 212 ? 0.912 -12.897 -3.132 1.00 96.69 212 LEU A N 1
ATOM 1497 C CA . LEU A 1 212 ? 0.066 -12.367 -4.187 1.00 96.69 212 LEU A CA 1
ATOM 1498 C C . LEU A 1 212 ? 0.230 -13.198 -5.451 1.00 96.69 212 LEU A C 1
ATOM 1500 O O . LEU A 1 212 ? 1.334 -13.586 -5.826 1.00 96.69 212 LEU A O 1
ATOM 1504 N N . THR A 1 213 ? -0.884 -13.428 -6.138 1.00 96.25 213 THR A N 1
ATOM 1505 C CA . THR A 1 213 ? -0.896 -14.018 -7.478 1.00 96.25 213 THR A CA 1
ATOM 1506 C C . THR A 1 213 ? -1.814 -13.213 -8.386 1.00 96.25 213 THR A C 1
ATOM 1508 O O . THR A 1 213 ? -2.894 -12.797 -7.970 1.00 96.25 213 THR A O 1
ATOM 1511 N N . HIS A 1 214 ? -1.401 -12.976 -9.627 1.00 90.50 214 HIS A N 1
ATOM 1512 C CA . HIS A 1 214 ? -2.192 -12.236 -10.603 1.00 90.50 214 HIS A CA 1
ATOM 1513 C C . HIS A 1 214 ? -2.005 -12.798 -12.012 1.00 90.50 214 HIS A C 1
ATOM 1515 O O . HIS A 1 214 ? -0.887 -12.924 -12.499 1.00 90.50 214 HIS A O 1
ATOM 1521 N N . ALA A 1 215 ? -3.106 -13.107 -12.688 1.00 88.12 215 ALA A N 1
ATOM 1522 C CA . ALA A 1 215 ? -3.121 -13.545 -14.076 1.00 88.12 215 ALA A CA 1
ATOM 1523 C C . ALA A 1 215 ? -3.449 -12.357 -14.992 1.00 88.12 215 ALA A C 1
ATOM 1525 O O . ALA A 1 215 ? -4.593 -11.900 -15.051 1.00 88.12 215 ALA A O 1
ATOM 1526 N N . LEU A 1 216 ? -2.455 -11.892 -15.754 1.00 79.19 216 LEU A N 1
ATOM 1527 C CA . LEU A 1 216 ? -2.555 -10.698 -16.604 1.00 79.19 216 LEU A CA 1
ATOM 1528 C C . LEU A 1 216 ? -3.636 -10.821 -17.687 1.00 79.19 216 LEU A C 1
ATOM 1530 O O . LEU A 1 216 ? -4.344 -9.855 -17.971 1.00 79.19 216 LEU A O 1
ATOM 1534 N N . GLY A 1 217 ? -3.777 -12.011 -18.281 1.00 76.38 217 GLY A N 1
ATOM 1535 C CA . GLY A 1 217 ? -4.767 -12.264 -19.333 1.00 76.38 217 GLY A CA 1
ATOM 1536 C C . GLY A 1 217 ? -6.212 -12.274 -18.825 1.00 76.38 217 GLY A C 1
ATOM 1537 O O . GLY A 1 217 ? -7.115 -11.863 -19.547 1.00 76.38 217 GLY A O 1
ATOM 1538 N N . ALA A 1 218 ? -6.427 -12.704 -17.579 1.00 82.12 218 ALA A N 1
ATOM 1539 C CA . ALA A 1 218 ? -7.747 -12.705 -16.947 1.00 82.12 218 ALA A CA 1
ATOM 1540 C C . ALA A 1 218 ? -8.068 -11.378 -16.242 1.00 82.12 218 ALA A C 1
ATOM 1542 O O . ALA A 1 218 ? -9.220 -11.138 -15.889 1.00 82.12 218 ALA A O 1
ATOM 1543 N N . GLY A 1 219 ? -7.059 -10.536 -15.983 1.00 79.44 219 GLY A N 1
ATOM 1544 C CA . GLY A 1 219 ? -7.216 -9.351 -15.139 1.00 79.44 219 GLY A CA 1
ATOM 1545 C C . GLY A 1 219 ? -7.658 -9.701 -13.713 1.00 79.44 219 GLY A C 1
ATOM 1546 O O . GLY A 1 219 ? -8.321 -8.897 -13.062 1.00 79.44 219 GLY A O 1
ATOM 1547 N N . ALA A 1 220 ? -7.322 -10.903 -13.239 1.00 87.88 220 ALA A N 1
ATOM 1548 C CA . ALA A 1 220 ? -7.786 -11.449 -11.969 1.00 87.88 220 ALA A CA 1
ATOM 1549 C C . ALA A 1 220 ? -6.612 -11.869 -11.090 1.00 87.88 220 ALA A C 1
ATOM 1551 O O . ALA A 1 220 ? -5.553 -12.256 -11.586 1.00 87.88 220 ALA A O 1
ATOM 1552 N N . GLY A 1 221 ? -6.778 -11.776 -9.780 1.00 92.88 221 GLY A N 1
ATOM 1553 C CA . GLY A 1 221 ? -5.736 -12.126 -8.831 1.00 92.88 221 GLY A CA 1
ATOM 1554 C C . GLY A 1 221 ? -6.242 -12.187 -7.404 1.00 92.88 221 GLY A C 1
ATOM 1555 O O . GLY A 1 221 ? -7.422 -11.969 -7.126 1.00 92.88 221 GLY A O 1
ATOM 1556 N N . LYS A 1 222 ? -5.320 -12.510 -6.508 1.00 96.81 222 LYS A N 1
ATOM 1557 C CA . LYS A 1 222 ? -5.557 -12.552 -5.073 1.00 96.81 222 LYS A CA 1
ATOM 1558 C C . LYS A 1 222 ? -4.312 -12.163 -4.292 1.00 96.81 222 LYS A C 1
ATOM 1560 O O . LYS A 1 222 ? -3.195 -12.349 -4.780 1.00 96.81 222 LYS A O 1
ATOM 1565 N N . ALA A 1 223 ? -4.526 -11.673 -3.081 1.00 97.25 223 ALA A N 1
ATOM 1566 C CA . ALA A 1 223 ? -3.507 -11.429 -2.081 1.00 97.25 223 ALA A CA 1
ATOM 1567 C C . ALA A 1 223 ? -3.951 -12.029 -0.744 1.00 97.25 223 ALA A C 1
ATOM 1569 O O . ALA A 1 223 ? -5.070 -11.787 -0.293 1.00 97.25 223 ALA A O 1
ATOM 1570 N N . ASP A 1 224 ? -3.062 -12.793 -0.126 1.00 98.38 224 ASP A N 1
ATOM 1571 C CA . ASP A 1 224 ? -3.262 -13.444 1.160 1.00 98.38 224 ASP A CA 1
ATOM 1572 C C . ASP A 1 224 ? -2.307 -12.793 2.175 1.00 98.38 224 ASP A C 1
ATOM 1574 O O . ASP A 1 224 ? -1.102 -12.693 1.923 1.00 98.38 224 ASP A O 1
ATOM 1578 N N . LEU A 1 225 ? -2.852 -12.319 3.296 1.00 98.00 225 LEU A N 1
ATOM 1579 C CA . LEU A 1 225 ? -2.137 -11.661 4.386 1.00 98.00 225 LEU A CA 1
ATOM 1580 C C . LEU A 1 225 ? -2.148 -12.572 5.611 1.00 98.00 225 LEU A C 1
ATOM 1582 O O . LEU A 1 225 ? -3.215 -12.992 6.052 1.00 98.00 225 LEU A O 1
ATOM 1586 N N . ASN A 1 226 ? -0.983 -12.815 6.200 1.00 98.50 226 ASN A N 1
ATOM 1587 C CA . ASN A 1 226 ? -0.834 -13.577 7.434 1.00 98.50 226 ASN A CA 1
ATOM 1588 C C . ASN A 1 226 ? -0.240 -12.695 8.538 1.00 98.50 226 ASN A C 1
ATOM 1590 O O . ASN A 1 226 ? 0.869 -12.178 8.392 1.00 98.50 226 ASN A O 1
ATOM 1594 N N . VAL A 1 227 ? -0.963 -12.541 9.646 1.00 98.25 227 VAL A N 1
ATOM 1595 C CA . VAL A 1 227 ? -0.594 -11.701 10.791 1.00 98.25 227 VAL A CA 1
ATOM 1596 C C . VAL A 1 227 ? -0.203 -12.603 11.970 1.00 98.25 227 VAL A C 1
ATOM 1598 O O . VAL A 1 227 ? -1.081 -13.155 12.639 1.00 98.25 227 VAL A O 1
ATOM 1601 N N . PRO A 1 228 ? 1.102 -12.748 12.274 1.00 91.19 228 PRO A N 1
ATOM 1602 C CA . PRO A 1 228 ? 1.620 -13.806 13.149 1.00 91.19 228 PRO A CA 1
ATOM 1603 C C . PRO A 1 228 ? 1.393 -13.600 14.659 1.00 91.19 228 PRO A C 1
ATOM 1605 O O . PRO A 1 228 ? 1.878 -14.420 15.429 1.00 91.19 228 PRO A O 1
ATOM 1608 N N . ALA A 1 229 ? 0.656 -12.554 15.066 1.00 94.81 229 ALA A N 1
ATOM 1609 C CA . ALA A 1 229 ? 0.537 -11.964 16.414 1.00 94.81 229 ALA A CA 1
ATOM 1610 C C . ALA A 1 229 ? 1.401 -10.704 16.604 1.00 94.81 229 ALA A C 1
ATOM 1612 O O . ALA A 1 229 ? 2.506 -10.741 17.142 1.00 94.81 229 ALA A O 1
ATOM 1613 N N . ILE A 1 230 ? 0.867 -9.561 16.177 1.00 96.88 230 ILE A N 1
ATOM 1614 C CA . ILE A 1 230 ? 1.430 -8.240 16.464 1.00 96.88 230 ILE A CA 1
ATOM 1615 C C . ILE A 1 230 ? 1.266 -7.980 17.961 1.00 96.88 230 ILE A C 1
ATOM 1617 O O . ILE A 1 230 ? 0.145 -8.037 18.462 1.00 96.88 230 ILE A O 1
ATOM 1621 N N . ALA A 1 231 ? 2.361 -7.701 18.665 1.00 96.75 231 ALA A N 1
ATOM 1622 C CA . ALA A 1 231 ? 2.346 -7.399 20.092 1.00 96.75 231 ALA A CA 1
ATOM 1623 C C . ALA A 1 231 ? 2.306 -5.884 20.337 1.00 96.75 231 ALA A C 1
ATOM 1625 O O . ALA A 1 231 ? 3.111 -5.142 19.771 1.00 96.75 231 ALA A O 1
ATOM 1626 N N . PHE A 1 232 ? 1.414 -5.451 21.226 1.00 97.56 232 PHE A N 1
ATOM 1627 C CA . PHE A 1 232 ? 1.286 -4.069 21.682 1.00 97.56 232 PHE A CA 1
ATOM 1628 C C . PHE A 1 232 ? 1.715 -3.953 23.145 1.00 97.56 232 PHE A C 1
ATOM 1630 O O . PHE A 1 232 ? 1.420 -4.838 23.950 1.00 97.56 232 PHE A O 1
ATOM 1637 N N . ALA A 1 233 ? 2.427 -2.876 23.476 1.00 95.44 233 ALA A N 1
ATOM 1638 C CA . ALA A 1 233 ? 2.780 -2.503 24.848 1.00 95.44 233 ALA A CA 1
ATOM 1639 C C . ALA A 1 233 ? 3.108 -1.003 24.923 1.00 95.44 233 ALA A C 1
ATOM 1641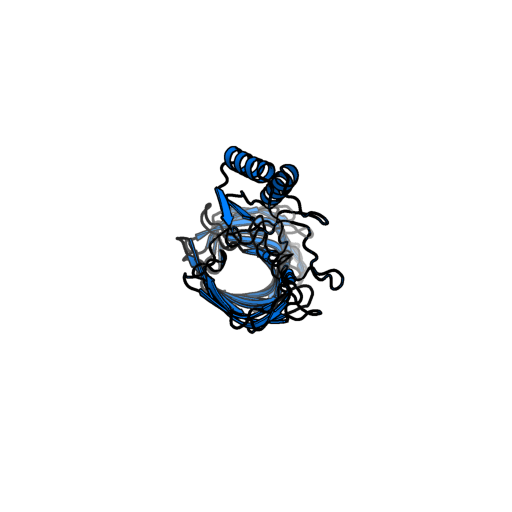 O O . ALA A 1 233 ? 3.547 -0.433 23.923 1.00 95.44 233 ALA A O 1
ATOM 1642 N N . LYS A 1 234 ? 2.928 -0.387 26.100 1.00 86.25 234 LYS A N 1
ATOM 1643 C CA . LYS A 1 234 ? 3.006 1.069 26.342 1.00 86.25 234 LYS A CA 1
ATOM 1644 C C . LYS A 1 234 ? 4.204 1.784 25.695 1.00 86.25 234 LYS A C 1
ATOM 1646 O O . LYS A 1 234 ? 4.015 2.798 25.041 1.00 86.25 234 LYS A O 1
ATOM 1651 N N . ASP A 1 235 ? 5.403 1.211 25.806 1.00 87.25 235 ASP A N 1
ATOM 1652 C CA . ASP A 1 235 ? 6.646 1.791 25.259 1.00 87.25 235 ASP A CA 1
ATOM 1653 C C . ASP A 1 235 ? 7.136 1.075 23.985 1.00 87.25 235 ASP A C 1
ATOM 1655 O O . ASP A 1 235 ? 8.323 1.071 23.654 1.00 87.25 235 ASP A O 1
ATOM 1659 N N . LYS A 1 236 ? 6.230 0.378 23.296 1.00 93.31 236 LYS A N 1
ATOM 1660 C CA . LYS A 1 236 ? 6.488 -0.344 22.045 1.00 93.31 236 LYS A CA 1
ATOM 1661 C C . LYS A 1 236 ? 5.481 0.109 20.990 1.00 93.31 236 LYS A C 1
ATOM 1663 O O . LYS A 1 236 ? 4.985 1.229 21.028 1.00 93.31 236 LYS A O 1
ATOM 1668 N N . LEU A 1 237 ? 5.186 -0.758 20.025 1.00 96.31 237 LEU A N 1
ATOM 1669 C CA . LEU A 1 237 ? 4.115 -0.516 19.075 1.00 96.31 237 LEU A CA 1
ATOM 1670 C C . LEU A 1 237 ? 2.790 -0.303 19.826 1.00 96.31 237 LEU A C 1
ATOM 1672 O O . LEU A 1 237 ? 2.428 -1.096 20.700 1.00 96.31 237 LEU A O 1
ATOM 1676 N N . GLN A 1 238 ? 2.071 0.749 19.448 1.00 96.25 238 GLN A N 1
ATOM 1677 C CA . GLN A 1 238 ? 0.690 1.024 19.837 1.00 96.25 238 GLN A CA 1
ATOM 1678 C C . GLN A 1 238 ? -0.203 1.030 18.579 1.00 96.25 238 GLN A C 1
ATOM 1680 O O . GLN A 1 238 ? 0.306 1.259 17.477 1.00 96.25 238 GLN A O 1
ATOM 1685 N N . PRO A 1 239 ? -1.514 0.731 18.684 1.00 95.31 239 PRO A N 1
ATOM 1686 C CA . PRO A 1 239 ? -2.391 0.627 17.511 1.00 95.31 239 PRO A CA 1
ATOM 1687 C C . PRO A 1 239 ? -2.474 1.894 16.657 1.00 95.31 239 PRO A C 1
ATOM 1689 O O . PRO A 1 239 ? -2.622 1.801 15.438 1.00 95.31 239 PRO A O 1
ATOM 1692 N N . ASP A 1 240 ? -2.312 3.065 17.270 1.00 92.69 240 ASP A N 1
ATOM 1693 C CA . ASP A 1 240 ? -2.324 4.355 16.584 1.00 92.69 240 ASP A CA 1
ATOM 1694 C C . ASP A 1 240 ? -1.163 4.498 15.585 1.00 92.69 240 ASP A C 1
ATOM 1696 O O . ASP A 1 240 ? -1.260 5.269 14.630 1.00 92.69 240 ASP A O 1
ATOM 1700 N N . ALA A 1 241 ? -0.081 3.726 15.739 1.00 95.38 241 ALA A N 1
ATOM 1701 C CA . ALA A 1 241 ? 1.000 3.629 14.759 1.00 95.38 241 ALA A CA 1
ATOM 1702 C C . ALA A 1 241 ? 0.592 2.874 13.478 1.00 95.38 241 ALA A C 1
ATOM 1704 O O . ALA A 1 241 ? 1.208 3.072 12.433 1.00 95.38 241 ALA A O 1
ATOM 1705 N N . LEU A 1 242 ? -0.461 2.052 13.527 1.00 95.62 242 LEU A N 1
ATOM 1706 C CA . LEU A 1 242 ? -0.977 1.296 12.380 1.00 95.62 242 LEU A CA 1
ATOM 1707 C C . LEU A 1 242 ? -2.237 1.923 11.775 1.00 95.62 242 LEU A C 1
ATOM 1709 O O . LEU A 1 242 ? -2.452 1.831 10.567 1.00 95.62 242 LEU A O 1
ATOM 1713 N N . THR A 1 243 ? -3.080 2.560 12.587 1.00 92.94 243 THR A N 1
ATOM 1714 C CA . THR A 1 243 ? -4.338 3.163 12.136 1.00 92.94 243 THR A CA 1
ATOM 1715 C C . THR A 1 243 ? -4.633 4.461 12.888 1.00 92.94 243 THR A C 1
ATOM 1717 O O . THR A 1 243 ? -4.518 4.496 14.108 1.00 92.94 243 THR A O 1
ATOM 1720 N N . PRO A 1 244 ? -5.053 5.544 12.210 1.00 89.25 244 PRO A N 1
ATOM 1721 C CA . PRO A 1 244 ? -5.514 6.743 12.904 1.00 89.25 244 PRO A CA 1
ATOM 1722 C C . PRO A 1 244 ? -6.839 6.527 13.654 1.00 89.25 244 PRO A C 1
ATOM 1724 O O . PRO A 1 244 ? -7.173 7.327 14.516 1.00 89.25 244 PRO A O 1
ATOM 1727 N N . LEU A 1 245 ? -7.585 5.451 13.368 1.00 85.88 245 LEU A N 1
ATOM 1728 C CA . LEU A 1 245 ? -8.934 5.225 13.906 1.00 85.88 245 LEU A CA 1
ATOM 1729 C C . LEU A 1 245 ? -8.971 4.959 15.417 1.00 85.88 245 LEU A C 1
ATOM 1731 O O . LEU A 1 245 ? -10.042 4.995 16.013 1.00 85.88 245 LEU A O 1
ATOM 1735 N N . THR A 1 246 ? -7.829 4.657 16.033 1.00 85.75 246 THR A N 1
ATOM 1736 C CA . THR A 1 246 ? -7.722 4.433 17.482 1.00 85.75 246 THR A CA 1
ATOM 1737 C C . THR A 1 246 ? -7.260 5.672 18.242 1.00 85.75 246 THR A C 1
ATOM 1739 O O . THR A 1 246 ? -7.288 5.668 19.472 1.00 85.75 246 THR A O 1
ATOM 1742 N N . PHE A 1 247 ? -6.818 6.717 17.537 1.00 81.00 247 PHE A N 1
ATOM 1743 C CA . PHE A 1 247 ? -6.314 7.936 18.157 1.00 81.00 247 PHE A CA 1
ATOM 1744 C C . PHE A 1 247 ? -7.419 8.623 18.966 1.00 81.00 247 PHE A C 1
ATOM 1746 O O . PHE A 1 247 ? -8.530 8.795 18.479 1.00 81.00 247 PHE A O 1
ATOM 1753 N N . GLY A 1 248 ? -7.122 8.985 20.215 1.00 73.44 248 GLY A N 1
ATOM 1754 C CA . GLY A 1 248 ? -8.081 9.620 21.128 1.00 73.44 248 GLY A CA 1
ATOM 1755 C C . GLY A 1 248 ? -9.123 8.676 21.742 1.00 73.44 248 GLY A C 1
ATOM 1756 O O . GLY A 1 248 ? -9.704 9.021 22.764 1.00 73.44 248 GLY A O 1
ATOM 1757 N N . VAL A 1 249 ? -9.315 7.473 21.189 1.00 79.94 249 VAL A N 1
ATOM 1758 C CA . VAL A 1 249 ? -10.329 6.512 21.659 1.00 79.94 249 VAL A CA 1
ATOM 1759 C C . VAL A 1 249 ? -9.749 5.526 22.675 1.00 79.94 249 VAL A C 1
ATOM 1761 O O . VAL A 1 249 ? -10.370 5.244 23.702 1.00 79.94 249 VAL A O 1
ATOM 1764 N N . ILE A 1 250 ? -8.557 4.991 22.387 1.00 86.12 250 ILE A N 1
ATOM 1765 C CA . ILE A 1 250 ? -7.862 4.018 23.238 1.00 86.12 250 ILE A CA 1
ATOM 1766 C C . ILE A 1 250 ? -6.377 4.366 23.375 1.00 86.12 250 ILE A C 1
ATOM 1768 O O . ILE A 1 250 ? -5.776 4.948 22.473 1.00 86.12 250 ILE A O 1
ATOM 1772 N N . ALA A 1 251 ? -5.777 3.970 24.494 1.00 89.50 251 ALA A N 1
ATOM 1773 C CA . ALA A 1 251 ? -4.358 4.142 24.792 1.00 89.50 251 ALA A CA 1
ATOM 1774 C C . ALA A 1 251 ? -3.821 2.970 25.630 1.00 89.50 251 ALA A C 1
ATOM 1776 O O . ALA A 1 251 ? -4.589 2.121 26.084 1.00 89.50 251 ALA A O 1
ATOM 1777 N N . ASP A 1 252 ? -2.502 2.937 25.849 1.00 94.06 252 ASP A N 1
ATOM 1778 C CA . ASP A 1 252 ? -1.812 1.972 26.719 1.00 94.06 252 ASP A CA 1
ATOM 1779 C C . ASP A 1 252 ? -2.197 0.506 26.437 1.00 94.06 252 ASP A C 1
ATOM 1781 O O . ASP A 1 252 ? -2.366 -0.306 27.349 1.00 94.06 252 ASP A O 1
ATOM 1785 N N . VAL A 1 253 ? -2.343 0.154 25.156 1.00 96.75 253 VAL A N 1
ATOM 1786 C CA . VAL A 1 253 ? -2.757 -1.189 24.749 1.00 96.75 253 VAL A CA 1
ATOM 1787 C C . VAL A 1 253 ? -1.649 -2.183 25.066 1.00 96.75 253 VAL A C 1
ATOM 1789 O O . VAL A 1 253 ? -0.505 -2.024 24.626 1.00 96.75 253 VAL A O 1
ATOM 1792 N N . ASN A 1 254 ? -2.006 -3.227 25.809 1.00 97.75 254 ASN A N 1
ATOM 1793 C CA . ASN A 1 254 ? -1.138 -4.336 26.166 1.00 97.75 254 ASN A CA 1
ATOM 1794 C C . ASN A 1 254 ? -1.807 -5.653 25.773 1.00 97.75 254 ASN A C 1
ATOM 1796 O O . ASN A 1 254 ? -2.819 -6.053 26.346 1.00 97.75 254 ASN A O 1
ATOM 1800 N N . GLY A 1 255 ? -1.254 -6.322 24.769 1.00 97.31 255 GLY A N 1
ATOM 1801 C CA . GLY A 1 255 ? -1.845 -7.540 24.235 1.00 97.31 255 GLY A CA 1
ATOM 1802 C C . GLY A 1 255 ? -1.320 -7.873 22.853 1.00 97.31 255 GLY A C 1
ATOM 1803 O O . GLY A 1 255 ? -0.260 -7.402 22.440 1.00 97.31 255 GLY A O 1
ATOM 1804 N N . SER A 1 256 ? -2.055 -8.706 22.123 1.00 97.50 256 SER A N 1
ATOM 1805 C CA . SER A 1 256 ? -1.671 -9.064 20.761 1.00 97.50 256 SER A CA 1
ATOM 1806 C C . SER A 1 256 ? -2.862 -9.238 19.835 1.00 97.50 256 SER A C 1
ATOM 1808 O O . SER A 1 256 ? -3.963 -9.573 20.274 1.00 97.50 256 SER A O 1
ATOM 1810 N N . VAL A 1 257 ? -2.625 -9.012 18.544 1.00 97.44 257 VAL A N 1
ATOM 1811 C CA . VAL A 1 257 ? -3.593 -9.268 17.474 1.00 97.44 257 VAL A CA 1
ATOM 1812 C C . VAL A 1 257 ? -2.962 -10.182 16.435 1.00 97.44 257 VAL A C 1
ATOM 1814 O O . VAL A 1 257 ? -1.910 -9.874 15.881 1.00 97.44 257 VAL A O 1
ATOM 1817 N N . SER A 1 258 ? -3.622 -11.299 16.154 1.00 98.31 258 SER A N 1
ATOM 1818 C CA . SER A 1 258 ? -3.245 -12.249 15.100 1.00 98.31 258 SER A CA 1
ATOM 1819 C C . SER A 1 258 ? -4.402 -12.443 14.134 1.00 98.31 258 SER A C 1
ATOM 1821 O O . SER A 1 258 ? -5.549 -12.147 14.473 1.00 98.31 258 SER A O 1
ATOM 1823 N N . GLY A 1 259 ? -4.129 -12.937 12.933 1.00 97.94 259 GLY A N 1
ATOM 1824 C CA . GLY A 1 259 ? -5.195 -13.180 11.975 1.00 97.94 259 GLY A CA 1
ATOM 1825 C C . GLY A 1 259 ? -4.723 -13.411 10.557 1.00 97.94 259 GLY A C 1
ATOM 1826 O O . GLY A 1 259 ? -3.531 -13.485 10.273 1.00 97.94 259 GLY A O 1
ATOM 1827 N N . GLU A 1 260 ? -5.701 -13.492 9.673 1.00 98.44 260 GLU A N 1
ATOM 1828 C CA . GLU A 1 260 ? -5.505 -13.664 8.243 1.00 98.44 260 GLU A CA 1
ATOM 1829 C C . GLU A 1 260 ? -6.485 -12.788 7.464 1.00 98.44 260 GLU A C 1
ATOM 1831 O O . GLU A 1 260 ? -7.600 -12.512 7.919 1.00 98.44 260 GLU A O 1
ATOM 1836 N N . GLY A 1 261 ? -6.054 -12.336 6.291 1.00 98.00 261 GLY A N 1
ATOM 1837 C CA . GLY A 1 261 ? -6.864 -11.558 5.367 1.00 98.00 261 GLY A CA 1
ATOM 1838 C C . GLY A 1 261 ? -6.728 -12.094 3.951 1.00 98.00 261 GLY A C 1
ATOM 1839 O O . GLY A 1 261 ? -5.636 -12.459 3.525 1.00 98.00 261 GLY A O 1
ATOM 1840 N N . HIS A 1 262 ? -7.828 -12.101 3.212 1.00 98.31 262 HIS A N 1
ATOM 1841 C CA . HIS A 1 262 ? -7.872 -12.539 1.825 1.00 98.31 262 HIS A CA 1
ATOM 1842 C C . HIS A 1 262 ? -8.487 -11.433 0.987 1.00 98.31 262 HIS A C 1
ATOM 1844 O O . HIS A 1 262 ? -9.576 -10.948 1.286 1.00 98.31 262 HIS A O 1
ATOM 1850 N N . ILE A 1 263 ? -7.801 -11.032 -0.073 1.00 97.12 263 ILE A N 1
ATOM 1851 C CA . ILE A 1 263 ? -8.293 -10.064 -1.047 1.00 97.12 263 ILE A CA 1
ATOM 1852 C C . ILE A 1 263 ? -8.289 -10.761 -2.396 1.00 97.12 263 ILE A C 1
ATOM 1854 O O . ILE A 1 263 ? -7.277 -11.328 -2.793 1.00 97.12 263 ILE A O 1
ATOM 1858 N N . ALA A 1 264 ? -9.399 -10.702 -3.118 1.00 95.94 264 ALA A N 1
ATOM 1859 C CA . ALA A 1 264 ? -9.500 -11.207 -4.479 1.00 95.94 264 ALA A CA 1
ATOM 1860 C C . ALA A 1 264 ? -10.067 -10.121 -5.387 1.00 95.94 264 ALA A C 1
ATOM 1862 O O . ALA A 1 264 ? -10.912 -9.327 -4.975 1.00 95.94 264 ALA A O 1
ATOM 1863 N N . TRP A 1 265 ? -9.596 -10.081 -6.627 1.00 92.00 265 TRP A N 1
ATOM 1864 C CA . TRP A 1 265 ? -10.092 -9.158 -7.638 1.00 92.00 265 TRP A CA 1
ATOM 1865 C C . TRP A 1 265 ? -10.203 -9.843 -8.988 1.00 92.00 265 TRP A C 1
ATOM 1867 O O . TRP A 1 265 ? -9.459 -10.774 -9.307 1.00 92.00 265 TRP A O 1
ATOM 1877 N N . ASN A 1 266 ? -11.139 -9.366 -9.796 1.00 89.31 266 ASN A N 1
ATOM 1878 C CA . ASN A 1 266 ? -11.407 -9.886 -11.126 1.00 89.31 266 ASN A CA 1
ATOM 1879 C C . ASN A 1 266 ? -12.047 -8.795 -12.014 1.00 89.31 266 ASN A C 1
ATOM 1881 O O . ASN A 1 266 ? -12.182 -7.635 -11.603 1.00 89.31 266 ASN A O 1
ATOM 1885 N N . PRO A 1 267 ? -12.464 -9.137 -13.245 1.00 82.50 267 PRO A N 1
ATOM 1886 C CA . PRO A 1 267 ? -13.232 -8.247 -14.101 1.00 82.50 267 PRO A CA 1
ATOM 1887 C C . PRO A 1 267 ? -14.551 -7.682 -13.523 1.00 82.50 267 PRO A C 1
ATOM 1889 O O . PRO A 1 267 ? -15.042 -6.706 -14.075 1.00 82.50 267 PRO A O 1
ATOM 1892 N N . ASP A 1 268 ? -15.085 -8.191 -12.420 1.00 85.62 268 ASP A N 1
ATOM 1893 C CA . ASP A 1 268 ? -16.364 -7.739 -11.858 1.00 85.62 268 ASP A CA 1
ATOM 1894 C C . ASP A 1 268 ? -16.185 -6.842 -10.624 1.00 85.62 268 ASP A C 1
ATOM 1896 O O . ASP A 1 268 ? -17.030 -5.994 -10.345 1.00 85.62 268 ASP A O 1
ATOM 1900 N N . GLY A 1 269 ? -15.069 -6.968 -9.901 1.00 87.00 269 GLY A N 1
ATOM 1901 C CA . GLY A 1 269 ? -14.801 -6.132 -8.735 1.00 87.00 269 GLY A CA 1
ATOM 1902 C C . GLY A 1 269 ? -13.690 -6.650 -7.831 1.00 87.00 269 GLY A C 1
ATOM 1903 O O . GLY A 1 269 ? -12.833 -7.434 -8.244 1.00 87.00 269 GLY A O 1
ATOM 1904 N N . VAL A 1 270 ? -13.711 -6.169 -6.587 1.00 91.94 270 VAL A N 1
ATOM 1905 C CA . VAL A 1 270 ? -12.804 -6.568 -5.505 1.00 91.94 270 VAL A CA 1
ATOM 1906 C C . VAL A 1 270 ? -13.648 -7.083 -4.344 1.00 91.94 270 VAL A C 1
ATOM 1908 O O . VAL A 1 270 ? -14.614 -6.439 -3.946 1.00 91.94 270 VAL A O 1
ATOM 1911 N N . THR A 1 271 ? -13.267 -8.227 -3.792 1.00 95.25 271 THR A N 1
ATOM 1912 C CA . THR A 1 271 ? -13.854 -8.806 -2.579 1.00 95.25 271 THR A CA 1
ATOM 1913 C C . THR A 1 271 ? -12.764 -9.011 -1.546 1.00 95.25 271 THR A C 1
ATOM 1915 O O . THR A 1 271 ? -11.622 -9.308 -1.910 1.00 95.25 271 THR A O 1
ATOM 1918 N N . SER A 1 272 ? -13.100 -8.907 -0.264 1.00 96.69 272 SER A N 1
ATOM 1919 C CA . SER A 1 272 ? -12.130 -9.174 0.789 1.00 96.69 272 SER A CA 1
ATOM 1920 C C . SER A 1 272 ? -12.762 -9.801 2.022 1.00 96.69 272 SER A C 1
ATOM 1922 O O . SER A 1 272 ? -13.889 -9.487 2.369 1.00 96.69 272 SER A O 1
ATOM 1924 N N . THR A 1 273 ? -12.044 -10.688 2.695 1.00 98.44 273 THR A N 1
ATOM 1925 C CA . THR A 1 273 ? -12.477 -11.329 3.941 1.00 98.44 273 THR A CA 1
ATOM 1926 C C . THR A 1 273 ? -11.307 -11.401 4.909 1.00 98.44 273 THR A C 1
ATOM 1928 O O . THR A 1 273 ? -10.158 -11.163 4.537 1.00 98.44 273 THR A O 1
ATOM 1931 N N . GLY A 1 274 ? -11.579 -11.711 6.171 1.00 98.31 274 GLY A N 1
ATOM 1932 C CA . GLY A 1 274 ? -10.508 -11.941 7.130 1.00 98.31 274 GLY A CA 1
ATOM 1933 C C . GLY A 1 274 ? -11.015 -12.385 8.486 1.00 98.31 274 GLY A C 1
ATOM 1934 O O . GLY A 1 274 ? -12.186 -12.191 8.818 1.00 98.31 274 GLY A O 1
ATOM 1935 N N . VAL A 1 275 ? -10.126 -12.978 9.272 1.00 98.62 275 VAL A N 1
ATOM 1936 C CA . VAL A 1 275 ? -10.416 -13.386 10.645 1.00 98.62 275 VAL A CA 1
ATOM 1937 C C . VAL A 1 275 ? -9.287 -12.927 11.547 1.00 98.62 275 VAL A C 1
ATOM 1939 O O . VAL A 1 275 ? -8.142 -13.332 11.364 1.00 98.62 275 VAL A O 1
ATOM 1942 N N . PHE A 1 276 ? -9.619 -12.100 12.536 1.00 98.25 276 PHE A N 1
ATOM 1943 C CA . PHE A 1 276 ? -8.653 -11.512 13.460 1.00 98.25 276 PHE A CA 1
ATOM 1944 C C . PHE A 1 276 ? -9.045 -11.796 14.897 1.00 98.25 276 PHE A C 1
ATOM 1946 O O . PHE A 1 276 ? -10.226 -11.834 15.236 1.00 98.25 276 PHE A O 1
ATOM 1953 N N . ARG A 1 277 ? -8.041 -12.014 15.739 1.00 98.31 277 ARG A N 1
ATOM 1954 C CA . ARG A 1 277 ? -8.216 -12.469 17.111 1.00 98.31 277 ARG A CA 1
ATOM 1955 C C . ARG A 1 277 ? -7.332 -11.697 18.054 1.00 98.31 277 ARG A C 1
ATOM 1957 O O . ARG A 1 277 ? -6.171 -11.421 17.756 1.00 98.31 277 ARG A O 1
ATOM 1964 N N . THR A 1 278 ? -7.881 -11.471 19.232 1.00 97.50 278 THR A N 1
ATOM 1965 C CA . THR A 1 278 ? -7.129 -11.086 20.412 1.00 97.50 278 THR A CA 1
ATOM 1966 C C . THR A 1 278 ? -7.612 -11.899 21.603 1.00 97.50 278 THR A C 1
ATOM 1968 O O . THR A 1 278 ? -8.790 -12.256 21.687 1.00 97.50 278 THR A O 1
ATOM 1971 N N . ALA A 1 279 ? -6.693 -12.217 22.506 1.00 95.25 279 ALA A N 1
ATOM 1972 C CA . ALA A 1 279 ? -6.971 -12.982 23.706 1.00 95.25 279 ALA A CA 1
ATOM 1973 C C . ALA A 1 279 ? -6.410 -12.236 24.915 1.00 95.25 279 ALA A C 1
ATOM 1975 O O . ALA A 1 279 ? -5.205 -12.233 25.151 1.00 95.25 279 ALA A O 1
ATOM 1976 N N . GLY A 1 280 ? -7.303 -11.607 25.675 1.00 95.38 280 GLY A N 1
ATOM 1977 C CA . GLY A 1 280 ? -6.966 -10.967 26.937 1.00 95.38 280 GLY A CA 1
ATOM 1978 C C . GLY A 1 280 ? -6.191 -9.657 26.798 1.00 95.38 280 GLY A C 1
ATOM 1979 O O . GLY A 1 280 ? -5.278 -9.435 27.581 1.00 95.38 280 GLY A O 1
ATOM 1980 N N . THR A 1 281 ? -6.523 -8.819 25.813 1.00 97.44 281 THR A N 1
ATOM 1981 C CA . THR A 1 281 ? -5.902 -7.493 25.665 1.00 97.44 281 THR A CA 1
ATOM 1982 C C . THR A 1 281 ? -6.431 -6.516 26.702 1.00 97.44 281 THR A C 1
ATOM 1984 O O . THR A 1 281 ? -7.638 -6.430 26.931 1.00 97.44 281 THR A O 1
ATOM 1987 N N . ASP A 1 282 ? -5.515 -5.751 27.277 1.00 97.12 282 ASP A N 1
ATOM 1988 C CA . ASP A 1 282 ? -5.801 -4.649 28.181 1.00 97.12 282 ASP A CA 1
ATOM 1989 C C . ASP A 1 282 ? -5.615 -3.320 27.438 1.00 97.12 282 ASP A C 1
ATOM 1991 O O . ASP A 1 282 ? -4.772 -3.213 26.543 1.00 97.12 282 ASP A O 1
ATOM 1995 N N . LEU A 1 283 ? -6.406 -2.308 27.789 1.00 94.94 283 LEU A N 1
ATOM 1996 C CA . LEU A 1 283 ? -6.288 -0.953 27.251 1.00 94.94 283 LEU A CA 1
ATOM 1997 C C . LEU A 1 283 ? -6.838 0.086 28.229 1.00 94.94 283 LEU A C 1
ATOM 1999 O O . LEU A 1 283 ? -7.653 -0.222 29.099 1.00 94.94 283 LEU A O 1
ATOM 2003 N N . ALA A 1 284 ? -6.426 1.335 28.058 1.00 89.69 284 ALA A N 1
ATOM 2004 C CA . ALA A 1 284 ? -7.083 2.491 28.646 1.00 89.69 284 ALA A CA 1
ATOM 2005 C C . ALA A 1 284 ? -8.073 3.079 27.632 1.00 89.69 284 ALA A C 1
ATOM 2007 O O . ALA A 1 284 ? -7.709 3.326 26.483 1.00 89.69 284 ALA A O 1
ATOM 2008 N N . ALA A 1 285 ? -9.314 3.310 28.053 1.00 83.56 285 ALA A N 1
ATOM 2009 C CA . ALA A 1 285 ? -10.326 4.027 27.281 1.00 83.56 285 ALA A CA 1
ATOM 2010 C C . ALA A 1 285 ? -10.720 5.325 28.003 1.00 83.56 285 ALA A C 1
ATOM 2012 O O . ALA A 1 285 ? -10.388 5.521 29.174 1.00 83.56 285 ALA A O 1
ATOM 2013 N N . ALA A 1 286 ? -11.474 6.198 27.329 1.00 73.44 286 ALA A N 1
ATOM 2014 C CA . ALA A 1 286 ? -11.968 7.451 27.912 1.00 73.44 286 ALA A CA 1
ATOM 2015 C C . ALA A 1 286 ? -12.771 7.246 29.215 1.00 73.44 286 ALA A C 1
ATOM 2017 O O . ALA A 1 286 ? -12.730 8.077 30.117 1.00 73.44 286 ALA A O 1
ATOM 2018 N N . PHE A 1 287 ? -13.456 6.109 29.339 1.00 71.81 287 PHE A N 1
ATOM 2019 C CA . PHE A 1 287 ? -14.222 5.710 30.520 1.00 71.81 287 PHE A CA 1
ATOM 2020 C C . PHE A 1 287 ? -13.423 4.809 31.479 1.00 71.81 287 PHE A C 1
ATOM 2022 O O . PHE A 1 287 ? -14.017 4.085 32.264 1.00 71.81 287 PHE A O 1
ATOM 2029 N N . GLY A 1 288 ? -12.090 4.806 31.426 1.00 80.25 288 GLY A N 1
ATOM 2030 C CA . GLY A 1 288 ? -11.238 4.067 32.364 1.00 80.25 288 GLY A CA 1
ATOM 2031 C C . GLY A 1 288 ? -10.619 2.778 31.804 1.00 80.25 288 GLY A C 1
ATOM 2032 O O . GLY A 1 288 ? -10.748 2.470 30.614 1.00 80.25 288 GLY A O 1
ATOM 2033 N N . PRO A 1 289 ? -9.869 2.036 32.640 1.00 89.19 289 PRO A N 1
ATOM 2034 C CA . PRO A 1 289 ? -9.143 0.848 32.212 1.00 89.19 289 PRO A CA 1
ATOM 2035 C C . PRO A 1 289 ? -10.085 -0.316 31.890 1.00 89.19 289 PRO A C 1
ATOM 2037 O O . PRO A 1 289 ? -11.052 -0.593 32.610 1.00 89.19 289 PRO A O 1
ATOM 2040 N N . VAL A 1 290 ? -9.744 -1.034 30.824 1.00 94.06 290 VAL A N 1
ATOM 2041 C CA . VAL A 1 290 ? -10.409 -2.251 30.363 1.00 94.06 290 VAL A CA 1
ATOM 2042 C C . VAL A 1 290 ? -9.387 -3.375 30.342 1.00 94.06 290 VAL A C 1
ATOM 2044 O O . VAL A 1 290 ? -8.283 -3.207 29.831 1.00 94.06 290 VAL A O 1
ATOM 2047 N N . THR A 1 291 ? -9.752 -4.530 30.893 1.00 96.50 291 THR A N 1
ATOM 2048 C CA . THR A 1 291 ? -8.856 -5.685 30.971 1.00 96.50 291 THR A CA 1
ATOM 2049 C C . THR A 1 291 ? -9.477 -6.938 30.383 1.00 96.50 291 THR A C 1
ATOM 2051 O O . THR A 1 291 ? -10.691 -7.166 30.454 1.00 96.50 291 THR A O 1
ATOM 2054 N N . GLY A 1 292 ? -8.616 -7.795 29.847 1.00 96.94 292 GLY A N 1
ATOM 2055 C CA . GLY A 1 292 ? -8.985 -9.132 29.420 1.00 96.94 292 GLY A CA 1
ATOM 2056 C C . GLY A 1 292 ? -9.918 -9.165 28.210 1.00 96.94 292 GLY A C 1
ATOM 2057 O O . GLY A 1 292 ? -10.733 -10.081 28.126 1.00 96.94 292 GLY A O 1
ATOM 2058 N N . ILE A 1 293 ? -9.822 -8.199 27.291 1.00 97.25 293 ILE A N 1
ATOM 2059 C CA . ILE A 1 293 ? -10.625 -8.188 26.064 1.00 97.25 293 ILE A CA 1
ATOM 2060 C C . ILE A 1 293 ? -10.248 -9.397 25.211 1.00 97.25 293 ILE A C 1
ATOM 2062 O O . ILE A 1 293 ? -9.092 -9.558 24.814 1.00 97.25 293 ILE A O 1
ATOM 2066 N N . ALA A 1 294 ? -11.224 -10.238 24.897 1.00 98.25 294 ALA A N 1
ATOM 2067 C CA . ALA A 1 294 ? -11.059 -11.351 23.974 1.00 98.25 294 ALA A CA 1
ATOM 2068 C C . ALA A 1 294 ? -12.166 -11.322 22.922 1.00 98.25 294 ALA A C 1
ATOM 2070 O O . ALA A 1 294 ? -13.339 -11.135 23.243 1.00 98.25 294 ALA A O 1
ATOM 2071 N N . THR A 1 295 ? -11.787 -11.476 21.657 1.00 97.88 295 THR A N 1
ATOM 2072 C CA . THR A 1 295 ? -12.730 -11.508 20.535 1.00 97.88 295 THR A CA 1
ATOM 2073 C C . THR A 1 295 ? -12.108 -12.193 19.324 1.00 97.88 295 THR A C 1
ATOM 2075 O O . THR A 1 295 ? -10.887 -12.182 19.138 1.00 97.88 295 THR A O 1
ATOM 2078 N N . GLU A 1 296 ? -12.970 -12.765 18.491 1.00 98.31 296 GLU A N 1
ATOM 2079 C CA . GLU A 1 296 ? -12.673 -13.151 17.119 1.00 98.31 296 GLU A CA 1
ATOM 2080 C C . GLU A 1 296 ? -13.611 -12.364 16.202 1.00 98.31 296 GLU A C 1
ATOM 2082 O O . GLU A 1 296 ? -14.830 -12.518 16.274 1.00 98.31 296 GLU A O 1
ATOM 2087 N N . ILE A 1 297 ? -13.041 -11.533 15.332 1.00 98.00 297 ILE A N 1
ATOM 2088 C CA . ILE A 1 297 ? -13.796 -10.755 14.352 1.00 98.00 297 ILE A CA 1
ATOM 2089 C C . ILE A 1 297 ? -13.663 -11.419 12.993 1.00 98.00 297 ILE A C 1
ATOM 2091 O O . ILE A 1 297 ? -12.554 -11.611 12.495 1.00 98.00 297 ILE A O 1
ATOM 2095 N N . ARG A 1 298 ? -14.804 -11.730 12.380 1.00 98.62 298 ARG A N 1
ATOM 2096 C CA . ARG A 1 298 ? -14.912 -12.265 11.022 1.00 98.62 298 ARG A CA 1
ATOM 2097 C C . ARG A 1 298 ? -15.404 -11.170 10.086 1.00 98.62 298 ARG A C 1
ATOM 2099 O O . ARG A 1 298 ? -16.560 -10.754 10.169 1.00 98.62 298 ARG A O 1
ATOM 2106 N N . PHE A 1 299 ? -14.533 -10.719 9.194 1.00 98.19 299 PHE A N 1
ATOM 2107 C CA . PHE A 1 299 ? -14.840 -9.714 8.184 1.00 98.19 299 PHE A CA 1
ATOM 2108 C C . PHE A 1 299 ? -15.439 -10.352 6.930 1.00 98.19 299 PHE A C 1
ATOM 2110 O O . PHE A 1 299 ? -14.850 -11.265 6.348 1.00 98.19 299 PHE A O 1
ATOM 2117 N N . THR A 1 300 ? -16.598 -9.842 6.507 1.00 97.69 300 THR A N 1
ATOM 2118 C CA . THR A 1 300 ? -17.204 -10.130 5.195 1.00 97.69 300 THR A CA 1
ATOM 2119 C C . THR A 1 300 ? -16.721 -9.161 4.120 1.00 97.69 300 THR A C 1
ATOM 2121 O O . THR A 1 300 ? -16.824 -9.477 2.940 1.00 97.69 300 THR A O 1
ATOM 2124 N N . ASP A 1 301 ? -16.209 -8.001 4.540 1.00 95.56 301 ASP A N 1
ATOM 2125 C CA . ASP A 1 301 ? -15.456 -7.058 3.719 1.00 95.56 301 ASP A CA 1
ATOM 2126 C C . ASP A 1 301 ? -14.347 -6.432 4.575 1.00 95.56 301 ASP A C 1
ATOM 2128 O O . ASP A 1 301 ? -14.573 -5.479 5.324 1.00 95.56 301 ASP A O 1
ATOM 2132 N N . LEU A 1 302 ? -13.149 -7.016 4.514 1.00 95.00 302 LEU A N 1
ATOM 2133 C CA . LEU A 1 302 ? -11.994 -6.568 5.295 1.00 95.00 302 LEU A CA 1
ATOM 2134 C C . LEU A 1 302 ? -11.549 -5.154 4.905 1.00 95.00 302 LEU A C 1
ATOM 2136 O O . LEU A 1 302 ? -11.254 -4.344 5.779 1.00 95.00 302 LEU A O 1
ATOM 2140 N N . LEU A 1 303 ? -11.526 -4.838 3.610 1.00 91.19 303 LEU A N 1
ATOM 2141 C CA . LEU A 1 303 ? -11.129 -3.524 3.115 1.00 91.19 303 LEU A CA 1
ATOM 2142 C C . LEU A 1 303 ? -12.059 -2.452 3.687 1.00 91.19 303 LEU A C 1
ATOM 2144 O O . LEU A 1 303 ? -11.583 -1.438 4.187 1.00 91.19 303 LEU A O 1
ATOM 2148 N N . ASN A 1 304 ? -13.371 -2.686 3.703 1.00 89.00 304 ASN A N 1
ATOM 2149 C CA . ASN A 1 304 ? -14.338 -1.739 4.266 1.00 89.00 304 ASN A CA 1
ATOM 2150 C C . ASN A 1 304 ? -14.585 -1.895 5.777 1.00 89.00 304 ASN A C 1
ATOM 2152 O O . ASN A 1 304 ? -15.442 -1.195 6.320 1.00 89.00 304 ASN A O 1
ATOM 2156 N N . LEU A 1 305 ? -13.823 -2.758 6.462 1.00 91.75 305 LEU A N 1
ATOM 2157 C CA . LEU A 1 305 ? -13.951 -3.047 7.896 1.00 91.75 305 LEU A CA 1
ATOM 2158 C C . LEU A 1 305 ? -15.366 -3.498 8.301 1.00 91.75 305 LEU A C 1
ATOM 2160 O O . LEU A 1 305 ? -15.832 -3.197 9.400 1.00 91.75 305 LEU A O 1
ATOM 2164 N N . GLN A 1 306 ? -16.054 -4.239 7.432 1.00 94.56 306 GLN A N 1
ATOM 2165 C CA . GLN A 1 306 ? -17.378 -4.801 7.696 1.00 94.56 306 GLN A CA 1
ATOM 2166 C C . GLN A 1 306 ? -17.280 -6.229 8.224 1.00 94.56 306 GLN A C 1
ATOM 2168 O O . GLN A 1 306 ? -16.727 -7.114 7.562 1.00 94.56 306 GLN A O 1
ATOM 2173 N N . SER A 1 307 ? -17.880 -6.474 9.385 1.00 97.06 307 SER A N 1
ATOM 2174 C CA . SER A 1 307 ? -17.969 -7.806 9.967 1.00 97.06 307 SER A CA 1
ATOM 2175 C C . SER A 1 307 ? -19.261 -8.519 9.579 1.00 97.06 307 SER A C 1
ATOM 2177 O O . SER A 1 307 ? -20.290 -7.901 9.281 1.00 97.06 307 SER A O 1
ATOM 2179 N N . ALA A 1 308 ? -19.235 -9.846 9.692 1.00 97.06 308 ALA A N 1
ATOM 2180 C CA . ALA A 1 308 ? -20.455 -10.628 9.807 1.00 97.06 308 ALA A CA 1
ATOM 2181 C C . ALA A 1 308 ? -21.275 -10.150 11.030 1.00 97.06 308 ALA A C 1
ATOM 2183 O O . ALA A 1 308 ? -20.700 -9.639 12.000 1.00 97.06 308 ALA A O 1
ATOM 2184 N N . PRO A 1 309 ? -22.611 -10.290 11.021 1.00 95.00 309 PRO A N 1
ATOM 2185 C CA . PRO A 1 309 ? -23.434 -9.968 12.183 1.00 95.00 309 PRO A CA 1
ATOM 2186 C C . PRO A 1 309 ? -23.124 -10.894 13.370 1.00 95.00 309 PRO A C 1
ATOM 2188 O O . PRO A 1 309 ? -22.612 -12.000 13.192 1.00 95.00 309 PRO A O 1
ATOM 2191 N N . GLY A 1 310 ? -23.457 -10.451 14.585 1.00 95.12 310 GLY A N 1
ATOM 2192 C CA . GLY A 1 310 ? -23.397 -11.292 15.786 1.00 95.12 310 GLY A CA 1
ATOM 2193 C C . GLY A 1 310 ? -21.986 -11.626 16.278 1.00 95.12 310 GLY A C 1
ATOM 2194 O O . GLY A 1 310 ? -21.803 -12.672 16.897 1.00 95.12 310 GLY A O 1
ATOM 2195 N N . GLN A 1 311 ? -20.999 -10.762 16.017 1.00 97.69 311 GLN A N 1
ATOM 2196 C CA . GLN A 1 311 ? -19.672 -10.892 16.624 1.00 97.69 311 GLN A CA 1
ATOM 2197 C C . GLN A 1 311 ? -19.785 -10.752 18.142 1.00 97.69 311 GLN A C 1
ATOM 2199 O O . GLN A 1 311 ? -20.669 -10.049 18.639 1.00 97.69 311 GLN A O 1
ATOM 2204 N N . VAL A 1 312 ? -18.891 -11.409 18.878 1.00 97.69 312 VAL A N 1
ATOM 2205 C CA . VAL A 1 312 ? -18.904 -11.402 20.342 1.00 97.69 312 VAL A CA 1
ATOM 2206 C C . VAL A 1 312 ? -17.529 -11.027 20.866 1.00 97.69 312 VAL A C 1
ATOM 2208 O O . VAL A 1 312 ? -16.541 -11.667 20.516 1.00 97.69 312 VAL A O 1
ATOM 2211 N N . ALA A 1 313 ? -17.485 -10.022 21.736 1.00 96.94 313 ALA A N 1
ATOM 2212 C CA . ALA A 1 313 ? -16.317 -9.696 22.541 1.00 96.94 313 ALA A CA 1
ATOM 2213 C C . ALA A 1 313 ? -16.646 -9.913 24.017 1.00 96.94 313 ALA A C 1
ATOM 2215 O O . ALA A 1 313 ? -17.712 -9.513 24.487 1.00 96.94 313 ALA A O 1
ATOM 2216 N N . THR A 1 314 ? -15.723 -10.525 24.749 1.00 97.50 314 THR A N 1
ATOM 2217 C CA . THR A 1 314 ? -15.802 -10.663 26.204 1.00 97.50 314 THR A CA 1
ATOM 2218 C C . THR A 1 314 ? -14.787 -9.748 26.863 1.00 97.50 314 THR A C 1
ATOM 2220 O O . THR A 1 314 ? -13.677 -9.589 26.354 1.00 97.50 314 THR A O 1
ATOM 2223 N N . ILE A 1 315 ? -15.151 -9.180 28.004 1.00 95.81 315 ILE A N 1
ATOM 2224 C CA . ILE A 1 315 ? -14.325 -8.264 28.784 1.00 95.81 315 ILE A CA 1
ATOM 2225 C C . ILE A 1 315 ? -14.285 -8.784 30.215 1.00 95.81 315 ILE A C 1
ATOM 2227 O O . ILE A 1 315 ? -15.331 -8.987 30.827 1.00 95.81 315 ILE A O 1
ATOM 2231 N N . ARG A 1 316 ? -13.085 -8.980 30.770 1.00 96.06 316 ARG A N 1
ATOM 2232 C CA . ARG A 1 316 ? -12.947 -9.434 32.160 1.00 96.06 316 ARG A CA 1
ATOM 2233 C C . ARG A 1 316 ? -13.387 -8.349 33.130 1.00 96.06 316 ARG A C 1
ATOM 2235 O O . ARG A 1 316 ? -14.147 -8.619 34.054 1.00 96.06 316 ARG A O 1
ATOM 2242 N N . THR A 1 317 ? -12.893 -7.130 32.944 1.00 94.25 317 THR A N 1
ATOM 2243 C CA . THR A 1 317 ? -13.264 -5.988 33.785 1.00 94.25 317 THR A CA 1
ATOM 2244 C C . THR A 1 317 ? -13.194 -4.691 32.995 1.00 94.25 317 THR A C 1
ATOM 2246 O O . THR A 1 317 ? -12.237 -4.472 32.255 1.00 94.25 317 THR A O 1
ATOM 2249 N N . LEU A 1 318 ? -14.186 -3.831 33.192 1.00 87.62 318 LEU A N 1
ATOM 2250 C CA . LEU A 1 318 ? -14.262 -2.456 32.709 1.00 87.62 318 LEU A CA 1
ATOM 2251 C C . LEU A 1 318 ? -14.554 -1.566 33.921 1.00 87.62 318 LEU A C 1
ATOM 2253 O O . LEU A 1 318 ? -15.491 -1.852 34.661 1.00 87.62 318 LEU A O 1
ATOM 2257 N N . ASN A 1 319 ? -13.742 -0.537 34.173 1.00 80.81 319 ASN A N 1
ATOM 2258 C CA . ASN A 1 319 ? -13.858 0.260 35.401 1.00 80.81 319 ASN A CA 1
ATOM 2259 C C . ASN A 1 319 ? -13.955 1.779 35.138 1.00 80.81 319 ASN A C 1
ATOM 2261 O O . ASN A 1 319 ? -12.929 2.459 35.157 1.00 80.81 319 ASN A O 1
ATOM 2265 N N . PRO A 1 320 ? -15.177 2.320 34.971 1.00 74.25 320 PRO A N 1
ATOM 2266 C CA . PRO A 1 320 ? -15.457 3.755 34.876 1.00 74.25 320 PRO A CA 1
ATOM 2267 C C . PRO A 1 320 ? -15.603 4.459 36.229 1.00 74.25 320 PRO A C 1
ATOM 2269 O O . PRO A 1 320 ? -16.104 5.576 36.289 1.00 74.25 320 PRO A O 1
ATOM 2272 N N . GLY A 1 321 ? -15.187 3.810 37.318 1.00 73.56 321 GLY A N 1
ATOM 2273 C CA . GLY A 1 321 ? -15.369 4.258 38.701 1.00 73.56 321 GLY A CA 1
ATOM 2274 C C . GLY A 1 321 ? -15.906 3.129 39.580 1.00 73.56 321 GLY A C 1
ATOM 2275 O O . GLY A 1 321 ? -15.463 2.968 40.716 1.00 73.56 321 GLY A O 1
ATOM 2276 N N . ILE A 1 322 ? -16.790 2.296 39.018 1.00 73.94 322 ILE A N 1
ATOM 2277 C CA . ILE A 1 322 ? -17.271 1.043 39.612 1.00 73.94 322 ILE A CA 1
ATOM 2278 C C . ILE A 1 322 ? -16.935 -0.104 38.646 1.00 73.94 322 ILE A C 1
ATOM 2280 O O . ILE A 1 322 ? -17.410 -0.084 37.508 1.00 73.94 322 ILE A O 1
ATOM 2284 N N . PRO A 1 323 ? -16.134 -1.106 39.056 1.00 82.81 323 PRO A N 1
ATOM 2285 C CA . PRO A 1 323 ? -15.794 -2.235 38.199 1.00 82.81 323 PRO A CA 1
ATOM 2286 C C . PRO A 1 323 ? -17.028 -3.036 37.770 1.00 82.81 323 PRO A C 1
ATOM 2288 O O . PRO A 1 323 ? -17.748 -3.586 38.600 1.00 82.81 323 PRO A O 1
ATOM 2291 N N . VAL A 1 324 ? -17.215 -3.164 36.460 1.00 86.19 324 VAL A N 1
ATOM 2292 C CA . VAL A 1 324 ? -18.136 -4.116 35.837 1.00 86.19 324 VAL A CA 1
ATOM 2293 C C . VAL A 1 324 ? -17.313 -5.298 35.349 1.00 86.19 324 VAL A C 1
ATOM 2295 O O . VAL A 1 324 ? -16.348 -5.114 34.602 1.00 86.19 324 VAL A O 1
ATOM 2298 N N . THR A 1 325 ? -17.664 -6.507 35.778 1.00 93.12 325 THR A N 1
ATOM 2299 C CA . THR A 1 325 ? -16.936 -7.732 35.424 1.00 93.12 325 THR A CA 1
ATOM 2300 C C . THR A 1 325 ? -17.720 -8.601 34.450 1.00 93.12 325 THR A C 1
ATOM 2302 O O . THR A 1 325 ? -18.933 -8.457 34.310 1.00 93.12 325 THR A O 1
ATOM 2305 N N . ASP A 1 326 ? -17.007 -9.497 33.765 1.00 93.44 326 ASP A N 1
ATOM 2306 C CA . ASP A 1 326 ? -17.580 -10.561 32.925 1.00 93.44 326 ASP A CA 1
ATOM 2307 C C . ASP A 1 326 ? -18.534 -10.045 31.830 1.00 93.44 326 ASP A C 1
ATOM 2309 O O . ASP A 1 326 ? -19.537 -10.667 31.467 1.00 93.44 326 ASP A O 1
ATOM 2313 N N . GLY A 1 327 ? -18.199 -8.875 31.281 1.00 90.62 327 GLY A N 1
ATOM 2314 C CA . GLY A 1 327 ? -18.976 -8.202 30.252 1.00 90.62 327 GLY A CA 1
ATOM 2315 C C . GLY A 1 327 ? -18.959 -8.967 28.931 1.00 90.62 327 GLY A C 1
ATOM 2316 O O . GLY A 1 327 ? -17.927 -9.483 28.501 1.00 90.62 327 GLY A O 1
ATOM 2317 N N . THR A 1 328 ? -20.103 -9.002 28.250 1.00 94.44 328 THR A N 1
ATOM 2318 C CA . THR A 1 328 ? -20.234 -9.559 26.897 1.00 94.44 328 THR A CA 1
ATOM 2319 C C . THR A 1 328 ? -20.869 -8.527 25.978 1.00 94.44 328 THR A C 1
ATOM 2321 O O . THR A 1 328 ? -21.981 -8.067 26.227 1.00 94.44 328 THR A O 1
ATOM 2324 N N . ILE A 1 329 ? -20.183 -8.199 24.886 1.00 91.25 329 ILE A N 1
ATOM 2325 C CA . ILE A 1 329 ? -20.660 -7.280 23.854 1.00 91.25 329 ILE A CA 1
ATOM 2326 C C . ILE A 1 329 ? -20.980 -8.092 22.604 1.00 91.25 329 ILE A C 1
ATOM 2328 O O . ILE A 1 329 ? -20.125 -8.812 22.088 1.00 91.25 329 ILE A O 1
ATOM 2332 N N . ARG A 1 330 ? -22.207 -7.949 22.097 1.00 93.19 330 ARG A N 1
ATOM 2333 C CA . ARG A 1 330 ? -22.596 -8.436 20.769 1.00 93.19 330 ARG A CA 1
ATOM 2334 C C . ARG A 1 330 ? -22.611 -7.268 19.802 1.00 93.19 330 ARG A C 1
ATOM 2336 O O . ARG A 1 330 ? -23.257 -6.264 20.082 1.00 93.19 330 ARG A O 1
ATOM 2343 N N . TYR A 1 331 ? -21.919 -7.396 18.680 1.00 91.44 331 TYR A N 1
ATOM 2344 C CA . TYR A 1 331 ? -21.748 -6.283 17.753 1.00 91.44 331 TYR A CA 1
ATOM 2345 C C . TYR A 1 331 ? -21.638 -6.734 16.298 1.00 91.44 331 TYR A C 1
ATOM 2347 O O . TYR A 1 331 ? -21.497 -7.914 15.973 1.00 91.44 331 TYR A O 1
ATOM 2355 N N . GLN A 1 332 ? -21.716 -5.744 15.419 1.00 93.50 332 GLN A N 1
ATOM 2356 C CA . GLN A 1 332 ? -21.358 -5.836 14.016 1.00 93.50 332 GLN A CA 1
ATOM 2357 C C . GLN A 1 332 ? -20.667 -4.530 13.635 1.00 93.50 332 GLN A C 1
ATOM 2359 O O . GLN A 1 332 ? -21.133 -3.458 14.017 1.00 93.50 332 GLN A O 1
ATOM 2364 N N . THR A 1 333 ? -19.584 -4.603 12.868 1.00 91.81 333 THR A N 1
ATOM 2365 C CA . THR A 1 333 ? -19.007 -3.413 12.244 1.00 91.81 333 THR A CA 1
ATOM 2366 C C . THR A 1 333 ? -19.640 -3.202 10.871 1.00 91.81 333 THR A C 1
ATOM 2368 O O . THR A 1 333 ? -19.793 -4.142 10.087 1.00 91.81 333 THR A O 1
ATOM 2371 N N . LEU A 1 334 ? -20.039 -1.963 10.585 1.00 88.44 334 LEU A N 1
ATOM 2372 C CA . LEU A 1 334 ? -20.630 -1.564 9.309 1.00 88.44 334 LEU A CA 1
ATOM 2373 C C . LEU A 1 334 ? -19.661 -0.654 8.539 1.00 88.44 334 LEU A C 1
ATOM 2375 O O . LEU A 1 334 ? -18.925 0.111 9.172 1.00 88.44 334 LEU A O 1
ATOM 2379 N N . PRO A 1 335 ? -19.673 -0.688 7.192 1.00 82.81 335 PRO A N 1
ATOM 2380 C CA . PRO A 1 335 ? -18.860 0.210 6.384 1.00 82.81 335 PRO A CA 1
ATOM 2381 C C . PRO A 1 335 ? -19.118 1.675 6.740 1.00 82.81 335 PRO A C 1
ATOM 2383 O O . PRO A 1 335 ? -20.267 2.101 6.845 1.00 82.81 335 PRO A O 1
ATOM 2386 N N . GLY A 1 336 ? -18.048 2.454 6.902 1.00 74.25 336 GLY A N 1
ATOM 2387 C CA . GLY A 1 336 ? -18.138 3.907 7.077 1.00 74.25 336 GLY A CA 1
ATOM 2388 C C . GLY A 1 336 ? -18.728 4.388 8.408 1.00 74.25 336 GLY A C 1
ATOM 2389 O O . GLY A 1 336 ? -18.882 5.594 8.577 1.00 74.25 336 GLY A O 1
ATOM 2390 N N . ALA A 1 337 ? -19.026 3.500 9.364 1.00 74.12 337 ALA A N 1
ATOM 2391 C CA . ALA A 1 337 ? -19.445 3.923 10.698 1.00 74.12 337 ALA A CA 1
ATOM 2392 C C . ALA A 1 337 ? -18.308 4.701 11.390 1.00 74.12 337 ALA A C 1
ATOM 2394 O O . ALA A 1 337 ? -17.160 4.240 11.452 1.00 74.12 337 ALA A O 1
ATOM 2395 N N . ARG A 1 338 ? -18.626 5.905 11.873 1.00 75.94 338 ARG A N 1
ATOM 2396 C CA . ARG A 1 338 ? -17.720 6.817 12.582 1.00 75.94 338 ARG A CA 1
ATOM 2397 C C . ARG A 1 338 ? -18.471 7.460 13.741 1.00 75.94 338 ARG A C 1
ATOM 2399 O O . ARG A 1 338 ? -19.660 7.746 13.615 1.00 75.94 338 ARG A O 1
ATOM 2406 N N . VAL A 1 339 ? -17.762 7.675 14.841 1.00 78.38 339 VAL A N 1
ATOM 2407 C CA . VAL A 1 339 ? -18.229 8.441 15.998 1.00 78.38 339 VAL A CA 1
ATOM 2408 C C . VAL A 1 339 ? -17.327 9.661 16.093 1.00 78.38 339 VAL A C 1
ATOM 2410 O O . VAL A 1 339 ? -16.113 9.522 15.967 1.00 78.38 339 VAL A O 1
ATOM 2413 N N . ILE A 1 340 ? -17.929 10.836 16.244 1.00 79.94 340 ILE A N 1
ATOM 2414 C CA . ILE A 1 340 ? -17.218 12.096 16.445 1.00 79.94 340 ILE A CA 1
ATOM 2415 C C . ILE A 1 340 ? -17.523 12.532 17.867 1.00 79.94 340 ILE A C 1
ATOM 2417 O O . ILE A 1 340 ? -18.690 12.727 18.215 1.00 79.94 340 ILE A O 1
ATOM 2421 N N . ASP A 1 341 ? -16.480 12.646 18.681 1.00 78.75 341 ASP A N 1
ATOM 2422 C CA . ASP A 1 341 ? -16.624 13.103 20.054 1.00 78.75 341 ASP A CA 1
ATOM 2423 C C . ASP A 1 341 ? -16.955 14.593 20.068 1.00 78.75 341 ASP A C 1
ATOM 2425 O O . ASP A 1 341 ? -16.317 15.409 19.398 1.00 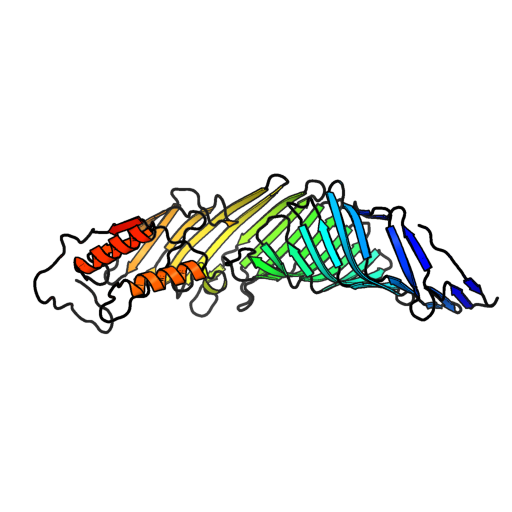78.75 341 ASP A O 1
ATOM 2429 N N . MET A 1 342 ? -17.972 14.954 20.847 1.00 81.56 342 MET A N 1
ATOM 2430 C CA . MET A 1 342 ? -18.343 16.348 21.035 1.00 81.56 342 MET A CA 1
ATOM 2431 C C . MET A 1 342 ? -17.401 16.983 22.070 1.00 81.56 342 MET A C 1
ATOM 2433 O O . MET A 1 342 ? -17.369 16.523 23.218 1.00 81.56 342 MET A O 1
ATOM 2437 N N . PRO A 1 343 ? -16.643 18.034 21.706 1.00 74.00 343 PRO A N 1
ATOM 2438 C CA . PRO A 1 343 ? -15.661 18.637 22.594 1.00 74.00 343 PRO A CA 1
ATOM 2439 C C . PRO A 1 343 ? -16.378 19.458 23.670 1.00 74.00 343 PRO A C 1
ATOM 2441 O O . PRO A 1 343 ? -16.732 20.616 23.475 1.00 74.00 343 PRO A O 1
ATOM 2444 N N . THR A 1 344 ? -16.614 18.834 24.820 1.00 77.19 344 THR A N 1
ATOM 2445 C CA . THR A 1 344 ? -17.089 19.509 26.031 1.00 77.19 344 THR A CA 1
ATOM 2446 C C . THR A 1 344 ? -15.937 19.629 27.023 1.00 77.19 344 THR A C 1
ATOM 2448 O O . THR A 1 344 ? -15.018 18.805 27.041 1.00 77.19 344 THR A O 1
ATOM 2451 N N . HIS A 1 345 ? -15.947 20.681 27.838 1.00 75.56 345 HIS A N 1
ATOM 2452 C CA . HIS A 1 345 ? -14.828 21.004 28.720 1.00 75.56 345 HIS A CA 1
ATOM 2453 C C . HIS A 1 345 ? -15.288 21.193 30.163 1.00 75.56 345 HIS A C 1
ATOM 2455 O O . HIS A 1 345 ? -16.403 21.635 30.428 1.00 75.56 345 HIS A O 1
ATOM 2461 N N . ALA A 1 346 ? -14.401 20.869 31.103 1.00 64.12 346 ALA A N 1
ATOM 2462 C CA . ALA A 1 346 ? -14.600 21.174 32.512 1.00 64.12 346 ALA A CA 1
ATOM 2463 C C . ALA A 1 346 ? -14.776 22.698 32.722 1.00 64.12 346 ALA A C 1
ATOM 2465 O O . ALA A 1 346 ? -14.161 23.482 31.996 1.00 64.12 346 ALA A O 1
ATOM 2466 N N . PRO A 1 347 ? -15.536 23.135 33.744 1.00 66.12 347 PRO A N 1
ATOM 2467 C CA . PRO A 1 347 ? -16.066 22.324 34.845 1.00 66.12 347 PRO A CA 1
ATOM 2468 C C . PRO A 1 347 ? -17.470 21.744 34.621 1.00 66.12 347 PRO A C 1
ATOM 2470 O O . PRO A 1 347 ? -17.846 20.817 35.337 1.00 66.12 347 PRO A O 1
ATOM 2473 N N . ASP A 1 348 ? -18.242 22.274 33.675 1.00 68.50 348 ASP A N 1
ATOM 2474 C CA . ASP A 1 348 ? -19.667 21.973 33.496 1.00 68.50 348 ASP A CA 1
ATOM 2475 C C . ASP A 1 348 ? -19.954 20.973 32.369 1.00 68.50 348 ASP A C 1
ATOM 2477 O O . ASP A 1 348 ? -21.021 20.359 32.374 1.00 68.50 348 ASP A O 1
ATOM 2481 N N . TYR A 1 349 ? -19.008 20.773 31.442 1.00 75.69 349 TYR A N 1
ATOM 2482 C CA . TYR A 1 349 ? -19.173 19.927 30.255 1.00 75.69 349 TYR A CA 1
ATOM 2483 C C . TYR A 1 349 ? -20.474 20.255 29.502 1.00 75.69 349 TYR A C 1
ATOM 2485 O O . TYR A 1 349 ? -21.166 19.374 28.982 1.00 75.69 349 TYR A O 1
ATOM 2493 N N . ALA A 1 350 ? -20.835 21.541 29.489 1.00 78.88 350 ALA A N 1
ATOM 2494 C CA . ALA A 1 350 ? -22.095 21.998 28.939 1.00 78.88 350 ALA A CA 1
ATOM 2495 C C . ALA A 1 350 ? -22.134 21.777 27.424 1.00 78.88 350 ALA A C 1
ATOM 2497 O O . ALA A 1 350 ? -21.202 22.119 26.696 1.00 78.88 350 ALA A O 1
ATOM 2498 N N . VAL A 1 351 ? -23.257 21.244 26.948 1.00 83.75 351 VAL A N 1
ATOM 2499 C CA . VAL A 1 351 ? -23.529 21.141 25.516 1.00 83.75 351 VAL A CA 1
ATOM 2500 C C . VAL A 1 351 ? -24.287 22.386 25.090 1.00 83.75 351 VAL A C 1
ATOM 2502 O O . VAL A 1 351 ? -25.400 22.650 25.549 1.00 83.75 351 VAL A O 1
ATOM 2505 N N . THR A 1 352 ? -23.662 23.150 24.208 1.00 86.00 352 THR A N 1
ATOM 2506 C CA . THR A 1 352 ? -24.183 24.383 23.623 1.00 86.00 352 THR A CA 1
ATOM 2507 C C . THR A 1 352 ? -24.329 24.232 22.112 1.00 86.00 352 THR A C 1
ATOM 2509 O O . THR A 1 352 ? -23.808 23.298 21.504 1.00 86.00 352 THR A O 1
ATOM 2512 N N . GLU A 1 353 ? -25.018 25.177 21.478 1.00 86.56 353 GLU A N 1
ATOM 2513 C CA . GLU A 1 353 ? -25.081 25.230 20.016 1.00 86.56 353 GLU A CA 1
ATOM 2514 C C . GLU A 1 353 ? -23.682 25.361 19.397 1.00 86.56 353 GLU A C 1
ATOM 2516 O O . GLU A 1 353 ? -23.368 24.636 18.463 1.00 86.56 353 GLU A O 1
ATOM 2521 N N . ALA A 1 354 ? -22.795 26.165 19.996 1.00 88.25 354 ALA A N 1
ATOM 2522 C CA . ALA A 1 354 ? -21.408 26.290 19.547 1.00 88.25 354 ALA A CA 1
ATOM 2523 C C . ALA A 1 354 ? -20.659 24.947 19.575 1.00 88.25 354 ALA A C 1
ATOM 2525 O O . ALA A 1 354 ? -20.035 24.581 18.588 1.00 88.25 354 ALA A O 1
ATOM 2526 N N . THR A 1 355 ? -20.792 24.158 20.649 1.00 89.31 355 THR A N 1
ATOM 2527 C CA . THR A 1 355 ? -20.144 22.833 20.716 1.00 89.31 355 THR A CA 1
ATOM 2528 C C . THR A 1 355 ? -20.707 21.845 19.691 1.00 89.31 355 THR A C 1
ATOM 2530 O O . THR A 1 355 ? -19.977 20.976 19.215 1.00 89.31 355 THR A O 1
ATOM 2533 N N . LEU A 1 356 ? -21.992 21.973 19.333 1.00 91.31 356 LEU A N 1
ATOM 2534 C CA . LEU A 1 356 ? -22.604 21.170 18.272 1.00 91.31 356 LEU A CA 1
ATOM 2535 C C . LEU A 1 356 ? -22.061 21.571 16.893 1.00 91.31 356 LEU A C 1
ATOM 2537 O O . LEU A 1 356 ? -21.768 20.690 16.085 1.00 91.31 356 LEU A O 1
ATOM 2541 N N . GLU A 1 357 ? -21.886 22.872 16.634 1.00 92.44 357 GLU A N 1
ATOM 2542 C CA . GLU A 1 357 ? -21.250 23.361 15.403 1.00 92.44 357 GLU A CA 1
ATOM 2543 C C . GLU A 1 357 ? -19.786 22.940 15.307 1.00 92.44 357 GLU A C 1
ATOM 2545 O O . GLU A 1 357 ? -19.369 22.436 14.270 1.00 92.44 357 GLU A O 1
ATOM 2550 N N . ASP A 1 358 ? -19.016 23.061 16.388 1.00 90.38 358 ASP A N 1
ATOM 2551 C CA . ASP A 1 358 ? -17.605 22.673 16.394 1.00 90.38 358 ASP A CA 1
ATOM 2552 C C . ASP A 1 358 ? -17.433 21.180 16.080 1.00 90.38 358 ASP A C 1
ATOM 2554 O O . ASP A 1 358 ? -16.567 20.803 15.281 1.00 90.38 358 ASP A O 1
ATOM 2558 N N . ALA A 1 359 ? -18.281 20.326 16.668 1.00 89.44 359 ALA A N 1
ATOM 2559 C CA . ALA A 1 359 ? -18.306 18.891 16.387 1.00 89.44 359 ALA A CA 1
ATOM 2560 C C . ALA A 1 359 ? -18.746 18.591 14.945 1.00 89.44 359 ALA A C 1
ATOM 2562 O O . ALA A 1 359 ? -18.184 17.711 14.291 1.00 89.44 359 ALA A O 1
ATOM 2563 N N . TRP A 1 360 ? -19.728 19.329 14.425 1.00 92.19 360 TRP A N 1
ATOM 2564 C CA . TRP A 1 360 ? -20.186 19.202 13.043 1.00 92.19 360 TRP A CA 1
ATOM 2565 C C . TRP A 1 360 ? -19.102 19.601 12.043 1.00 92.19 360 TRP A C 1
ATOM 2567 O O . TRP A 1 360 ? -18.802 18.844 11.121 1.00 92.19 360 TRP A O 1
ATOM 2577 N N . ASP A 1 361 ? -18.459 20.744 12.252 1.00 92.00 361 ASP A N 1
ATOM 2578 C CA . ASP A 1 361 ? -17.376 21.222 11.405 1.00 92.00 361 ASP A CA 1
ATOM 2579 C C . ASP A 1 361 ? -16.157 20.300 11.486 1.00 92.00 361 ASP A C 1
ATOM 2581 O O . ASP A 1 361 ? -15.494 20.069 10.473 1.00 92.00 361 ASP A O 1
ATOM 2585 N N . LEU A 1 362 ? -15.864 19.733 12.663 1.00 86.69 362 LEU A N 1
ATOM 2586 C CA . LEU A 1 362 ? -14.851 18.688 12.806 1.00 86.69 362 LEU A CA 1
ATOM 2587 C C . LEU A 1 362 ? -15.201 17.463 11.959 1.00 86.69 362 LEU A C 1
ATOM 2589 O O . LEU A 1 362 ? -14.373 17.034 11.157 1.00 86.69 362 LEU A O 1
ATOM 2593 N N . ALA A 1 363 ? -16.432 16.961 12.069 1.00 86.56 363 ALA A N 1
ATOM 2594 C CA . ALA A 1 363 ? -16.895 15.828 11.277 1.00 86.56 363 ALA A CA 1
ATOM 2595 C C . ALA A 1 363 ? -16.754 16.096 9.771 1.00 86.56 363 ALA A C 1
ATOM 2597 O O . ALA A 1 363 ? -16.198 15.275 9.042 1.00 86.56 363 ALA A O 1
ATOM 2598 N N . LEU A 1 364 ? -17.183 17.275 9.307 1.00 89.38 364 LEU A N 1
ATOM 2599 C CA . LEU A 1 364 ? -17.084 17.655 7.900 1.00 89.38 364 LEU A CA 1
ATOM 2600 C C . LEU A 1 364 ? -15.630 17.770 7.426 1.00 89.38 364 LEU A C 1
ATOM 2602 O O . LEU A 1 364 ? -15.322 17.322 6.320 1.00 89.38 364 LEU A O 1
ATOM 2606 N N . ARG A 1 365 ? -14.724 18.318 8.250 1.00 85.19 365 ARG A N 1
ATOM 2607 C CA . ARG A 1 365 ? -13.280 18.352 7.948 1.00 85.19 365 ARG A CA 1
ATOM 2608 C C . ARG A 1 365 ? -12.684 16.951 7.820 1.00 85.19 365 ARG A C 1
ATOM 2610 O O . ARG A 1 365 ? -11.789 16.753 7.004 1.00 85.19 365 ARG A O 1
ATOM 2617 N N . GLU A 1 366 ? -13.196 15.987 8.578 1.00 78.12 366 GLU A N 1
ATOM 2618 C CA . GLU A 1 366 ? -12.802 14.575 8.495 1.00 78.12 366 GLU A CA 1
ATOM 2619 C C . GLU A 1 366 ? -13.510 13.802 7.364 1.00 78.12 366 GLU A C 1
ATOM 2621 O O . GLU A 1 366 ? -13.240 12.616 7.145 1.00 78.12 366 GLU A O 1
ATOM 2626 N N . GLY A 1 367 ? -14.389 14.469 6.605 1.00 78.69 367 GLY A N 1
ATOM 2627 C CA . GLY A 1 367 ? -15.147 13.880 5.500 1.00 78.69 367 GLY A CA 1
ATOM 2628 C C . GLY A 1 367 ? -16.357 13.055 5.947 1.00 78.69 367 GLY A C 1
ATOM 2629 O O . GLY A 1 367 ? -16.865 12.238 5.178 1.00 78.69 367 GLY A O 1
ATOM 2630 N N . VAL A 1 368 ? -16.822 13.246 7.182 1.00 82.38 368 VAL A N 1
ATOM 2631 C CA . VAL A 1 368 ? -17.977 12.563 7.771 1.00 82.38 368 VAL A CA 1
ATOM 2632 C C . VAL A 1 368 ? -19.175 13.504 7.759 1.00 82.38 368 VAL A C 1
ATOM 2634 O O . VAL A 1 368 ? -19.104 14.610 8.278 1.00 82.38 368 VAL A O 1
ATOM 2637 N N . LEU A 1 369 ? -20.302 13.052 7.206 1.00 88.06 369 LEU A N 1
ATOM 2638 C CA . LEU A 1 369 ? -21.582 13.751 7.330 1.00 88.06 369 LEU A CA 1
ATOM 2639 C C . LEU A 1 369 ? -22.366 13.157 8.512 1.00 88.06 369 LEU A C 1
ATOM 2641 O O . LEU A 1 369 ? -22.853 12.027 8.385 1.00 88.06 369 LEU A O 1
ATOM 2645 N N . PRO A 1 370 ? -22.515 13.867 9.647 1.00 90.38 370 PRO A N 1
ATOM 2646 C CA . PRO A 1 370 ? -23.229 13.335 10.800 1.00 90.38 370 PRO A CA 1
ATOM 2647 C C . PRO A 1 370 ? -24.698 13.055 10.475 1.00 90.38 370 PRO A C 1
ATOM 2649 O O . PRO A 1 370 ? -25.380 13.847 9.827 1.00 90.38 370 PRO A O 1
ATOM 2652 N N . ARG A 1 371 ? -25.197 11.903 10.931 1.00 90.56 371 ARG A N 1
ATOM 2653 C CA . ARG A 1 371 ? -26.598 11.477 10.739 1.00 90.56 371 ARG A CA 1
ATOM 2654 C C . ARG A 1 371 ? -27.358 11.317 12.047 1.00 90.56 371 ARG A C 1
ATOM 2656 O O . ARG A 1 371 ? -28.584 11.239 12.018 1.00 90.56 371 ARG A O 1
ATOM 2663 N N . MET A 1 372 ? -26.645 11.261 13.167 1.00 92.25 372 MET A N 1
ATOM 2664 C CA . MET A 1 372 ? -27.206 11.039 14.491 1.00 92.25 372 MET A CA 1
ATOM 2665 C C . MET A 1 372 ? -26.443 11.851 15.538 1.00 92.25 372 MET A C 1
ATOM 2667 O O . MET A 1 372 ? -25.216 11.895 15.497 1.00 92.25 372 MET A O 1
ATOM 2671 N N . LEU A 1 373 ? -27.178 12.442 16.475 1.00 92.12 373 LEU A N 1
ATOM 2672 C CA . LEU A 1 373 ? -26.690 12.932 17.755 1.00 92.12 373 LEU A CA 1
ATOM 2673 C C . LEU A 1 373 ? -27.167 11.954 18.834 1.00 92.12 373 LEU A C 1
ATOM 2675 O O . LEU A 1 373 ? -28.371 11.729 18.967 1.00 92.12 373 LEU A O 1
ATOM 2679 N N . LEU A 1 374 ? -26.228 11.365 19.575 1.00 91.12 374 LEU A N 1
ATOM 2680 C CA . LEU A 1 374 ? -26.513 10.530 20.741 1.00 91.12 374 LEU A CA 1
ATOM 2681 C C . LEU A 1 374 ? -26.301 11.361 22.008 1.00 91.12 374 LEU A C 1
ATOM 2683 O O . LEU A 1 374 ? -25.205 11.864 22.243 1.00 91.12 374 LEU A O 1
ATOM 2687 N N . LEU A 1 375 ? -27.348 11.499 22.813 1.00 88.81 375 LEU A N 1
ATOM 2688 C CA . LEU A 1 375 ? -27.344 12.254 24.060 1.00 88.81 375 LEU A CA 1
ATOM 2689 C C . LEU A 1 375 ? -27.620 11.312 25.234 1.00 88.81 375 LEU A C 1
ATOM 2691 O O . LEU A 1 375 ? -28.572 10.545 25.183 1.00 88.81 375 LEU A O 1
ATOM 2695 N N . LEU A 1 376 ? -26.829 11.400 26.301 1.00 88.06 376 LEU A N 1
ATOM 2696 C CA . LEU A 1 376 ? -27.073 10.696 27.566 1.00 88.06 376 LEU A CA 1
ATOM 2697 C C . LEU A 1 376 ? -27.690 11.686 28.558 1.00 88.06 376 LEU A C 1
ATOM 2699 O O . LEU A 1 376 ? -27.025 12.659 28.915 1.00 88.06 376 LEU A O 1
ATOM 2703 N N . ASN A 1 377 ? -28.937 11.481 28.987 1.00 88.75 377 ASN A N 1
ATOM 2704 C CA . ASN A 1 377 ? -29.623 12.398 29.901 1.00 88.75 377 ASN A CA 1
ATOM 2705 C C . ASN A 1 377 ? -30.542 11.659 30.896 1.00 88.75 377 ASN A C 1
ATOM 2707 O O . ASN A 1 377 ? -31.583 11.159 30.480 1.00 88.75 377 ASN A O 1
ATOM 2711 N N . PRO A 1 378 ? -30.252 11.655 32.211 1.00 88.94 378 PRO A N 1
ATOM 2712 C CA . PRO A 1 378 ? -29.061 12.192 32.874 1.00 88.94 378 PRO A CA 1
ATOM 2713 C C . PRO A 1 378 ? -27.747 11.578 32.367 1.00 88.94 378 PRO A C 1
ATOM 2715 O O . PRO A 1 378 ? -27.686 10.396 32.029 1.00 88.94 378 PRO A O 1
ATOM 2718 N N . ASN A 1 379 ? -26.696 12.394 32.285 1.00 82.38 379 ASN A N 1
ATOM 2719 C CA . ASN A 1 379 ? -25.417 12.019 31.690 1.00 82.38 379 ASN A CA 1
ATOM 2720 C C . ASN A 1 379 ? -24.638 11.033 32.577 1.00 82.38 379 ASN A C 1
ATOM 2722 O O . ASN A 1 379 ? -24.461 11.268 33.770 1.00 82.38 379 ASN A O 1
ATOM 2726 N N . ASN A 1 380 ? -24.098 9.973 31.977 1.00 77.06 380 ASN A N 1
ATOM 2727 C CA . ASN A 1 380 ? -23.108 9.083 32.586 1.00 77.06 380 ASN A CA 1
ATOM 2728 C C . ASN A 1 380 ? -21.772 9.278 31.843 1.00 77.06 380 ASN A C 1
ATOM 2730 O O . ASN A 1 380 ? -21.770 9.143 30.617 1.00 77.06 380 ASN A O 1
ATOM 2734 N N . PRO A 1 381 ? -20.653 9.600 32.524 1.00 70.19 381 PRO A N 1
ATOM 2735 C CA . PRO A 1 381 ? -20.421 9.514 33.975 1.00 70.19 381 PRO A CA 1
ATOM 2736 C C . PRO A 1 381 ? -20.656 10.797 34.780 1.00 70.19 381 PRO A C 1
ATOM 2738 O O . PRO A 1 381 ? -20.384 10.815 35.978 1.00 70.19 381 PRO A O 1
ATOM 2741 N N . LEU A 1 382 ? -21.131 11.887 34.169 1.00 76.31 382 LEU A N 1
ATOM 2742 C CA . LEU A 1 382 ? -21.120 13.197 34.834 1.00 76.31 382 LEU A CA 1
ATOM 2743 C C . LEU A 1 382 ? -22.190 13.377 35.923 1.00 76.31 382 LEU A C 1
ATOM 2745 O O . LEU A 1 382 ? -22.033 14.244 36.784 1.00 76.31 382 LEU A O 1
ATOM 2749 N N . GLY A 1 383 ? -23.275 12.604 35.876 1.00 78.38 383 GLY A N 1
ATOM 2750 C CA . GLY A 1 383 ? -24.438 12.751 36.755 1.00 78.38 383 GLY A CA 1
ATOM 2751 C C . GLY A 1 383 ? -25.220 14.049 36.524 1.00 78.38 383 GLY A C 1
ATOM 2752 O O . GLY A 1 383 ? -26.003 14.456 37.379 1.00 78.38 383 GLY A O 1
ATOM 2753 N N . THR A 1 384 ? -24.987 14.736 35.403 1.00 79.75 384 THR A N 1
ATOM 2754 C CA . THR A 1 384 ? -25.625 16.016 35.082 1.00 79.75 384 THR A CA 1
ATOM 2755 C C . THR A 1 384 ? -26.933 15.804 34.329 1.00 79.75 384 THR A C 1
ATOM 2757 O O . THR A 1 384 ? -27.037 14.952 33.448 1.00 79.75 384 THR A O 1
ATOM 2760 N N . VAL A 1 385 ? -27.943 16.606 34.664 1.00 86.88 385 VAL A N 1
ATOM 2761 C CA . VAL A 1 385 ? -29.213 16.657 33.932 1.00 86.88 385 VAL A CA 1
ATOM 2762 C C . VAL A 1 385 ? -29.188 17.880 33.029 1.00 86.88 385 VAL A C 1
ATOM 2764 O O . VAL A 1 385 ? -28.972 18.998 33.504 1.00 86.88 385 VAL A O 1
ATOM 2767 N N . TYR A 1 386 ? -29.411 17.689 31.730 1.00 86.62 386 TYR A N 1
ATOM 2768 C CA . TYR A 1 386 ? -29.485 18.818 30.810 1.00 86.62 386 TYR A CA 1
ATOM 2769 C C . TYR A 1 386 ? -30.760 19.627 31.073 1.00 86.62 386 TYR A C 1
ATOM 2771 O O . TYR A 1 386 ? -31.851 19.054 31.155 1.00 86.62 386 TYR A O 1
ATOM 2779 N N . PRO A 1 387 ? -30.673 20.965 31.182 1.00 86.69 387 PRO A N 1
ATOM 2780 C CA . PRO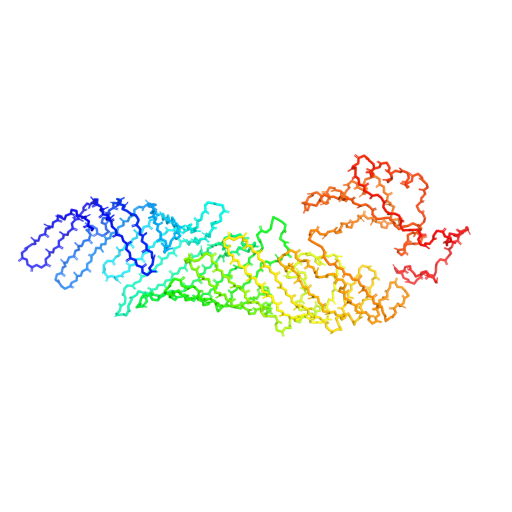 A 1 387 ? -31.856 21.776 31.406 1.00 86.69 387 PRO A CA 1
ATOM 2781 C C . PRO A 1 387 ? -32.767 21.758 30.163 1.00 86.69 387 PRO A C 1
ATOM 2783 O O . PRO A 1 387 ? -32.267 21.671 29.035 1.00 86.69 387 PRO A O 1
ATOM 2786 N N . PRO A 1 388 ? -34.097 21.926 30.320 1.00 88.12 388 PRO A N 1
ATOM 2787 C CA . PRO A 1 388 ? -35.049 21.807 29.209 1.00 88.12 388 PRO A CA 1
ATOM 2788 C C . PRO A 1 388 ? -34.730 22.693 27.999 1.00 88.12 388 PRO A C 1
ATOM 2790 O O . PRO A 1 388 ? -34.934 22.290 26.855 1.00 88.12 388 PRO A O 1
ATOM 2793 N N . HIS A 1 389 ? -34.197 23.896 28.232 1.00 86.38 389 HIS A N 1
ATOM 2794 C CA . HIS A 1 389 ? -33.829 24.814 27.155 1.00 86.38 389 HIS A CA 1
ATOM 2795 C C . HIS A 1 389 ? -32.637 24.312 26.322 1.00 86.38 389 HIS A C 1
ATOM 2797 O O . HIS A 1 389 ? -32.620 24.539 25.115 1.00 86.38 389 HIS A O 1
ATOM 2803 N N . ALA A 1 390 ? -31.676 23.603 26.928 1.00 87.75 390 ALA A N 1
ATOM 2804 C CA . ALA A 1 390 ? -30.534 23.028 26.218 1.00 87.75 390 ALA A CA 1
ATOM 2805 C C . ALA A 1 390 ? -30.975 21.849 25.343 1.00 87.75 390 ALA A C 1
ATOM 2807 O O . ALA A 1 390 ? -30.646 21.803 24.159 1.00 87.75 390 ALA A O 1
ATOM 2808 N N . VAL A 1 391 ? -31.819 20.959 25.881 1.00 89.38 391 VAL A N 1
ATOM 2809 C CA . VAL A 1 391 ? -32.415 19.859 25.103 1.00 89.38 391 VAL A CA 1
ATOM 2810 C C . VAL A 1 391 ? -33.239 20.411 23.934 1.00 89.38 391 VAL A C 1
ATOM 2812 O O . VAL A 1 391 ? -33.103 19.953 22.802 1.00 89.38 391 VAL A O 1
ATOM 2815 N N . ALA A 1 392 ? -34.041 21.457 24.164 1.00 90.88 392 ALA A N 1
ATOM 2816 C CA . ALA A 1 392 ? -34.800 22.114 23.101 1.00 90.88 392 ALA A CA 1
ATOM 2817 C C . ALA A 1 392 ? -33.901 22.738 22.015 1.00 90.88 392 ALA A C 1
ATOM 2819 O O . ALA A 1 392 ? -34.265 22.718 20.836 1.00 90.88 392 ALA A O 1
ATOM 2820 N N . ALA A 1 393 ? -32.735 23.279 22.386 1.00 90.50 393 ALA A N 1
ATOM 2821 C CA . ALA A 1 393 ? -31.745 23.773 21.431 1.00 90.50 393 ALA A CA 1
ATOM 2822 C C . ALA A 1 393 ? -31.158 22.629 20.585 1.00 90.50 393 ALA A C 1
ATOM 2824 O O . ALA A 1 393 ? -31.154 22.731 19.362 1.00 90.50 393 ALA A O 1
ATOM 2825 N N . MET A 1 394 ? -30.782 21.502 21.200 1.00 92.56 394 MET A N 1
ATOM 2826 C CA . MET A 1 394 ? -30.282 20.315 20.485 1.00 92.56 394 MET A CA 1
ATOM 2827 C C . MET A 1 394 ? -31.323 19.737 19.517 1.00 92.56 394 MET A C 1
ATOM 2829 O O . MET A 1 394 ? -30.994 19.396 18.383 1.00 92.56 394 MET A O 1
ATOM 2833 N N . VAL A 1 395 ? -32.595 19.659 19.932 1.00 94.31 395 VAL A N 1
ATOM 2834 C CA . VAL A 1 395 ? -33.705 19.207 19.073 1.00 94.31 395 VAL A CA 1
ATOM 2835 C C . VAL A 1 395 ? -33.846 20.113 17.851 1.00 94.31 395 VAL A C 1
ATOM 2837 O O . VAL A 1 395 ? -33.986 19.628 16.726 1.00 94.31 395 VAL A O 1
ATOM 2840 N N . ARG A 1 396 ? -33.807 21.434 18.060 1.00 95.44 396 ARG A N 1
ATOM 2841 C CA . ARG A 1 396 ? -33.892 22.420 16.977 1.00 95.44 396 ARG A CA 1
ATOM 2842 C C . ARG A 1 396 ? -32.722 22.270 16.010 1.00 95.44 396 ARG A C 1
ATOM 2844 O O . ARG A 1 396 ? -32.957 22.147 14.810 1.00 95.44 396 ARG A O 1
ATOM 2851 N N . TRP A 1 397 ? -31.510 22.193 16.548 1.00 95.44 397 TRP A N 1
ATOM 2852 C CA . TRP A 1 397 ? -30.279 22.010 15.791 1.00 95.44 397 TRP A CA 1
ATOM 2853 C C . TRP A 1 397 ? -30.317 20.740 14.930 1.00 95.44 397 TRP A C 1
ATOM 2855 O O . TRP A 1 397 ? -30.055 20.789 13.726 1.00 95.44 397 TRP A O 1
ATOM 2865 N N . CYS A 1 398 ? -30.745 19.613 15.513 1.00 95.75 398 CYS A N 1
ATOM 2866 C CA . CYS A 1 398 ? -30.888 18.345 14.798 1.00 95.75 398 CYS A CA 1
ATOM 2867 C C . CYS A 1 398 ? -31.896 18.456 13.648 1.00 95.75 398 CYS A C 1
ATOM 2869 O O . CYS A 1 398 ? -31.640 17.981 12.541 1.00 95.75 398 CYS A O 1
ATOM 2871 N N . ARG A 1 399 ? -33.032 19.123 13.884 1.00 95.25 399 ARG A N 1
ATOM 2872 C CA . ARG A 1 399 ? -34.071 19.322 12.868 1.00 95.25 399 ARG A CA 1
ATOM 2873 C C . ARG A 1 399 ? -33.582 20.181 11.703 1.00 95.25 399 ARG A C 1
ATOM 2875 O O . ARG A 1 399 ? -33.869 19.851 10.559 1.00 95.25 399 ARG A O 1
ATOM 2882 N N . GLU A 1 400 ? -32.854 21.259 11.979 1.00 95.88 400 GLU A N 1
ATOM 2883 C CA . GLU A 1 400 ? -32.315 22.158 10.948 1.00 95.88 400 GLU A CA 1
ATOM 2884 C C . GLU A 1 400 ? -31.287 21.463 10.044 1.00 95.88 400 GLU A C 1
ATOM 2886 O O . GLU A 1 400 ? -31.204 21.771 8.856 1.00 95.88 400 GLU A O 1
ATOM 2891 N N . ARG A 1 401 ? -30.562 20.471 10.577 1.00 93.50 401 ARG A N 1
ATOM 2892 C CA . ARG A 1 401 ? -29.525 19.713 9.857 1.00 93.50 401 ARG A CA 1
ATOM 2893 C C . ARG A 1 401 ? -29.967 18.337 9.354 1.00 93.50 401 ARG A C 1
ATOM 2895 O O . ARG A 1 401 ? -29.160 17.623 8.767 1.00 93.50 401 ARG A O 1
ATOM 2902 N N . ASN A 1 402 ? -31.236 17.960 9.538 1.00 94.38 402 ASN A N 1
ATOM 2903 C CA . ASN A 1 402 ? -31.756 16.616 9.235 1.00 94.38 402 ASN A CA 1
ATOM 2904 C C . ASN A 1 402 ? -30.954 15.481 9.910 1.00 94.38 402 ASN A C 1
ATOM 2906 O O . ASN A 1 402 ? -30.675 14.441 9.308 1.00 94.38 402 ASN A O 1
ATOM 2910 N N . VAL A 1 403 ? -30.593 15.691 11.175 1.00 95.06 403 VAL A N 1
ATOM 2911 C CA . VAL A 1 403 ? -29.894 14.735 12.041 1.00 95.06 403 VAL A CA 1
ATOM 2912 C C . VAL A 1 403 ? -30.906 14.054 12.965 1.00 95.06 403 VAL A C 1
ATOM 2914 O O . VAL A 1 403 ? -31.803 14.700 13.506 1.00 95.06 403 VAL A O 1
ATOM 2917 N N . HIS A 1 404 ? -30.775 12.743 13.167 1.00 94.50 404 HIS A N 1
ATOM 2918 C CA . HIS A 1 404 ? -31.568 12.021 14.162 1.00 94.50 404 HIS A CA 1
ATOM 2919 C C . HIS A 1 404 ? -31.072 12.333 15.574 1.00 94.50 404 HIS A C 1
ATOM 2921 O O . HIS A 1 404 ? -29.880 12.236 15.834 1.00 94.50 404 HIS A O 1
ATOM 2927 N N . LEU A 1 405 ? -31.976 12.632 16.504 1.00 93.75 405 LEU A N 1
ATOM 2928 C CA . LEU A 1 405 ? -31.643 12.714 17.924 1.00 93.75 405 LEU A CA 1
ATOM 2929 C C . LEU A 1 405 ? -32.042 11.406 18.612 1.00 93.75 405 LEU A C 1
ATOM 2931 O O . LEU A 1 405 ? -33.210 11.018 18.561 1.00 93.75 405 LEU A O 1
ATOM 2935 N N . VAL A 1 406 ? -31.082 10.749 19.257 1.00 93.00 406 VAL A N 1
ATOM 2936 C CA . VAL A 1 406 ? -31.314 9.616 20.158 1.00 93.00 406 VAL A CA 1
ATOM 2937 C C . VAL A 1 406 ? -30.939 10.066 21.560 1.00 93.00 406 VAL A C 1
ATOM 2939 O O . VAL A 1 406 ? -29.814 10.506 21.781 1.00 93.00 406 VAL A O 1
ATOM 2942 N N . VAL A 1 407 ? -31.881 9.965 22.494 1.00 91.19 407 VAL A N 1
ATOM 2943 C CA . VAL A 1 407 ? -31.649 10.291 23.903 1.00 91.19 407 VAL A CA 1
ATOM 2944 C C . VAL A 1 407 ? -31.703 8.996 24.701 1.00 91.19 407 VAL A C 1
ATOM 2946 O O . VAL A 1 407 ? -32.733 8.325 24.728 1.00 91.19 407 VAL A O 1
ATOM 2949 N N . ASP A 1 408 ? -30.579 8.627 25.303 1.00 89.38 408 ASP A N 1
ATOM 2950 C CA . ASP A 1 408 ? -30.510 7.569 26.297 1.00 89.38 408 ASP A CA 1
ATOM 2951 C C . ASP A 1 408 ? -30.908 8.150 27.657 1.00 89.38 408 ASP A C 1
ATOM 2953 O O . ASP A 1 408 ? -30.185 8.946 28.263 1.00 89.38 408 ASP A O 1
ATOM 2957 N N . GLU A 1 409 ? -32.100 7.758 28.096 1.00 91.81 409 GLU A N 1
ATOM 2958 C CA . GLU A 1 409 ? -32.738 8.193 29.334 1.00 91.81 409 GLU A CA 1
ATOM 2959 C C . GLU A 1 409 ? -32.737 7.092 30.406 1.00 91.81 409 GLU A C 1
ATOM 2961 O O . GLU A 1 409 ? -33.606 7.060 31.279 1.00 91.81 409 GLU A O 1
ATOM 2966 N N . ILE A 1 410 ? -31.765 6.171 30.374 1.00 89.38 410 ILE A N 1
ATOM 2967 C CA . ILE A 1 410 ? -31.698 5.051 31.328 1.00 89.38 410 ILE A CA 1
ATOM 2968 C C . ILE A 1 410 ? -31.717 5.499 32.804 1.00 89.38 410 ILE A C 1
ATOM 2970 O O . ILE A 1 410 ? -32.230 4.776 33.659 1.00 89.38 410 ILE A O 1
ATOM 2974 N N . TYR A 1 411 ? -31.228 6.708 33.103 1.00 85.31 411 TYR A N 1
ATOM 2975 C CA . TYR A 1 411 ? -31.221 7.309 34.442 1.00 85.31 411 TYR A CA 1
ATOM 2976 C C . TYR A 1 411 ? -32.351 8.324 34.691 1.00 85.31 411 TYR A C 1
ATOM 2978 O O . TYR A 1 411 ? -32.279 9.061 35.671 1.00 85.31 411 TYR A O 1
ATOM 2986 N N . ALA A 1 412 ? -33.396 8.407 33.857 1.00 86.75 412 ALA A N 1
ATOM 2987 C CA . ALA A 1 412 ? -34.442 9.438 33.985 1.00 86.75 412 ALA A CA 1
ATOM 2988 C C . ALA A 1 412 ? -35.120 9.497 35.366 1.00 86.75 412 ALA A C 1
ATOM 2990 O O . ALA A 1 412 ? -35.545 10.564 35.799 1.00 86.75 412 ALA A O 1
ATOM 2991 N N . ASN A 1 413 ? -35.184 8.366 36.074 1.00 86.56 413 ASN A N 1
ATOM 2992 C CA . ASN A 1 413 ? -35.755 8.274 37.422 1.00 86.56 413 ASN A CA 1
ATOM 2993 C C . ASN A 1 413 ? -34.710 8.387 38.549 1.00 86.56 413 ASN A C 1
ATOM 2995 O O . ASN A 1 413 ? -35.057 8.229 39.716 1.00 86.56 413 ASN A O 1
ATOM 2999 N N . SER A 1 414 ? -33.447 8.662 38.217 1.00 85.31 414 SER A N 1
ATOM 3000 C CA . SER A 1 414 ? -32.330 8.833 39.156 1.00 85.31 414 SER A CA 1
ATOM 3001 C C . SER A 1 414 ? -31.920 10.306 39.262 1.00 85.31 414 SER A C 1
ATOM 3003 O O . SER A 1 414 ? -30.736 10.639 39.242 1.00 85.31 414 SER A O 1
ATOM 3005 N N . VAL A 1 415 ? -32.909 11.201 39.326 1.00 81.06 415 VAL A N 1
ATOM 3006 C CA . VAL A 1 415 ? -32.715 12.646 39.496 1.00 81.06 415 VAL A CA 1
ATOM 3007 C C . VAL A 1 415 ? -32.961 13.003 40.959 1.00 81.06 415 VAL A C 1
ATOM 3009 O O . VAL A 1 415 ? -34.015 12.691 41.508 1.00 81.06 415 VAL A O 1
ATOM 3012 N N . PHE A 1 416 ? -31.984 13.648 41.593 1.00 77.94 416 PHE A N 1
ATOM 3013 C CA . PHE A 1 416 ? -32.022 13.978 43.018 1.00 77.94 416 PHE A CA 1
ATOM 3014 C C . PHE A 1 416 ? -32.282 15.475 43.226 1.00 77.94 416 PHE A C 1
ATOM 3016 O O . PHE A 1 416 ? -31.709 16.312 42.529 1.00 77.94 416 PHE A O 1
ATOM 3023 N N . GLU A 1 417 ? -33.124 15.816 44.202 1.00 70.12 417 GLU A N 1
ATOM 3024 C CA . GLU A 1 417 ? -33.340 17.198 44.644 1.00 70.12 417 GLU A CA 1
ATOM 3025 C C . GLU A 1 417 ? -32.326 17.573 45.749 1.00 70.12 417 GLU A C 1
ATOM 3027 O O . GLU A 1 417 ? -32.125 16.802 46.688 1.00 70.12 417 GLU A O 1
ATOM 3032 N N . GLY A 1 418 ? -31.707 18.761 45.669 1.00 61.97 418 GLY A N 1
ATOM 3033 C CA . GLY A 1 418 ? -30.795 19.305 46.697 1.00 61.97 418 GLY A CA 1
ATOM 3034 C C . GLY A 1 418 ? -29.296 19.303 46.339 1.00 61.97 418 GLY A C 1
ATOM 3035 O O . GLY A 1 418 ? -28.910 18.978 45.219 1.00 61.97 418 GLY A O 1
ATOM 3036 N N . GLU A 1 419 ? -28.435 19.706 47.288 1.00 49.22 419 GLU A N 1
ATOM 3037 C CA . GLU A 1 419 ? -26.968 19.640 47.142 1.00 49.22 419 GLU A CA 1
ATOM 3038 C C . GLU A 1 419 ? -26.473 18.202 47.354 1.00 49.22 419 GLU A C 1
ATOM 3040 O O . GLU A 1 419 ? -26.497 17.672 48.467 1.00 49.22 419 GLU A O 1
ATOM 3045 N N . PHE A 1 420 ? -25.998 17.566 46.283 1.00 51.84 420 PHE A N 1
ATOM 3046 C CA . PHE A 1 420 ? -25.383 16.244 46.356 1.00 51.84 420 PHE A CA 1
ATOM 3047 C C . PHE A 1 420 ? -23.872 16.373 46.588 1.00 51.84 420 PHE A C 1
ATOM 3049 O O . PHE A 1 420 ? -23.120 16.778 45.699 1.00 51.84 420 PHE A O 1
ATOM 3056 N N . ASN A 1 421 ? -23.404 16.002 47.781 1.00 47.16 421 ASN A N 1
ATOM 3057 C CA . ASN A 1 421 ? -21.976 15.912 48.076 1.00 47.16 421 ASN A CA 1
ATOM 3058 C C . ASN A 1 421 ? -21.423 14.582 47.549 1.00 47.16 421 ASN A C 1
ATOM 3060 O O . ASN A 1 421 ? -21.420 13.576 48.257 1.00 47.16 421 ASN A O 1
ATOM 3064 N N . ALA A 1 422 ? -20.942 14.571 46.305 1.00 47.41 422 ALA A N 1
ATOM 3065 C CA . ALA A 1 422 ? -20.139 13.454 45.817 1.00 47.41 422 ALA A CA 1
ATOM 3066 C C . ALA A 1 422 ? -18.846 13.344 46.650 1.00 47.41 422 ALA A C 1
ATOM 3068 O O . ALA A 1 422 ? -18.187 14.354 46.924 1.00 47.41 422 ALA A O 1
ATOM 3069 N N . LEU A 1 423 ? -18.459 12.125 47.037 1.00 41.50 423 LEU A N 1
ATOM 3070 C CA . LEU A 1 423 ? -17.146 11.864 47.629 1.00 41.50 423 LEU A CA 1
ATOM 3071 C C . LEU A 1 423 ? -16.070 12.185 46.580 1.00 41.50 423 LEU A C 1
ATOM 3073 O O . LEU A 1 423 ? -15.899 11.461 45.603 1.00 41.50 423 LEU A O 1
ATOM 3077 N N . HIS A 1 424 ? -15.355 13.294 46.768 1.00 39.28 424 HIS A N 1
ATOM 3078 C CA . HIS A 1 424 ? -14.243 13.683 45.904 1.00 39.28 424 HIS A CA 1
ATOM 3079 C C . HIS A 1 424 ? -12.963 12.984 46.378 1.00 39.28 424 HIS A C 1
ATOM 3081 O O . HIS A 1 424 ? -12.409 13.338 47.418 1.00 39.28 424 HIS A O 1
ATOM 3087 N N . PHE A 1 425 ? -12.465 12.020 45.600 1.00 39.12 425 PHE A N 1
ATOM 3088 C CA . PHE A 1 425 ? -11.118 11.468 45.765 1.00 39.12 425 PHE A CA 1
ATOM 3089 C C . PHE A 1 425 ? -10.217 11.997 44.641 1.00 39.12 425 PHE A C 1
ATOM 3091 O O . PHE A 1 425 ? -10.111 11.410 43.566 1.00 39.12 425 PHE A O 1
ATOM 3098 N N . GLY A 1 426 ? -9.561 13.137 44.876 1.00 53.19 426 GLY A N 1
ATOM 3099 C CA . GLY A 1 426 ? -8.670 13.752 43.884 1.00 53.19 426 GLY A CA 1
ATOM 3100 C C . GLY A 1 426 ? -9.417 14.294 42.655 1.00 53.19 426 GLY A C 1
ATOM 3101 O O . GLY A 1 426 ? -10.447 14.946 42.797 1.00 53.19 426 GLY A O 1
ATOM 3102 N N . SER A 1 427 ? -8.886 14.066 41.448 1.00 39.62 427 SER A N 1
ATOM 3103 C CA . SER A 1 427 ? -9.437 14.575 40.177 1.00 39.62 427 SER A CA 1
ATOM 3104 C C . SER A 1 427 ? -10.524 13.694 39.542 1.00 39.62 427 SER A C 1
ATOM 3106 O O . SER A 1 427 ? -10.969 13.992 38.435 1.00 39.62 427 SER A O 1
ATOM 3108 N N . GLN A 1 428 ? -10.961 12.621 40.206 1.00 38.62 428 GLN A N 1
ATOM 3109 C CA . GLN A 1 428 ? -12.008 11.732 39.700 1.00 38.62 428 GLN A CA 1
ATOM 3110 C C . GLN A 1 428 ? -13.285 11.870 40.535 1.00 38.62 428 GLN A C 1
ATOM 3112 O O . GLN A 1 428 ? -13.257 11.768 41.763 1.00 38.62 428 GLN A O 1
ATOM 3117 N N . LYS A 1 429 ? -14.418 12.098 39.859 1.00 38.66 429 LYS A N 1
ATOM 3118 C CA . LYS A 1 429 ? -15.751 11.980 40.459 1.00 38.66 429 LYS A CA 1
ATOM 3119 C C . LYS A 1 429 ? -16.152 10.507 40.421 1.00 38.66 429 LYS A C 1
ATOM 3121 O O . LYS A 1 429 ? -16.346 9.964 39.341 1.00 38.66 429 LYS A O 1
ATOM 3126 N N . ILE A 1 430 ? -16.269 9.877 41.585 1.00 38.19 430 ILE A N 1
ATOM 3127 C CA . ILE A 1 430 ? -16.913 8.567 41.727 1.00 38.19 430 ILE A CA 1
ATOM 3128 C C . ILE A 1 430 ? -18.303 8.836 42.305 1.00 38.19 430 ILE A C 1
ATOM 3130 O O . ILE A 1 430 ? -18.422 9.431 43.378 1.00 38.19 430 ILE A O 1
ATOM 3134 N N . VAL A 1 431 ? -19.348 8.452 41.574 1.00 40.47 431 VAL A N 1
ATOM 3135 C CA . VAL A 1 431 ? -20.722 8.441 42.094 1.00 40.47 431 VAL A CA 1
ATOM 3136 C C . VAL A 1 431 ? -20.920 7.093 42.806 1.00 40.47 431 VAL A C 1
ATOM 3138 O O . VAL A 1 431 ? -20.559 6.078 42.206 1.00 40.47 431 VAL A O 1
ATOM 3141 N N . PRO A 1 432 ? -21.377 7.068 44.074 1.00 34.56 432 PRO A N 1
ATOM 3142 C CA . PRO A 1 432 ? -21.571 5.829 44.831 1.00 34.56 432 PRO A CA 1
ATOM 3143 C C . PRO A 1 432 ? -22.657 4.919 44.250 1.00 34.56 432 PRO A C 1
ATOM 3145 O O . PRO A 1 432 ? -23.602 5.446 43.616 1.00 34.56 432 PRO A O 1
#